Protein AF-0000000077147792 (afdb_homodimer)

Radius of gyration: 22.31 Å; Cα contacts (8 Å, |Δi|>4): 1253; chains: 2; bounding box: 56×65×56 Å

Structure (mmCIF, N/CA/C/O backbone):
data_AF-0000000077147792-model_v1
#
loop_
_entity.id
_entity.type
_entity.pdbx_description
1 polymer 'Molybdopterin biosynthesis MoeB protein'
#
loop_
_atom_site.group_PDB
_atom_site.id
_atom_site.type_symbol
_atom_site.label_atom_id
_atom_site.label_alt_id
_atom_site.label_comp_id
_atom_site.label_asym_id
_atom_site.label_entity_id
_atom_site.label_seq_id
_atom_site.pdbx_PDB_ins_code
_atom_site.Cartn_x
_atom_site.Cartn_y
_atom_site.Cartn_z
_atom_site.occupancy
_atom_site.B_iso_or_equiv
_atom_site.auth_seq_id
_atom_site.auth_comp_id
_atom_site.auth_asym_id
_atom_site.auth_atom_id
_atom_site.pdbx_PDB_model_num
ATOM 1 N N . MET A 1 1 ? -17.969 -2.078 19.531 1 91.75 1 MET A N 1
ATOM 2 C CA . MET A 1 1 ? -16.547 -2.004 19.172 1 91.75 1 MET A CA 1
ATOM 3 C C . MET A 1 1 ? -16.359 -2.004 17.656 1 91.75 1 MET A C 1
ATOM 5 O O . MET A 1 1 ? -15.648 -1.16 17.125 1 91.75 1 MET A O 1
ATOM 9 N N . TYR A 1 2 ? -17.234 -2.771 16.891 1 97 2 TYR A N 1
ATOM 10 C CA . TYR A 1 2 ? -17.094 -2.887 15.445 1 97 2 TYR A CA 1
ATOM 11 C C . TYR A 1 2 ? -17.312 -1.541 14.766 1 97 2 TYR A C 1
ATOM 13 O O . TYR A 1 2 ? -16.453 -1.058 14.031 1 97 2 TYR A O 1
ATOM 21 N N . TRP A 1 3 ? -18.375 -0.898 15.125 1 98 3 TRP A N 1
ATOM 22 C CA . TRP A 1 3 ? -18.734 0.337 14.438 1 98 3 TRP A CA 1
ATOM 23 C C . TRP A 1 3 ? -17.797 1.47 14.82 1 98 3 TRP A C 1
ATOM 25 O O . TRP A 1 3 ? -17.5 2.346 14 1 98 3 TRP A O 1
ATOM 35 N N . GLU A 1 4 ? -17.328 1.412 16.016 1 97.38 4 GLU A N 1
ATOM 36 C CA . GLU A 1 4 ? -16.344 2.406 16.438 1 97.38 4 GLU A CA 1
ATOM 37 C C . GLU A 1 4 ? -15.039 2.27 15.656 1 97.38 4 GLU A C 1
ATOM 39 O O . GLU A 1 4 ? -14.461 3.27 15.234 1 97.38 4 GLU A O 1
ATOM 44 N N . ARG A 1 5 ? -14.625 1.103 15.375 1 97.12 5 ARG A N 1
ATOM 45 C CA . ARG A 1 5 ? -13.352 0.836 14.711 1 97.12 5 ARG A CA 1
ATOM 46 C C . ARG A 1 5 ? -13.414 1.227 13.234 1 97.12 5 ARG A C 1
ATOM 48 O O . ARG A 1 5 ? -12.414 1.642 12.656 1 97.12 5 ARG A O 1
ATOM 55 N N . VAL A 1 6 ? -14.602 1.117 12.633 1 97.81 6 VAL A N 1
ATOM 56 C CA . VAL A 1 6 ? -14.672 1.341 11.188 1 97.81 6 VAL A CA 1
ATOM 57 C C . VAL A 1 6 ? -15.219 2.74 10.914 1 97.81 6 VAL A C 1
ATOM 59 O O . VAL A 1 6 ? -15.438 3.107 9.758 1 97.81 6 VAL A O 1
ATOM 62 N N . ASN A 1 7 ? -15.391 3.506 11.906 1 97.25 7 ASN A N 1
ATOM 63 C CA . ASN A 1 7 ? -16.109 4.773 11.82 1 97.25 7 ASN A CA 1
ATOM 64 C C . ASN A 1 7 ? -15.484 5.703 10.789 1 97.25 7 ASN A C 1
ATOM 66 O O . ASN A 1 7 ? -16.188 6.289 9.969 1 97.25 7 ASN A O 1
ATOM 70 N N . ARG A 1 8 ? -14.195 5.801 10.781 1 96.12 8 ARG A N 1
ATOM 71 C CA . ARG A 1 8 ? -13.508 6.77 9.938 1 96.12 8 ARG A CA 1
ATOM 72 C C . ARG A 1 8 ? -13.68 6.422 8.461 1 96.12 8 ARG A C 1
ATOM 74 O O . ARG A 1 8 ? -13.469 7.27 7.59 1 96.12 8 ARG A O 1
ATOM 81 N N . SER A 1 9 ? -14.047 5.219 8.172 1 97.19 9 SER A N 1
ATOM 82 C CA . SER A 1 9 ? -14.227 4.805 6.781 1 97.19 9 SER A CA 1
ATOM 83 C C . SER A 1 9 ? -15.602 5.223 6.258 1 97.19 9 SER A C 1
ATOM 85 O O . SER A 1 9 ? -15.797 5.344 5.047 1 97.19 9 SER A O 1
ATOM 87 N N . LEU A 1 10 ? -16.547 5.449 7.164 1 97.62 10 LEU A N 1
ATOM 88 C CA . LEU A 1 10 ? -17.953 5.574 6.797 1 97.62 10 LEU A CA 1
ATOM 89 C C . LEU A 1 10 ? -18.188 6.805 5.926 1 97.62 10 LEU A C 1
ATOM 91 O O . LEU A 1 10 ? -19.016 6.777 5.008 1 97.62 10 LEU A O 1
ATOM 95 N N . GLY A 1 11 ? -17.391 7.809 6.117 1 97.06 11 GLY A N 1
ATOM 96 C CA . GLY A 1 11 ? -17.562 9.062 5.398 1 97.06 11 GLY A CA 1
ATOM 97 C C . GLY A 1 11 ? -17.344 8.93 3.904 1 97.06 11 GLY A C 1
ATOM 98 O O . GLY A 1 11 ? -17.734 9.797 3.129 1 97.06 11 GLY A O 1
ATOM 99 N N . TRP A 1 12 ? -16.766 7.82 3.475 1 97.75 12 TRP A N 1
ATOM 100 C CA . TRP A 1 12 ? -16.5 7.609 2.055 1 97.75 12 TRP A CA 1
ATOM 101 C C . TRP A 1 12 ? -17.422 6.539 1.483 1 97.75 12 TRP A C 1
ATOM 103 O O . TRP A 1 12 ? -17.328 6.184 0.307 1 97.75 12 TRP A O 1
ATOM 113 N N . LEU A 1 13 ? -18.344 6.02 2.309 1 98.06 13 LEU A N 1
ATOM 114 C CA . LEU A 1 13 ? -19.156 4.883 1.888 1 98.06 13 LEU A CA 1
ATOM 115 C C . LEU A 1 13 ? -20.578 5.328 1.519 1 98.06 13 LEU A C 1
ATOM 117 O O . LEU A 1 13 ? -21.406 4.504 1.13 1 98.06 13 LEU A O 1
ATOM 121 N N . GLY A 1 14 ? -20.844 6.641 1.718 1 98.12 14 GLY A N 1
ATOM 122 C CA . GLY A 1 14 ? -22.172 7.055 1.322 1 98.12 14 GLY A CA 1
ATOM 123 C C . GLY A 1 14 ? -22.484 8.492 1.698 1 98.12 14 GLY A C 1
ATOM 124 O O . GLY A 1 14 ? -21.828 9.07 2.559 1 98.12 14 GLY A O 1
ATOM 125 N N . SER A 1 15 ? -23.562 9.047 1.098 1 98 15 SER A N 1
ATOM 126 C CA . SER A 1 15 ? -23.984 10.414 1.334 1 98 15 SER A CA 1
ATOM 127 C C . SER A 1 15 ? -24.969 10.492 2.498 1 98 15 SER A C 1
ATOM 129 O O . SER A 1 15 ? -25.328 11.586 2.947 1 98 15 SER A O 1
ATOM 131 N N . THR A 1 16 ? -25.438 9.367 2.938 1 98.06 16 THR A N 1
ATOM 132 C CA . THR A 1 16 ? -26.297 9.281 4.117 1 98.06 16 THR A CA 1
ATOM 133 C C . THR A 1 16 ? -25.781 8.211 5.078 1 98.06 16 THR A C 1
ATOM 135 O O . THR A 1 16 ? -25.047 7.305 4.676 1 98.06 16 THR A O 1
ATOM 138 N N . GLU A 1 17 ? -26.188 8.344 6.297 1 96.94 17 GLU A N 1
ATOM 139 C CA . GLU A 1 17 ? -25.812 7.34 7.281 1 96.94 17 GLU A CA 1
ATOM 140 C C . GLU A 1 17 ? -26.297 5.953 6.875 1 96.94 17 GLU A C 1
ATOM 142 O O . GLU A 1 17 ? -25.609 4.957 7.066 1 96.94 17 GLU A O 1
ATOM 147 N N . GLU A 1 18 ? -27.484 5.93 6.328 1 98.19 18 GLU A N 1
ATOM 148 C CA . GLU A 1 18 ? -28.062 4.664 5.898 1 98.19 18 GLU A CA 1
ATOM 149 C C . GLU A 1 18 ? -27.219 4.012 4.805 1 98.19 18 GLU A C 1
ATOM 151 O O . GLU A 1 18 ? -26.938 2.812 4.863 1 98.19 18 GLU A O 1
ATOM 156 N N . GLU A 1 19 ? -26.797 4.75 3.791 1 98.19 19 GLU A N 1
ATOM 157 C CA . GLU A 1 19 ? -25.938 4.242 2.729 1 98.19 19 GLU A CA 1
ATOM 158 C C . GLU A 1 19 ? -24.625 3.73 3.291 1 98.19 19 GLU A C 1
ATOM 160 O O . GLU A 1 19 ? -24.141 2.666 2.895 1 98.19 19 GLU A O 1
ATOM 165 N N . GLN A 1 20 ? -24.109 4.52 4.203 1 98.44 20 GLN A N 1
ATOM 166 C CA . GLN A 1 20 ? -22.844 4.176 4.824 1 98.44 20 GLN A CA 1
ATOM 167 C C . GLN A 1 20 ? -22.922 2.834 5.551 1 98.44 20 GLN A C 1
ATOM 169 O O . GLN A 1 20 ? -22.094 1.957 5.348 1 98.44 20 GLN A O 1
ATOM 174 N N . VAL A 1 21 ? -23.953 2.701 6.324 1 98.5 21 VAL A N 1
ATOM 175 C CA . VAL A 1 21 ? -24.141 1.5 7.129 1 98.5 21 VAL A CA 1
ATOM 176 C C . VAL A 1 21 ? -24.375 0.298 6.215 1 98.5 21 VAL A C 1
ATOM 178 O O . VAL A 1 21 ? -23.797 -0.773 6.43 1 98.5 21 VAL A O 1
ATOM 181 N N . GLN A 1 22 ? -25.172 0.469 5.215 1 98.69 22 GLN A N 1
ATOM 182 C CA . GLN A 1 22 ? -25.484 -0.619 4.297 1 98.69 22 GLN A CA 1
ATOM 183 C C . GLN A 1 22 ? -24.234 -1.113 3.58 1 98.69 22 GLN A C 1
ATOM 185 O O . GLN A 1 22 ? -24.016 -2.32 3.477 1 98.69 22 GLN A O 1
ATOM 190 N N . ARG A 1 23 ? -23.453 -0.25 3.102 1 98.75 23 ARG A N 1
ATOM 191 C CA . ARG A 1 23 ? -22.234 -0.641 2.385 1 98.75 23 ARG A CA 1
ATOM 192 C C . ARG A 1 23 ? -21.219 -1.244 3.334 1 98.75 23 ARG A C 1
ATOM 194 O O . ARG A 1 23 ? -20.484 -2.176 2.967 1 98.75 23 ARG A O 1
ATOM 201 N N . GLN A 1 24 ? -21.141 -0.688 4.547 1 98.81 24 GLN A N 1
ATOM 202 C CA . GLN A 1 24 ? -20.25 -1.279 5.539 1 98.81 24 GLN A CA 1
ATOM 203 C C . GLN A 1 24 ? -20.688 -2.705 5.875 1 98.81 24 GLN A C 1
ATOM 205 O O . GLN A 1 24 ? -19.828 -3.578 6.082 1 98.81 24 GLN A O 1
ATOM 210 N N . LYS A 1 25 ? -21.922 -2.934 5.914 1 98.88 25 LYS A N 1
ATOM 211 C CA . LYS A 1 25 ? -22.422 -4.281 6.184 1 98.88 25 LYS A CA 1
ATOM 212 C C . LYS A 1 25 ? -22.062 -5.238 5.051 1 98.88 25 LYS A C 1
ATOM 214 O O . LYS A 1 25 ? -21.797 -6.418 5.293 1 98.88 25 LYS A O 1
ATOM 219 N N . LYS A 1 26 ? -22.047 -4.727 3.83 1 98.88 26 LYS A N 1
ATOM 220 C CA . LYS A 1 26 ? -21.594 -5.559 2.723 1 98.88 26 LYS A CA 1
ATOM 221 C C . LYS A 1 26 ? -20.141 -6.016 2.936 1 98.88 26 LYS A C 1
ATOM 223 O O . LYS A 1 26 ? -19.812 -7.18 2.695 1 98.88 26 LYS A O 1
ATOM 228 N N . LEU A 1 27 ? -19.344 -5.117 3.393 1 98.88 27 LEU A N 1
ATOM 229 C CA . LEU A 1 27 ? -17.969 -5.484 3.729 1 98.88 27 LEU A CA 1
ATOM 230 C C . LEU A 1 27 ? -17.938 -6.504 4.859 1 98.88 27 LEU A C 1
ATOM 232 O O . LEU A 1 27 ? -17.266 -7.535 4.758 1 98.88 27 LEU A O 1
ATOM 236 N N . ARG A 1 28 ? -18.672 -6.211 5.855 1 98.81 28 ARG A N 1
ATOM 237 C CA . ARG A 1 28 ? -18.703 -7.043 7.055 1 98.81 28 ARG A CA 1
ATOM 238 C C . ARG A 1 28 ? -19.062 -8.484 6.707 1 98.81 28 ARG A C 1
ATOM 240 O O . ARG A 1 28 ? -18.469 -9.422 7.258 1 98.81 28 ARG A O 1
ATOM 247 N N . ASP A 1 29 ? -19.953 -8.656 5.789 1 98.75 29 ASP A N 1
ATOM 248 C CA . ASP A 1 29 ? -20.594 -9.953 5.566 1 98.75 29 ASP A CA 1
ATOM 249 C C . ASP A 1 29 ? -19.906 -10.711 4.426 1 98.75 29 ASP A C 1
ATOM 251 O O . ASP A 1 29 ? -20.188 -11.891 4.215 1 98.75 29 ASP A O 1
ATOM 255 N N . ALA A 1 30 ? -19.047 -10.039 3.676 1 98.88 30 ALA A N 1
ATOM 256 C CA . ALA A 1 30 ? -18.344 -10.688 2.564 1 98.88 30 ALA A CA 1
ATOM 257 C C . ALA A 1 30 ? -17.453 -11.82 3.061 1 98.88 30 ALA A C 1
ATOM 259 O O . ALA A 1 30 ? -16.859 -11.734 4.141 1 98.88 30 ALA A O 1
ATOM 260 N N . VAL A 1 31 ? -17.406 -12.93 2.295 1 98.94 31 VAL A N 1
ATOM 261 C CA . VAL A 1 31 ? -16.453 -14.023 2.512 1 98.94 31 VAL A CA 1
ATOM 262 C C . VAL A 1 31 ? -15.352 -13.969 1.454 1 98.94 31 VAL A C 1
ATOM 264 O O . VAL A 1 31 ? -15.625 -14.148 0.264 1 98.94 31 VAL A O 1
ATOM 267 N N . VAL A 1 32 ? -14.141 -13.742 1.901 1 99 32 VAL A N 1
ATOM 268 C CA . VAL A 1 32 ? -13.031 -13.539 0.975 1 99 32 VAL A CA 1
ATOM 269 C C . VAL A 1 32 ? -11.992 -14.641 1.172 1 99 32 VAL A C 1
ATOM 271 O O . VAL A 1 32 ? -11.5 -14.844 2.285 1 99 32 VAL A O 1
ATOM 274 N N . GLY A 1 33 ? -11.711 -15.398 0.102 1 98.94 33 GLY A N 1
ATOM 275 C CA . GLY A 1 33 ? -10.609 -16.359 0.108 1 98.94 33 GLY A CA 1
ATOM 276 C C . GLY A 1 33 ? -9.32 -15.781 -0.433 1 98.94 33 GLY A C 1
ATOM 277 O O . GLY A 1 33 ? -9.312 -15.125 -1.476 1 98.94 33 GLY A O 1
ATOM 278 N N . ILE A 1 34 ? -8.242 -16 0.295 1 98.94 34 ILE A N 1
ATOM 279 C CA . ILE A 1 34 ? -6.918 -15.57 -0.132 1 98.94 34 ILE A CA 1
ATOM 280 C C . ILE A 1 34 ? -6.008 -16.781 -0.283 1 98.94 34 ILE A C 1
ATOM 282 O O . ILE A 1 34 ? -5.645 -17.422 0.707 1 98.94 34 ILE A O 1
ATOM 286 N N . ALA A 1 35 ? -5.68 -17.125 -1.542 1 98.94 35 ALA A N 1
ATOM 287 C CA . ALA A 1 35 ? -4.699 -18.172 -1.832 1 98.94 35 ALA A CA 1
ATOM 288 C C . ALA A 1 35 ? -3.297 -17.578 -1.968 1 98.94 35 ALA A C 1
ATOM 290 O O . ALA A 1 35 ? -2.93 -17.078 -3.029 1 98.94 35 ALA A O 1
ATOM 291 N N . GLY A 1 36 ? -2.482 -17.766 -0.96 1 98.69 36 GLY A N 1
ATOM 292 C CA . GLY A 1 36 ? -1.187 -17.109 -0.837 1 98.69 36 GLY A CA 1
ATOM 293 C C . GLY A 1 36 ? -1.175 -15.992 0.179 1 98.69 36 GLY A C 1
ATOM 294 O O . GLY A 1 36 ? -1.752 -14.93 -0.058 1 98.69 36 GLY A O 1
ATOM 295 N N . THR A 1 37 ? -0.499 -16.234 1.317 1 98.69 37 THR A N 1
ATOM 296 C CA . THR A 1 37 ? -0.462 -15.242 2.379 1 98.69 37 THR A CA 1
ATOM 297 C C . THR A 1 37 ? 0.954 -14.703 2.564 1 98.69 37 THR A C 1
ATOM 299 O O . THR A 1 37 ? 1.422 -14.555 3.695 1 98.69 37 THR A O 1
ATOM 302 N N . GLY A 1 38 ? 1.611 -14.492 1.408 1 96.94 38 GLY A N 1
ATOM 303 C CA . GLY A 1 38 ? 2.928 -13.875 1.414 1 96.94 38 GLY A CA 1
ATOM 304 C C . GLY A 1 38 ? 2.879 -12.359 1.524 1 96.94 38 GLY A C 1
ATOM 305 O O . GLY A 1 38 ? 2.199 -11.82 2.398 1 96.94 38 GLY A O 1
ATOM 306 N N . GLY A 1 39 ? 3.619 -11.633 0.683 1 96.19 39 GLY A N 1
ATOM 307 C CA . GLY A 1 39 ? 3.822 -10.195 0.773 1 96.19 39 GLY A CA 1
ATOM 308 C C . GLY A 1 39 ? 2.566 -9.391 0.487 1 96.19 39 GLY A C 1
ATOM 309 O O . GLY A 1 39 ? 2.373 -8.312 1.044 1 96.19 39 GLY A O 1
ATOM 310 N N . ILE A 1 40 ? 1.742 -9.883 -0.348 1 98 40 ILE A N 1
ATOM 311 C CA . ILE A 1 40 ? 0.537 -9.148 -0.712 1 98 40 ILE A CA 1
ATOM 312 C C . ILE A 1 40 ? -0.673 -9.758 -0.011 1 98 40 ILE A C 1
ATOM 314 O O . ILE A 1 40 ? -1.381 -9.078 0.732 1 98 40 ILE A O 1
ATOM 318 N N . GLY A 1 41 ? -0.85 -11.031 -0.083 1 98.5 41 GLY A N 1
ATOM 319 C CA . GLY A 1 41 ? -2.004 -11.703 0.49 1 98.5 41 GLY A CA 1
ATOM 320 C C . GLY A 1 41 ? -2.053 -11.625 2.004 1 98.5 41 GLY A C 1
ATOM 321 O O . GLY A 1 41 ? -3.123 -11.438 2.586 1 98.5 41 GLY A O 1
ATOM 322 N N . GLY A 1 42 ? -0.928 -11.82 2.625 1 98.31 42 GLY A N 1
ATOM 323 C CA . GLY A 1 42 ? -0.885 -11.711 4.074 1 98.31 42 GLY A CA 1
ATOM 324 C C . GLY A 1 42 ? -1.259 -10.328 4.574 1 98.31 42 GLY A C 1
ATOM 325 O O . GLY A 1 42 ? -2.068 -10.195 5.496 1 98.31 42 GLY A O 1
ATOM 326 N N . ALA A 1 43 ? -0.652 -9.32 3.965 1 98 43 ALA A N 1
ATOM 327 C CA . ALA A 1 43 ? -0.971 -7.941 4.328 1 98 43 ALA A CA 1
ATOM 328 C C . ALA A 1 43 ? -2.441 -7.633 4.062 1 98 43 ALA A C 1
ATOM 330 O O . ALA A 1 43 ? -3.084 -6.93 4.848 1 98 43 ALA A O 1
ATOM 331 N N . LEU A 1 44 ? -2.975 -8.148 3.025 1 98.38 44 LEU A N 1
ATOM 332 C CA . LEU A 1 44 ? -4.363 -7.891 2.662 1 98.38 44 LEU A CA 1
ATOM 333 C C . LEU A 1 44 ? -5.312 -8.508 3.684 1 98.38 44 LEU A C 1
ATOM 335 O O . LEU A 1 44 ? -6.367 -7.938 3.982 1 98.38 44 LEU A O 1
ATOM 339 N N . ALA A 1 45 ? -4.977 -9.68 4.172 1 98.75 45 ALA A N 1
ATOM 340 C CA . ALA A 1 45 ? -5.82 -10.312 5.18 1 98.75 45 ALA A CA 1
ATOM 341 C C . ALA A 1 45 ? -6.059 -9.383 6.363 1 98.75 45 ALA A C 1
ATOM 343 O O . ALA A 1 45 ? -7.203 -9.156 6.762 1 98.75 45 ALA A O 1
ATOM 344 N N . THR A 1 46 ? -5.016 -8.812 6.867 1 97.88 46 THR A N 1
ATOM 345 C CA . THR A 1 46 ? -5.113 -7.875 7.98 1 97.88 46 THR A CA 1
ATOM 346 C C . THR A 1 46 ? -5.883 -6.621 7.562 1 97.88 46 THR A C 1
ATOM 348 O O . THR A 1 46 ? -6.695 -6.105 8.328 1 97.88 46 THR A O 1
ATOM 351 N N . ARG A 1 47 ? -5.602 -6.148 6.359 1 98.5 47 ARG A N 1
ATOM 352 C CA . ARG A 1 47 ? -6.254 -4.949 5.844 1 98.5 47 ARG A CA 1
ATOM 353 C C . ARG A 1 47 ? -7.766 -5.141 5.754 1 98.5 47 ARG A C 1
ATOM 355 O O . ARG A 1 47 ? -8.531 -4.258 6.141 1 98.5 47 ARG A O 1
ATOM 362 N N . LEU A 1 48 ? -8.18 -6.289 5.273 1 98.81 48 LEU A N 1
ATOM 363 C CA . LEU A 1 48 ? -9.602 -6.57 5.125 1 98.81 48 LEU A CA 1
ATOM 364 C C . LEU A 1 48 ? -10.305 -6.543 6.477 1 98.81 48 LEU A C 1
ATOM 366 O O . LEU A 1 48 ? -11.398 -5.988 6.602 1 98.81 48 LEU A O 1
ATOM 370 N N . VAL A 1 49 ? -9.664 -7.102 7.438 1 98.56 49 VAL A N 1
ATOM 371 C CA . VAL A 1 49 ? -10.25 -7.113 8.773 1 98.56 49 VAL A CA 1
ATOM 372 C C . VAL A 1 49 ? -10.328 -5.684 9.312 1 98.56 49 VAL A C 1
ATOM 374 O O . VAL A 1 49 ? -11.328 -5.297 9.922 1 98.56 49 VAL A O 1
ATOM 377 N N . ARG A 1 50 ? -9.312 -4.879 9.078 1 98.19 50 ARG A N 1
ATOM 378 C CA . ARG A 1 50 ? -9.344 -3.473 9.469 1 98.19 50 ARG A CA 1
ATOM 379 C C . ARG A 1 50 ? -10.469 -2.729 8.758 1 98.19 50 ARG A C 1
ATOM 381 O O . ARG A 1 50 ? -11.07 -1.811 9.312 1 98.19 50 ARG A O 1
ATOM 388 N N . MET A 1 51 ? -10.789 -3.174 7.535 1 98.44 51 MET A N 1
ATOM 389 C CA . MET A 1 51 ? -11.859 -2.564 6.758 1 98.44 51 MET A CA 1
ATOM 390 C C . MET A 1 51 ? -13.227 -3.037 7.246 1 98.44 51 MET A C 1
ATOM 392 O O . MET A 1 51 ? -14.258 -2.504 6.832 1 98.44 51 MET A O 1
ATOM 396 N N . GLY A 1 52 ? -13.227 -4.117 8.07 1 98.56 52 GLY A N 1
ATOM 397 C CA . GLY A 1 52 ? -14.461 -4.57 8.68 1 98.56 52 GLY A CA 1
ATOM 398 C C . GLY A 1 52 ? -14.914 -5.926 8.18 1 98.56 52 GLY A C 1
ATOM 399 O O . GLY A 1 52 ? -15.953 -6.434 8.602 1 98.56 52 GLY A O 1
ATOM 400 N N . VAL A 1 53 ? -14.188 -6.527 7.301 1 98.88 53 VAL A N 1
ATOM 401 C CA . VAL A 1 53 ? -14.516 -7.875 6.848 1 98.88 53 VAL A CA 1
ATOM 402 C C . VAL A 1 53 ? -14.375 -8.859 8.008 1 98.88 53 VAL A C 1
ATOM 404 O O . VAL A 1 53 ? -13.414 -8.789 8.773 1 98.88 53 VAL A O 1
ATOM 407 N N . ARG A 1 54 ? -15.281 -9.852 8.078 1 98.81 54 ARG A N 1
ATOM 408 C CA . ARG A 1 54 ? -15.25 -10.719 9.25 1 98.81 54 ARG A CA 1
ATOM 409 C C . ARG A 1 54 ? -15.023 -12.172 8.859 1 98.81 54 ARG A C 1
ATOM 411 O O . ARG A 1 54 ? -14.844 -13.039 9.719 1 98.81 54 ARG A O 1
ATOM 418 N N . ASN A 1 55 ? -15.117 -12.461 7.539 1 98.94 55 ASN A N 1
ATOM 419 C CA . ASN A 1 55 ? -15.008 -13.844 7.074 1 98.94 55 ASN A CA 1
ATOM 420 C C . ASN A 1 55 ? -13.898 -14 6.043 1 98.94 55 ASN A C 1
ATOM 422 O O . ASN A 1 55 ? -13.992 -13.461 4.938 1 98.94 55 ASN A O 1
ATOM 426 N N . LEU A 1 56 ? -12.875 -14.797 6.453 1 98.94 56 LEU A N 1
ATOM 427 C CA . LEU A 1 56 ? -11.734 -15.016 5.578 1 98.94 56 LEU A CA 1
ATOM 428 C C . LEU A 1 56 ? -11.414 -16.5 5.465 1 98.94 56 LEU A C 1
ATOM 430 O O . LEU A 1 56 ? -11.703 -17.281 6.379 1 98.94 56 LEU A O 1
ATOM 434 N N . LYS A 1 57 ? -10.914 -16.922 4.344 1 98.94 57 LYS A N 1
ATOM 435 C CA . LYS A 1 57 ? -10.211 -18.172 4.133 1 98.94 57 LYS A CA 1
ATOM 436 C C . LYS A 1 57 ? -8.781 -17.922 3.646 1 98.94 57 LYS A C 1
ATOM 438 O O . LYS A 1 57 ? -8.57 -17.188 2.682 1 98.94 57 LYS A O 1
ATOM 443 N N . LEU A 1 58 ? -7.82 -18.516 4.379 1 98.94 58 LEU A N 1
ATOM 444 C CA . LEU A 1 58 ? -6.41 -18.281 4.07 1 98.94 58 LEU A CA 1
ATOM 445 C C . LEU A 1 58 ? -5.699 -19.578 3.744 1 98.94 58 LEU A C 1
ATOM 447 O O . LEU A 1 58 ? -5.754 -20.531 4.527 1 98.94 58 LEU A O 1
ATOM 451 N N . ALA A 1 59 ? -5.047 -19.625 2.578 1 98.94 59 ALA A N 1
ATOM 452 C CA . ALA A 1 59 ? -4.309 -20.812 2.162 1 98.94 59 ALA A CA 1
ATOM 453 C C . ALA A 1 59 ? -2.863 -20.469 1.814 1 98.94 59 ALA A C 1
ATOM 455 O O . ALA A 1 59 ? -2.607 -19.516 1.073 1 98.94 59 ALA A O 1
ATOM 456 N N . ASP A 1 60 ? -1.897 -21.188 2.375 1 98.88 60 ASP A N 1
ATOM 457 C CA . ASP A 1 60 ? -0.478 -21.078 2.051 1 98.88 60 ASP A CA 1
ATOM 458 C C . ASP A 1 60 ? 0.3 -22.281 2.582 1 98.88 60 ASP A C 1
ATOM 460 O O . ASP A 1 60 ? 0.287 -22.547 3.783 1 98.88 60 ASP A O 1
ATOM 464 N N . PRO A 1 61 ? 0.976 -22.969 1.702 1 98.44 61 PRO A N 1
ATOM 465 C CA . PRO A 1 61 ? 1.683 -24.156 2.172 1 98.44 61 PRO A CA 1
ATOM 466 C C . PRO A 1 61 ? 3.07 -23.844 2.725 1 98.44 61 PRO A C 1
ATOM 468 O O . PRO A 1 61 ? 3.711 -24.703 3.326 1 98.44 61 PRO A O 1
ATOM 471 N N . ASP A 1 62 ? 3.578 -22.609 2.564 1 98.19 62 ASP A N 1
ATOM 472 C CA . ASP A 1 62 ? 4.969 -22.297 2.867 1 98.19 62 ASP A CA 1
ATOM 473 C C . ASP A 1 62 ? 5.125 -21.828 4.316 1 98.19 62 ASP A C 1
ATOM 475 O O . ASP A 1 62 ? 4.145 -21.453 4.961 1 98.19 62 ASP A O 1
ATOM 479 N N . SER A 1 63 ? 6.348 -21.906 4.75 1 98.62 63 SER A N 1
ATOM 480 C CA . SER A 1 63 ? 6.75 -21.328 6.027 1 98.62 63 SER A CA 1
ATOM 481 C C . SER A 1 63 ? 7.59 -20.062 5.82 1 98.62 63 SER A C 1
ATOM 483 O O . SER A 1 63 ? 8.227 -19.906 4.777 1 98.62 63 SER A O 1
ATOM 485 N N . PHE A 1 64 ? 7.582 -19.203 6.812 1 98.5 64 PHE A N 1
ATOM 486 C CA . PHE A 1 64 ? 8.367 -17.984 6.707 1 98.5 64 PHE A CA 1
ATOM 487 C C . PHE A 1 64 ? 9.859 -18.281 6.809 1 98.5 64 PHE A C 1
ATOM 489 O O . PHE A 1 64 ? 10.273 -19.094 7.641 1 98.5 64 PHE A O 1
ATOM 496 N N . ASP A 1 65 ? 10.578 -17.672 5.961 1 97 65 ASP A N 1
ATOM 497 C CA . ASP A 1 65 ? 12.039 -17.734 6 1 97 65 ASP A CA 1
ATOM 498 C C . ASP A 1 65 ? 12.648 -16.328 6.031 1 97 65 ASP A C 1
ATOM 500 O O . ASP A 1 65 ? 11.93 -15.336 5.875 1 97 65 ASP A O 1
ATOM 504 N N . VAL A 1 66 ? 13.922 -16.234 6.234 1 97.19 66 VAL A N 1
ATOM 505 C CA . VAL A 1 66 ? 14.625 -14.961 6.402 1 97.19 66 VAL A CA 1
ATOM 506 C C . VAL A 1 66 ? 14.438 -14.102 5.156 1 97.19 66 VAL A C 1
ATOM 508 O O . VAL A 1 66 ? 14.273 -12.883 5.254 1 97.19 66 VAL A O 1
ATOM 511 N N . SER A 1 67 ? 14.359 -14.711 4.004 1 95.5 67 SER A N 1
ATOM 512 C CA . SER A 1 67 ? 14.25 -13.977 2.748 1 95.5 67 SER A CA 1
ATOM 513 C C . SER A 1 67 ? 12.891 -13.297 2.617 1 95.5 67 SER A C 1
ATOM 515 O O . SER A 1 67 ? 12.703 -12.43 1.762 1 95.5 67 SER A O 1
ATOM 517 N N . ASN A 1 68 ? 11.938 -13.766 3.467 1 97.19 68 ASN A N 1
ATOM 518 C CA . ASN A 1 68 ? 10.602 -13.172 3.432 1 97.19 68 ASN A CA 1
ATOM 519 C C . ASN A 1 68 ? 10.531 -11.898 4.27 1 97.19 68 ASN A C 1
ATOM 521 O O . ASN A 1 68 ? 9.594 -11.117 4.137 1 97.19 68 ASN A O 1
ATOM 525 N N . MET A 1 69 ? 11.562 -11.648 5.09 1 97.38 69 MET A N 1
ATOM 526 C CA . MET A 1 69 ? 11.539 -10.555 6.051 1 97.38 69 MET A CA 1
ATOM 527 C C . MET A 1 69 ? 11.617 -9.203 5.34 1 97.38 69 MET A C 1
ATOM 529 O O . MET A 1 69 ? 11.305 -8.172 5.926 1 97.38 69 MET A O 1
ATOM 533 N N . ASN A 1 70 ? 11.984 -9.211 4.094 1 96.5 70 ASN A N 1
ATOM 534 C CA . ASN A 1 70 ? 12.047 -7.957 3.352 1 96.5 70 ASN A CA 1
ATOM 535 C C . ASN A 1 70 ? 10.656 -7.398 3.074 1 96.5 70 ASN A C 1
ATOM 537 O O . ASN A 1 70 ? 10.492 -6.199 2.848 1 96.5 70 ASN A O 1
ATOM 541 N N . ARG A 1 71 ? 9.625 -8.328 3.096 1 96.56 71 ARG A N 1
ATOM 542 C CA . ARG A 1 71 ? 8.422 -7.73 2.529 1 96.56 71 ARG A CA 1
ATOM 543 C C . ARG A 1 71 ? 7.164 -8.375 3.111 1 96.56 71 ARG A C 1
ATOM 545 O O . ARG A 1 71 ? 6.051 -7.906 2.873 1 96.56 71 ARG A O 1
ATOM 552 N N . GLN A 1 72 ? 7.246 -9.422 3.824 1 97.69 72 GLN A N 1
ATOM 553 C CA . GLN A 1 72 ? 6.035 -10.117 4.246 1 97.69 72 GLN A CA 1
ATOM 554 C C . GLN A 1 72 ? 5.719 -9.836 5.711 1 97.69 72 GLN A C 1
ATOM 556 O O . GLN A 1 72 ? 6.582 -9.977 6.578 1 97.69 72 GLN A O 1
ATOM 561 N N . MET A 1 73 ? 4.543 -9.375 6.012 1 94.06 73 MET A N 1
ATOM 562 C CA . MET A 1 73 ? 4.129 -8.875 7.316 1 94.06 73 MET A CA 1
ATOM 563 C C . MET A 1 73 ? 4.352 -9.93 8.398 1 94.06 73 MET A C 1
ATOM 565 O O . MET A 1 73 ? 4.758 -9.602 9.516 1 94.06 73 MET A O 1
ATOM 569 N N . GLY A 1 74 ? 4.203 -11.211 8.117 1 94.5 74 GLY A N 1
ATOM 570 C CA . GLY A 1 74 ? 4.348 -12.266 9.102 1 94.5 74 GLY A CA 1
ATOM 571 C C . GLY A 1 74 ? 5.781 -12.734 9.266 1 94.5 74 GLY A C 1
ATOM 572 O O . GLY A 1 74 ? 6.078 -13.547 10.148 1 94.5 74 GLY A O 1
ATOM 573 N N . ALA A 1 75 ? 6.645 -12.219 8.461 1 97 75 ALA A N 1
ATOM 574 C CA . ALA A 1 75 ? 8.039 -12.648 8.508 1 97 75 ALA A CA 1
ATOM 575 C C . ALA A 1 75 ? 8.852 -11.773 9.461 1 97 75 ALA A C 1
ATOM 577 O O . ALA A 1 75 ? 9.25 -10.664 9.109 1 97 75 ALA A O 1
ATOM 578 N N . ASP A 1 76 ? 9.062 -12.195 10.586 1 95.94 76 ASP A N 1
ATOM 579 C CA . ASP A 1 76 ? 9.891 -11.562 11.609 1 95.94 76 ASP A CA 1
ATOM 580 C C . ASP A 1 76 ? 10.617 -12.609 12.453 1 95.94 76 ASP A C 1
ATOM 582 O O . ASP A 1 76 ? 10.516 -13.805 12.188 1 95.94 76 ASP A O 1
ATOM 586 N N . LEU A 1 77 ? 11.383 -12.188 13.406 1 96.75 77 LEU A N 1
ATOM 587 C CA . LEU A 1 77 ? 12.258 -13.055 14.18 1 96.75 77 LEU A CA 1
ATOM 588 C C . LEU A 1 77 ? 11.453 -14.062 14.984 1 96.75 77 LEU A C 1
ATOM 590 O O . LEU A 1 77 ? 11.922 -15.172 15.266 1 96.75 77 LEU A O 1
ATOM 594 N N . ASP A 1 78 ? 10.195 -13.789 15.25 1 96.12 78 ASP A N 1
ATOM 595 C CA . ASP A 1 78 ? 9.383 -14.641 16.109 1 96.12 78 ASP A CA 1
ATOM 596 C C . ASP A 1 78 ? 8.672 -15.719 15.297 1 96.12 78 ASP A C 1
ATOM 598 O O . ASP A 1 78 ? 8.188 -16.703 15.859 1 96.12 78 ASP A O 1
ATOM 602 N N . HIS A 1 79 ? 8.586 -15.57 13.984 1 98 79 HIS A N 1
ATOM 603 C CA . HIS A 1 79 ? 7.691 -16.438 13.234 1 98 79 HIS A CA 1
ATOM 604 C C . HIS A 1 79 ? 8.453 -17.219 12.156 1 98 79 HIS A C 1
ATOM 606 O O . HIS A 1 79 ? 7.852 -17.969 11.383 1 98 79 HIS A O 1
ATOM 612 N N . LEU A 1 80 ? 9.781 -17.031 12.125 1 97.88 80 LEU A N 1
ATOM 613 C CA . LEU A 1 80 ? 10.578 -17.812 11.18 1 97.88 80 LEU A CA 1
ATOM 614 C C . LEU A 1 80 ? 10.352 -19.312 11.398 1 97.88 80 LEU A C 1
ATOM 616 O O . LEU A 1 80 ? 10.344 -19.781 12.539 1 97.88 80 LEU A O 1
ATOM 620 N N . GLY A 1 81 ? 10.078 -20.062 10.297 1 98.5 81 GLY A N 1
ATOM 621 C CA . GLY A 1 81 ? 9.875 -21.5 10.359 1 98.5 81 GLY A CA 1
ATOM 622 C C . GLY A 1 81 ? 8.43 -21.891 10.562 1 98.5 81 GLY A C 1
ATOM 623 O O . GLY A 1 81 ? 8.078 -23.078 10.477 1 98.5 81 GLY A O 1
ATOM 624 N N . LYS A 1 82 ? 7.57 -20.969 10.82 1 98.75 82 LYS A N 1
ATOM 625 C CA . LYS A 1 82 ? 6.152 -21.234 11.031 1 98.75 82 LYS A CA 1
ATOM 626 C C . LYS A 1 82 ? 5.359 -21.078 9.742 1 98.75 82 LYS A C 1
ATOM 628 O O . LYS A 1 82 ? 5.742 -20.297 8.859 1 98.75 82 LYS A O 1
ATOM 633 N N . ASN A 1 83 ? 4.281 -21.812 9.641 1 98.88 83 ASN A N 1
ATOM 634 C CA . ASN A 1 83 ? 3.451 -21.766 8.438 1 98.88 83 ASN A CA 1
ATOM 635 C C . ASN A 1 83 ? 2.871 -20.359 8.211 1 98.88 83 ASN A C 1
ATOM 637 O O . ASN A 1 83 ? 2.35 -19.75 9.141 1 98.88 83 ASN A O 1
ATOM 641 N N . LYS A 1 84 ? 2.939 -19.891 6.969 1 98.81 84 LYS A N 1
ATOM 642 C CA . LYS A 1 84 ? 2.529 -18.547 6.617 1 98.81 84 LYS A CA 1
ATOM 643 C C . LYS A 1 84 ? 1.042 -18.328 6.891 1 98.81 84 LYS A C 1
ATOM 645 O O . LYS A 1 84 ? 0.654 -17.328 7.496 1 98.81 84 LYS A O 1
ATOM 650 N N . ALA A 1 85 ? 0.203 -19.234 6.422 1 98.88 85 ALA A N 1
ATOM 651 C CA . ALA A 1 85 ? -1.241 -19.062 6.574 1 98.88 85 ALA A CA 1
ATOM 652 C C . ALA A 1 85 ? -1.64 -19.047 8.047 1 98.88 85 ALA A C 1
ATOM 654 O O . ALA A 1 85 ? -2.48 -18.25 8.461 1 98.88 85 ALA A O 1
ATOM 655 N N . GLU A 1 86 ? -1.06 -19.859 8.828 1 98.88 86 GLU A N 1
ATOM 656 C CA . GLU A 1 86 ? -1.364 -19.953 10.25 1 98.88 86 GLU A CA 1
ATOM 657 C C . GLU A 1 86 ? -0.941 -18.688 10.984 1 98.88 86 GLU A C 1
ATOM 659 O O . GLU A 1 86 ? -1.703 -18.141 11.789 1 98.88 86 GLU A O 1
ATOM 664 N N . VAL A 1 87 ? 0.282 -18.234 10.711 1 98.88 87 VAL A N 1
ATOM 665 C CA . VAL A 1 87 ? 0.803 -17.031 11.359 1 98.88 87 VAL A CA 1
ATOM 666 C C . VAL A 1 87 ? -0.068 -15.828 11 1 98.88 87 VAL A C 1
ATOM 668 O O . VAL A 1 87 ? -0.474 -15.062 11.875 1 98.88 87 VAL A O 1
ATOM 671 N N . VAL A 1 88 ? -0.395 -15.672 9.742 1 98.81 88 VAL A N 1
ATOM 672 C CA . VAL A 1 88 ? -1.191 -14.539 9.281 1 98.81 88 VAL A CA 1
ATOM 673 C C . VAL A 1 88 ? -2.588 -14.602 9.898 1 98.81 88 VAL A C 1
ATOM 675 O O . VAL A 1 88 ? -3.141 -13.578 10.305 1 98.81 88 VAL A O 1
ATOM 678 N N . ALA A 1 89 ? -3.117 -15.805 9.945 1 98.88 89 ALA A N 1
ATOM 679 C CA . ALA A 1 89 ? -4.434 -15.977 10.555 1 98.88 89 ALA A CA 1
ATOM 680 C C . ALA A 1 89 ? -4.422 -15.531 12.016 1 98.88 89 ALA A C 1
ATOM 682 O O . ALA A 1 89 ? -5.316 -14.812 12.461 1 98.88 89 ALA A O 1
ATOM 683 N N . GLU A 1 90 ? -3.436 -15.961 12.711 1 98.56 90 GLU A N 1
ATOM 684 C CA . GLU A 1 90 ? -3.32 -15.617 14.125 1 98.56 90 GLU A CA 1
ATOM 685 C C . GLU A 1 90 ? -3.168 -14.109 14.312 1 98.56 90 GLU A C 1
ATOM 687 O O . GLU A 1 90 ? -3.861 -13.508 15.133 1 98.56 90 GLU A O 1
ATOM 692 N N . MET A 1 91 ? -2.256 -13.539 13.57 1 97.5 91 MET A N 1
ATOM 693 C CA . MET A 1 91 ? -2.023 -12.102 13.656 1 97.5 91 MET A CA 1
ATOM 694 C C . MET A 1 91 ? -3.293 -11.32 13.312 1 97.5 91 MET A C 1
ATOM 696 O O . MET A 1 91 ? -3.631 -10.352 13.984 1 97.5 91 MET A O 1
ATOM 700 N N . THR A 1 92 ? -3.967 -11.766 12.297 1 98.19 92 THR A N 1
ATOM 701 C CA . THR A 1 92 ? -5.18 -11.102 11.828 1 98.19 92 THR A CA 1
ATOM 702 C C . THR A 1 92 ? -6.301 -11.242 12.852 1 98.19 92 THR A C 1
ATOM 704 O O . THR A 1 92 ? -6.977 -10.266 13.18 1 98.19 92 THR A O 1
ATOM 707 N N . TYR A 1 93 ? -6.465 -12.391 13.383 1 98.31 93 TYR A N 1
ATOM 708 C CA . TYR A 1 93 ? -7.492 -12.641 14.383 1 98.31 93 TYR A CA 1
ATOM 709 C C . TYR A 1 93 ? -7.27 -11.766 15.617 1 98.31 93 TYR A C 1
ATOM 711 O O . TYR A 1 93 ? -8.219 -11.219 16.172 1 98.31 93 TYR A O 1
ATOM 719 N N . ASN A 1 94 ? -6.066 -11.609 16.016 1 97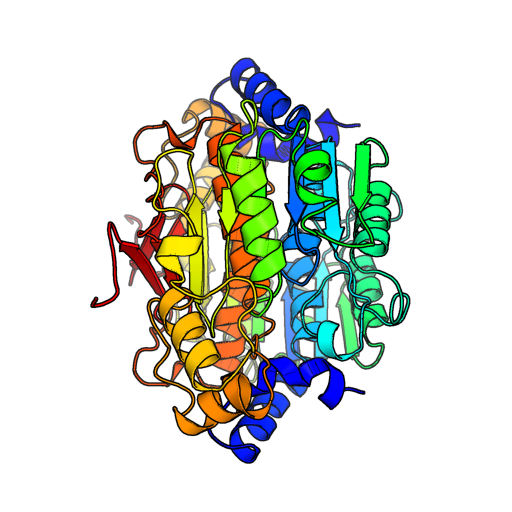 94 ASN A N 1
ATOM 720 C CA . ASN A 1 94 ? -5.723 -10.914 17.25 1 97 94 ASN A CA 1
ATOM 721 C C . ASN A 1 94 ? -5.953 -9.414 17.141 1 97 94 ASN A C 1
ATOM 723 O O . ASN A 1 94 ? -5.973 -8.703 18.141 1 97 94 ASN A O 1
ATOM 727 N N . LEU A 1 95 ? -6.141 -8.914 15.969 1 96.19 95 LEU A N 1
ATOM 728 C CA . LEU A 1 95 ? -6.414 -7.496 15.766 1 96.19 95 LEU A CA 1
ATOM 729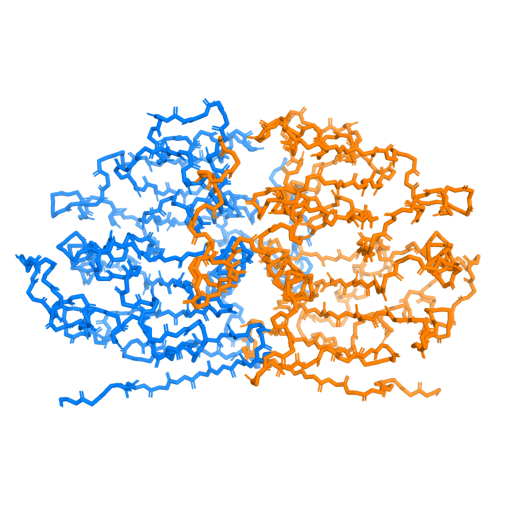 C C . LEU A 1 95 ? -7.719 -7.094 16.453 1 96.19 95 LEU A C 1
ATOM 731 O O . LEU A 1 95 ? -7.781 -6.051 17.109 1 96.19 95 LEU A O 1
ATOM 735 N N . THR A 1 96 ? -8.773 -7.918 16.234 1 96.19 96 THR A N 1
ATOM 736 C CA . THR A 1 96 ? -10.109 -7.508 16.656 1 96.19 96 THR A CA 1
ATOM 737 C C . THR A 1 96 ? -10.82 -8.641 17.391 1 96.19 96 THR A C 1
ATOM 739 O O . THR A 1 96 ? -11.797 -8.406 18.109 1 96.19 96 THR A O 1
ATOM 742 N N . LYS A 1 97 ? -10.453 -9.914 17.109 1 97.56 97 LYS A N 1
ATOM 743 C CA . LYS A 1 97 ? -10.938 -11.141 17.75 1 97.56 97 LYS A CA 1
ATOM 744 C C . LYS A 1 97 ? -12.398 -11.406 17.391 1 97.56 97 LYS A C 1
ATOM 746 O O . LYS A 1 97 ? -13.055 -12.227 18.031 1 97.56 97 LYS A O 1
ATOM 751 N N . ASP A 1 98 ? -12.953 -10.727 16.453 1 97.94 98 ASP A N 1
ATOM 752 C CA . ASP A 1 98 ? -14.344 -10.93 16.047 1 97.94 98 ASP A CA 1
ATOM 753 C C . ASP A 1 98 ? -14.43 -11.375 14.586 1 97.94 98 ASP A C 1
ATOM 755 O O . ASP A 1 98 ? -15.336 -10.969 13.859 1 97.94 98 ASP A O 1
ATOM 759 N N . VAL A 1 99 ? -13.477 -12.133 14.109 1 98.5 99 VAL A N 1
ATOM 760 C CA . VAL A 1 99 ? -13.438 -12.602 12.734 1 98.5 99 VAL A CA 1
ATOM 761 C C . VAL A 1 99 ? -13.414 -14.125 12.703 1 98.5 99 VAL A C 1
ATOM 763 O O . VAL A 1 99 ? -12.984 -14.766 13.664 1 98.5 99 VAL A O 1
ATOM 766 N N . ASN A 1 100 ? -13.984 -14.672 11.641 1 98.69 100 ASN A N 1
ATOM 767 C CA . ASN A 1 100 ? -13.906 -16.094 11.312 1 98.69 100 ASN A CA 1
ATOM 768 C C . ASN A 1 100 ? -12.883 -16.359 10.211 1 98.69 100 ASN A C 1
ATOM 770 O O . ASN A 1 100 ? -13.023 -15.852 9.094 1 98.69 100 ASN A O 1
ATOM 774 N N . ILE A 1 101 ? -11.891 -17.172 10.586 1 98.88 101 ILE A N 1
ATOM 775 C CA . ILE A 1 101 ? -10.844 -17.438 9.609 1 98.88 101 ILE A CA 1
ATOM 776 C C . ILE A 1 101 ? -10.656 -18.953 9.461 1 98.88 101 ILE A C 1
ATOM 778 O O . ILE A 1 101 ? -10.305 -19.641 10.422 1 98.88 101 ILE A O 1
ATOM 782 N N . GLU A 1 102 ? -10.969 -19.453 8.289 1 98.94 102 GLU A N 1
ATOM 783 C CA . GLU A 1 102 ? -10.594 -20.828 7.934 1 98.94 102 GLU A CA 1
ATOM 784 C C . GLU A 1 102 ? -9.188 -20.875 7.348 1 98.94 102 GLU A C 1
ATOM 786 O O . GLU A 1 102 ? -8.859 -20.094 6.453 1 98.94 102 GLU A O 1
ATOM 791 N N . VAL A 1 103 ? -8.391 -21.781 7.867 1 98.88 103 VAL A N 1
ATOM 792 C CA . VAL A 1 103 ? -6.984 -21.828 7.484 1 98.88 103 VAL A CA 1
ATOM 793 C C . VAL A 1 103 ? -6.684 -23.125 6.738 1 98.88 103 VAL A C 1
ATOM 795 O O . VAL A 1 103 ? -7.109 -24.203 7.168 1 98.88 103 VAL A O 1
ATOM 798 N N . TYR A 1 104 ? -6.008 -23.016 5.625 1 98.81 104 TYR A N 1
ATOM 799 C CA . TYR A 1 104 ? -5.539 -24.125 4.801 1 98.81 104 TYR A CA 1
ATOM 800 C C . TYR A 1 104 ? -4.016 -24.141 4.73 1 98.81 104 TYR A C 1
ATOM 802 O O . TYR A 1 104 ? -3.428 -23.688 3.75 1 98.81 104 TYR A O 1
ATOM 810 N N . PRO A 1 105 ? -3.346 -24.766 5.738 1 98.62 105 PRO A N 1
ATOM 811 C CA . PRO A 1 105 ? -1.883 -24.703 5.816 1 98.62 105 PRO A CA 1
ATOM 812 C C . PRO A 1 105 ? -1.205 -25.547 4.734 1 98.62 105 PRO A C 1
ATOM 814 O O . PRO A 1 105 ? -0.009 -25.375 4.48 1 98.62 105 PRO A O 1
ATOM 817 N N . GLU A 1 106 ? -1.958 -26.453 4.074 1 97.88 106 GLU A N 1
ATOM 818 C CA . GLU A 1 106 ? -1.417 -27.25 2.977 1 97.88 106 GLU A CA 1
ATOM 819 C C . GLU A 1 106 ? -1.477 -26.5 1.656 1 97.88 106 GLU A C 1
ATOM 821 O O . GLU A 1 106 ? -0.931 -26.938 0.648 1 97.88 106 GLU A O 1
ATOM 826 N N . GLY A 1 107 ? -2.086 -25.297 1.674 1 98.62 107 GLY A N 1
ATOM 827 C CA . GLY A 1 107 ? -2.252 -24.5 0.461 1 98.62 107 GLY A CA 1
ATOM 828 C C . GLY A 1 107 ? -3.338 -25.047 -0.452 1 98.62 107 GLY A C 1
ATOM 829 O O . GLY A 1 107 ? -4.219 -25.781 -0.01 1 98.62 107 GLY A O 1
ATOM 830 N N . ILE A 1 108 ? -3.357 -24.516 -1.633 1 98.75 108 ILE A N 1
ATOM 831 C CA . ILE A 1 108 ? -4.289 -24.969 -2.66 1 98.75 108 ILE A CA 1
ATOM 832 C C . ILE A 1 108 ? -3.701 -26.172 -3.398 1 98.75 108 ILE A C 1
ATOM 834 O O . ILE A 1 108 ? -2.537 -26.141 -3.807 1 98.75 108 ILE A O 1
ATOM 838 N N . THR A 1 109 ? -4.426 -27.203 -3.535 1 98.12 109 THR A N 1
ATOM 839 C CA . THR A 1 109 ? -4.148 -28.375 -4.348 1 98.12 109 THR A CA 1
ATOM 840 C C . THR A 1 109 ? -5.395 -28.812 -5.121 1 98.12 109 THR A C 1
ATOM 842 O O . THR A 1 109 ? -6.492 -28.328 -4.855 1 98.12 109 THR A O 1
ATOM 845 N N . PRO A 1 110 ? -5.152 -29.672 -6.121 1 97.75 110 PRO A N 1
ATOM 846 C CA . PRO A 1 110 ? -6.344 -30.188 -6.793 1 97.75 110 PRO A CA 1
ATOM 847 C C . PRO A 1 110 ? -7.359 -30.781 -5.816 1 97.75 110 PRO A C 1
ATOM 849 O O . PRO A 1 110 ? -8.57 -30.719 -6.055 1 97.75 110 PRO A O 1
ATOM 852 N N . GLU A 1 111 ? -6.906 -31.266 -4.68 1 97.88 111 GLU A N 1
ATOM 853 C CA . GLU A 1 111 ? -7.773 -31.906 -3.701 1 97.88 111 GLU A CA 1
ATOM 854 C C . GLU A 1 111 ? -8.453 -30.875 -2.803 1 97.88 111 GLU A C 1
ATOM 856 O O . GLU A 1 111 ? -9.578 -31.094 -2.35 1 97.88 111 GLU A O 1
ATOM 861 N N . SER A 1 112 ? -7.809 -29.719 -2.574 1 98.38 112 SER A N 1
ATOM 862 C CA . SER A 1 112 ? -8.328 -28.781 -1.585 1 98.38 112 SER A CA 1
ATOM 863 C C . SER A 1 112 ? -9.047 -27.625 -2.254 1 98.38 112 SER A C 1
ATOM 865 O O . SER A 1 112 ? -9.773 -26.875 -1.598 1 98.38 112 SER A O 1
ATOM 867 N N . ALA A 1 113 ? -8.898 -27.453 -3.537 1 98.81 113 ALA A N 1
ATOM 868 C CA . ALA A 1 113 ? -9.328 -26.266 -4.258 1 98.81 113 ALA A CA 1
ATOM 869 C C . ALA A 1 113 ? -10.828 -26.047 -4.121 1 98.81 113 ALA A C 1
ATOM 871 O O . ALA A 1 113 ? -11.281 -24.938 -3.836 1 98.81 113 ALA A O 1
ATOM 872 N N . GLU A 1 114 ? -11.617 -27.062 -4.344 1 98.69 114 GLU A N 1
ATOM 873 C CA . GLU A 1 114 ? -13.07 -26.922 -4.309 1 98.69 114 GLU A CA 1
ATOM 874 C C . GLU A 1 114 ? -13.562 -26.578 -2.904 1 98.69 114 GLU A C 1
ATOM 876 O O . GLU A 1 114 ? -14.461 -25.75 -2.746 1 98.69 114 GLU A O 1
ATOM 881 N N . GLU A 1 115 ? -13.039 -27.266 -1.921 1 98.69 115 GLU A N 1
ATOM 882 C CA . GLU A 1 115 ? -13.398 -26.953 -0.542 1 98.69 115 GLU A CA 1
ATOM 883 C C . GLU A 1 115 ? -13.055 -25.516 -0.191 1 98.69 115 GLU A C 1
ATOM 885 O O . GLU A 1 115 ? -13.852 -24.812 0.454 1 98.69 115 GLU A O 1
ATOM 890 N N . PHE A 1 116 ? -11.898 -25.062 -0.549 1 98.88 116 PHE A N 1
ATOM 891 C CA . PHE A 1 116 ? -11.469 -23.688 -0.316 1 98.88 116 PHE A CA 1
ATOM 892 C C . PHE A 1 116 ? -12.43 -22.703 -0.965 1 98.88 116 PHE A C 1
ATOM 894 O O . PHE A 1 116 ? -12.789 -21.688 -0.363 1 98.88 116 PHE A O 1
ATOM 901 N N . MET A 1 117 ? -12.852 -23 -2.139 1 98.88 117 MET A N 1
ATOM 902 C CA . MET A 1 117 ? -13.703 -22.125 -2.936 1 98.88 117 MET A CA 1
ATOM 903 C C . MET A 1 117 ? -15.109 -22.062 -2.359 1 98.88 117 MET A C 1
ATOM 905 O O . MET A 1 117 ? -15.812 -21.062 -2.52 1 98.88 117 MET A O 1
ATOM 909 N N . LYS A 1 118 ? -15.43 -23.062 -1.62 1 98.38 118 LYS A N 1
ATOM 910 C CA . LYS A 1 118 ? -16.781 -23.188 -1.1 1 98.38 118 LYS A CA 1
ATOM 911 C C . LYS A 1 118 ? -17.141 -21.984 -0.223 1 98.38 118 LYS A C 1
ATOM 913 O O . LYS A 1 118 ? -16.375 -21.594 0.651 1 98.38 118 LYS A O 1
ATOM 918 N N . ASP A 1 119 ? -18.234 -21.266 -0.475 1 97.5 119 ASP A N 1
ATOM 919 C CA . ASP A 1 119 ? -18.859 -20.203 0.297 1 97.5 119 ASP A CA 1
ATOM 920 C C . ASP A 1 119 ? -18.141 -18.875 0.084 1 97.5 119 ASP A C 1
ATOM 922 O O . ASP A 1 119 ? -18.516 -17.859 0.673 1 97.5 119 ASP A O 1
ATOM 926 N N . CYS A 1 120 ? -17.078 -18.875 -0.763 1 98.88 120 CYS A N 1
ATOM 927 C CA . CYS A 1 120 ? -16.406 -17.625 -1.032 1 98.88 120 CYS A CA 1
ATOM 928 C C . CYS A 1 120 ? -17.234 -16.734 -1.945 1 98.88 120 CYS A C 1
ATOM 930 O O . CYS A 1 120 ? -17.797 -17.203 -2.932 1 98.88 120 CYS A O 1
ATOM 932 N N . ASP A 1 121 ? -17.344 -15.445 -1.583 1 98.94 121 ASP A N 1
ATOM 933 C CA . ASP A 1 121 ? -17.891 -14.445 -2.492 1 98.94 121 ASP A CA 1
ATOM 934 C C . ASP A 1 121 ? -16.828 -13.961 -3.479 1 98.94 121 ASP A C 1
ATOM 936 O O . ASP A 1 121 ? -17.141 -13.688 -4.641 1 98.94 121 ASP A O 1
ATOM 940 N N . TYR A 1 122 ? -15.648 -13.82 -3.049 1 98.94 122 TYR A N 1
ATOM 941 C CA . TYR A 1 122 ? -14.492 -13.328 -3.787 1 98.94 122 TYR A CA 1
ATOM 942 C C . TYR A 1 122 ? -13.242 -14.125 -3.432 1 98.94 122 TYR A C 1
ATOM 944 O O . TYR A 1 122 ? -13.078 -14.555 -2.285 1 98.94 122 TYR A O 1
ATOM 952 N N . VAL A 1 123 ? -12.367 -14.289 -4.43 1 98.94 123 VAL A N 1
ATOM 953 C CA . VAL A 1 123 ? -11.117 -15 -4.172 1 98.94 123 VAL A CA 1
ATOM 954 C C . VAL A 1 123 ? -9.945 -14.227 -4.773 1 98.94 123 VAL A C 1
ATOM 956 O O . VAL A 1 123 ? -10.062 -13.656 -5.855 1 98.94 123 VAL A O 1
ATOM 959 N N . LEU A 1 124 ? -8.891 -14.164 -4.066 1 98.88 124 LEU A N 1
ATOM 960 C CA . LEU A 1 124 ? -7.645 -13.539 -4.504 1 98.88 124 LEU A CA 1
ATOM 961 C C . LEU A 1 124 ? -6.566 -14.594 -4.75 1 98.88 124 LEU A C 1
ATOM 963 O O . LEU A 1 124 ? -6.191 -15.328 -3.832 1 98.88 124 LEU A O 1
ATOM 967 N N . ASP A 1 125 ? -6.105 -14.664 -5.98 1 98.81 125 ASP A N 1
ATOM 968 C CA . ASP A 1 125 ? -4.996 -15.547 -6.34 1 98.81 125 ASP A CA 1
ATOM 969 C C . ASP A 1 125 ? -3.654 -14.852 -6.113 1 98.81 125 ASP A C 1
ATOM 971 O O . ASP A 1 125 ? -3.162 -14.141 -6.992 1 98.81 125 ASP A O 1
ATOM 975 N N . GLN A 1 126 ? -3.113 -15.102 -4.977 1 98.25 126 GLN A N 1
ATOM 976 C CA . GLN A 1 126 ? -1.809 -14.547 -4.629 1 98.25 126 GLN A CA 1
ATOM 977 C C . GLN A 1 126 ? -0.77 -15.648 -4.457 1 98.25 126 GLN A C 1
ATOM 979 O O . GLN A 1 126 ? 0.123 -15.547 -3.615 1 98.25 126 GLN A O 1
ATOM 984 N N . MET A 1 127 ? -0.945 -16.703 -5.258 1 97.25 127 MET A N 1
ATOM 985 C CA . MET A 1 127 ? -0.038 -17.844 -5.207 1 97.25 127 MET A CA 1
ATOM 986 C C . MET A 1 127 ? 1.296 -17.516 -5.867 1 97.25 127 MET A C 1
ATOM 988 O O . MET A 1 127 ? 1.395 -16.547 -6.621 1 97.25 127 MET A O 1
ATOM 992 N N . ASP A 1 128 ? 2.217 -18.281 -5.59 1 93.25 128 ASP A N 1
ATOM 993 C CA . ASP A 1 128 ? 3.576 -18.141 -6.102 1 93.25 128 ASP A CA 1
ATOM 994 C C . ASP A 1 128 ? 3.59 -18.141 -7.629 1 93.25 128 ASP A C 1
ATOM 996 O O . ASP A 1 128 ? 2.803 -18.859 -8.258 1 93.25 128 ASP A O 1
ATOM 1000 N N . PHE A 1 129 ? 4.59 -17.453 -8.133 1 89.88 129 PHE A N 1
ATOM 1001 C CA . PHE A 1 129 ? 4.789 -17.25 -9.562 1 89.88 129 PHE A CA 1
ATOM 1002 C C . PHE A 1 129 ? 4.945 -18.578 -10.281 1 89.88 129 PHE A C 1
ATOM 1004 O O . PHE A 1 129 ? 4.477 -18.734 -11.406 1 89.88 129 PHE A O 1
ATOM 1011 N N . TYR A 1 130 ? 5.453 -19.578 -9.68 1 91.88 130 TYR A N 1
ATOM 1012 C CA . TYR A 1 130 ? 5.871 -20.797 -10.359 1 91.88 130 TYR A CA 1
ATOM 1013 C C . TYR A 1 130 ? 4.867 -21.922 -10.133 1 91.88 130 TYR A C 1
ATOM 1015 O O . TYR A 1 130 ? 5.047 -23.031 -10.625 1 91.88 130 TYR A O 1
ATOM 1023 N N . GLU A 1 131 ? 3.797 -21.594 -9.438 1 93.19 131 GLU A N 1
ATOM 1024 C CA . GLU A 1 131 ? 2.801 -22.609 -9.125 1 93.19 131 GLU A CA 1
ATOM 1025 C C . GLU A 1 131 ? 1.724 -22.672 -10.203 1 93.19 131 GLU A C 1
ATOM 1027 O O . GLU A 1 131 ? 0.712 -21.984 -10.125 1 93.19 131 GLU A O 1
ATOM 1032 N N . ILE A 1 132 ? 1.873 -23.641 -11.094 1 95.94 132 ILE A N 1
ATOM 1033 C CA . ILE A 1 132 ? 0.969 -23.688 -12.234 1 95.94 132 ILE A CA 1
ATOM 1034 C C . ILE A 1 132 ? -0.188 -24.641 -11.938 1 95.94 132 ILE A C 1
ATOM 1036 O O . ILE A 1 132 ? -1.354 -24.25 -12 1 95.94 132 ILE A O 1
ATOM 1040 N N . ARG A 1 133 ? 0.13 -25.875 -11.508 1 97.19 133 ARG A N 1
ATOM 1041 C CA . ARG A 1 133 ? -0.868 -26.922 -11.305 1 97.19 133 ARG A CA 1
ATOM 1042 C C . ARG A 1 133 ? -1.902 -26.5 -10.266 1 97.19 133 ARG A C 1
ATOM 1044 O O . ARG A 1 133 ? -3.107 -26.594 -10.508 1 97.19 133 ARG A O 1
ATOM 1051 N N . ASN A 1 134 ? -1.464 -26.031 -9.172 1 98.06 134 ASN A N 1
ATOM 1052 C CA . ASN A 1 134 ? -2.346 -25.625 -8.086 1 98.06 134 ASN A CA 1
ATOM 1053 C C . ASN A 1 134 ? -3.152 -24.391 -8.453 1 98.06 134 ASN A C 1
ATOM 1055 O O . ASN A 1 134 ? -4.324 -24.266 -8.078 1 98.06 134 ASN A O 1
ATOM 1059 N N . ARG A 1 135 ? -2.535 -23.484 -9.172 1 98.19 135 ARG A N 1
ATOM 1060 C CA . ARG A 1 135 ? -3.262 -22.312 -9.641 1 98.19 135 ARG A CA 1
ATOM 1061 C C . ARG A 1 135 ? -4.398 -22.703 -10.578 1 98.19 135 ARG A C 1
ATOM 1063 O O . ARG A 1 135 ? -5.516 -22.188 -10.461 1 98.19 135 ARG A O 1
ATOM 1070 N N . TYR A 1 136 ? -4.074 -23.594 -11.484 1 98.62 136 TYR A N 1
ATOM 1071 C CA . TYR A 1 136 ? -5.117 -24.094 -12.375 1 98.62 136 TYR A CA 1
ATOM 1072 C C . TYR A 1 136 ? -6.258 -24.719 -11.578 1 98.62 136 TYR A C 1
ATOM 1074 O O . TYR A 1 136 ? -7.43 -24.516 -11.906 1 98.62 136 TYR A O 1
ATOM 1082 N N . ALA A 1 137 ? -5.926 -25.484 -10.562 1 98.75 137 ALA A N 1
ATOM 1083 C CA . ALA A 1 137 ? -6.938 -26.125 -9.727 1 98.75 137 ALA A CA 1
ATOM 1084 C C . ALA A 1 137 ? -7.848 -25.078 -9.078 1 98.75 137 ALA A C 1
ATOM 1086 O O . ALA A 1 137 ? -9.07 -25.25 -9.055 1 98.75 137 ALA A O 1
ATOM 1087 N N . LEU A 1 138 ? -7.281 -24.016 -8.594 1 98.88 138 LEU A N 1
ATOM 1088 C CA . LEU A 1 138 ? -8.047 -22.938 -7.98 1 98.88 138 LEU A CA 1
ATOM 1089 C C . LEU A 1 138 ? -9.016 -22.312 -8.984 1 98.88 138 LEU A C 1
ATOM 1091 O O . LEU A 1 138 ? -10.188 -22.109 -8.68 1 98.88 138 LEU A O 1
ATOM 1095 N N . HIS A 1 139 ? -8.523 -22.031 -10.148 1 98.81 139 HIS A N 1
ATOM 1096 C CA . HIS A 1 139 ? -9.336 -21.375 -11.164 1 98.81 139 HIS A CA 1
ATOM 1097 C C . HIS A 1 139 ? -10.438 -22.297 -11.68 1 98.81 139 HIS A C 1
ATOM 1099 O O . HIS A 1 139 ? -11.539 -21.828 -11.984 1 98.81 139 HIS A O 1
ATOM 1105 N N . ARG A 1 140 ? -10.141 -23.594 -11.766 1 98.62 140 ARG A N 1
ATOM 1106 C CA . ARG A 1 140 ? -11.18 -24.547 -12.125 1 98.62 140 ARG A CA 1
ATOM 1107 C C . ARG A 1 140 ? -12.281 -24.594 -11.07 1 98.62 140 ARG A C 1
ATOM 1109 O O . ARG A 1 140 ? -13.469 -24.625 -11.406 1 98.62 140 ARG A O 1
ATOM 1116 N N . ALA A 1 141 ? -11.867 -24.609 -9.805 1 98.88 141 ALA A N 1
ATOM 1117 C CA . ALA A 1 141 ? -12.852 -24.562 -8.719 1 98.88 141 ALA A CA 1
ATOM 1118 C C . ALA A 1 141 ? -13.695 -23.297 -8.805 1 98.88 141 ALA A C 1
ATOM 1120 O O . ALA A 1 141 ? -14.906 -23.328 -8.57 1 98.88 141 ALA A O 1
ATOM 1121 N N . PHE A 1 142 ? -13.125 -22.219 -9.156 1 98.88 142 PHE A N 1
ATOM 1122 C CA . PHE A 1 142 ? -13.812 -20.938 -9.312 1 98.88 142 PHE A CA 1
ATOM 1123 C C . PHE A 1 142 ? -14.875 -21.031 -10.398 1 98.88 142 PHE A C 1
ATOM 1125 O O . PHE A 1 142 ? -16.016 -20.594 -10.195 1 98.88 142 PHE A O 1
ATOM 1132 N N . ARG A 1 143 ? -14.5 -21.547 -11.555 1 98.38 143 ARG A N 1
ATOM 1133 C CA . ARG A 1 143 ? -15.43 -21.609 -12.68 1 98.38 143 ARG A CA 1
ATOM 1134 C C . ARG A 1 143 ? -16.625 -22.5 -12.344 1 98.38 143 ARG A C 1
ATOM 1136 O O . ARG A 1 143 ? -17.703 -22.344 -12.914 1 98.38 143 ARG A O 1
ATOM 1143 N N . LYS A 1 144 ? -16.453 -23.391 -11.398 1 98.06 144 LYS A N 1
ATOM 1144 C CA . LYS A 1 144 ? -17.516 -24.281 -10.992 1 98.06 144 LYS A CA 1
ATOM 1145 C C . LYS A 1 144 ? -18.391 -23.641 -9.906 1 98.06 144 LYS A C 1
ATOM 1147 O O . LYS A 1 144 ? -19.5 -24.109 -9.641 1 98.06 144 LYS A O 1
ATOM 1152 N N . SER A 1 145 ? -17.938 -22.656 -9.266 1 98.31 145 SER A N 1
ATOM 1153 C CA . SER A 1 145 ? -18.641 -22.047 -8.141 1 98.31 145 SER A CA 1
ATOM 1154 C C . SER A 1 145 ? -19.781 -21.172 -8.617 1 98.31 145 SER A C 1
ATOM 1156 O O . SER A 1 145 ? -19.594 -20.297 -9.477 1 98.31 145 SER A O 1
ATOM 1158 N N . ASP A 1 146 ? -20.953 -21.297 -8.016 1 96.69 146 ASP A N 1
ATOM 1159 C CA . ASP A 1 146 ? -22.094 -20.438 -8.312 1 96.69 146 ASP A CA 1
ATOM 1160 C C . ASP A 1 146 ? -22.062 -19.172 -7.461 1 96.69 146 ASP A C 1
ATOM 1162 O O . ASP A 1 146 ? -22.719 -18.188 -7.781 1 96.69 146 ASP A O 1
ATOM 1166 N N . ARG A 1 147 ? -21.219 -19.203 -6.441 1 98.31 147 ARG A N 1
ATOM 1167 C CA . ARG A 1 147 ? -21.266 -18.109 -5.465 1 98.31 147 ARG A CA 1
ATOM 1168 C C . ARG A 1 147 ? -20.172 -17.078 -5.742 1 98.31 147 ARG A C 1
ATOM 1170 O O . ARG A 1 147 ? -20.438 -15.875 -5.723 1 98.31 147 ARG A O 1
ATOM 1177 N N . CYS A 1 148 ? -19 -17.578 -6 1 98.81 148 CYS A N 1
ATOM 1178 C CA . CYS A 1 148 ? -17.859 -16.672 -6.152 1 98.81 148 CYS A CA 1
ATOM 1179 C C . CYS A 1 148 ? -18.031 -15.797 -7.391 1 98.81 148 CYS A C 1
ATOM 1181 O O . CYS A 1 148 ? -18.109 -16.312 -8.508 1 98.81 148 CYS A O 1
ATOM 1183 N N . LYS A 1 149 ? -17.969 -14.508 -7.203 1 98.69 149 LYS A N 1
ATOM 1184 C CA . LYS A 1 149 ? -18.312 -13.562 -8.258 1 98.69 149 LYS A CA 1
ATOM 1185 C C . LYS A 1 149 ? -17.141 -13.32 -9.195 1 98.69 149 LYS A C 1
ATOM 1187 O O . LYS A 1 149 ? -17.312 -13.195 -10.406 1 98.69 149 LYS A O 1
ATOM 1192 N N . PHE A 1 150 ? -15.93 -13.18 -8.703 1 98.88 150 PHE A N 1
ATOM 1193 C CA . PHE A 1 150 ? -14.742 -13.008 -9.516 1 98.88 150 PHE A CA 1
ATOM 1194 C C . PHE A 1 150 ? -13.484 -13.289 -8.711 1 98.88 150 PHE A C 1
ATOM 1196 O O . PHE A 1 150 ? -13.547 -13.492 -7.496 1 98.88 150 PHE A O 1
ATOM 1203 N N . MET A 1 151 ? -12.336 -13.414 -9.383 1 98.88 151 MET A N 1
ATOM 1204 C CA . MET A 1 151 ? -11.016 -13.531 -8.781 1 98.88 151 MET A CA 1
ATOM 1205 C C . MET A 1 151 ? -10.117 -12.367 -9.195 1 98.88 151 MET A C 1
ATOM 1207 O O . MET A 1 151 ? -10.219 -11.883 -10.328 1 98.88 151 MET A O 1
ATOM 1211 N N . LEU A 1 152 ? -9.336 -11.898 -8.273 1 98.88 152 LEU A N 1
ATOM 1212 C CA . LEU A 1 152 ? -8.305 -10.906 -8.578 1 98.88 152 LEU A CA 1
ATOM 1213 C C . LEU A 1 152 ? -6.914 -11.461 -8.297 1 98.88 152 LEU A C 1
ATOM 1215 O O . LEU A 1 152 ? -6.727 -12.234 -7.359 1 98.88 152 LEU A O 1
ATOM 1219 N N . LYS A 1 153 ? -6.039 -11.117 -9.094 1 98.25 153 LYS A N 1
ATOM 1220 C CA . LYS A 1 153 ? -4.605 -11.328 -8.906 1 98.25 153 LYS A CA 1
ATOM 1221 C C . LYS A 1 153 ? -3.83 -10.023 -9.094 1 98.25 153 LYS A C 1
ATOM 1223 O O . LYS A 1 153 ? -4.094 -9.266 -10.023 1 98.25 153 LYS A O 1
ATOM 1228 N N . VAL A 1 154 ? -2.891 -9.75 -8.164 1 97.94 154 VAL A N 1
ATOM 1229 C CA . VAL A 1 154 ? -2.131 -8.508 -8.258 1 97.94 154 VAL A CA 1
ATOM 1230 C C . VAL A 1 154 ? -0.644 -8.797 -8.062 1 97.94 154 VAL A C 1
ATOM 1232 O O . VAL A 1 154 ? -0.133 -8.727 -6.941 1 97.94 154 VAL A O 1
ATOM 1235 N N . PRO A 1 155 ? 0.03 -9.039 -9.125 1 96.56 155 PRO A N 1
ATOM 1236 C CA . PRO A 1 155 ? 1.487 -9.156 -9.039 1 96.56 155 PRO A CA 1
ATOM 1237 C C . PRO A 1 155 ? 2.193 -7.805 -9.016 1 96.56 155 PRO A C 1
ATOM 1239 O O . PRO A 1 155 ? 1.615 -6.797 -9.438 1 96.56 155 PRO A O 1
ATOM 1242 N N . THR A 1 156 ? 3.34 -7.805 -8.438 1 96.62 156 THR A N 1
ATOM 1243 C CA . THR A 1 156 ? 4.223 -6.648 -8.516 1 96.62 156 THR A CA 1
ATOM 1244 C C . THR A 1 156 ? 5.523 -7.004 -9.227 1 96.62 156 THR A C 1
ATOM 1246 O O . THR A 1 156 ? 6.074 -8.086 -9.016 1 96.62 156 THR A O 1
ATOM 1249 N N . VAL A 1 157 ? 5.98 -6.195 -10.102 1 96.25 157 VAL A N 1
ATOM 1250 C CA . VAL A 1 157 ? 7.215 -6.316 -10.875 1 96.25 157 VAL A CA 1
ATOM 1251 C C . VAL A 1 157 ? 7.969 -4.988 -10.859 1 96.25 157 VAL A C 1
ATOM 1253 O O . VAL A 1 157 ? 7.441 -3.967 -11.305 1 96.25 157 VAL A O 1
ATOM 1256 N N . ALA A 1 158 ? 9.242 -5.02 -10.328 1 95.81 158 ALA A N 1
ATOM 1257 C CA . ALA A 1 158 ? 10.023 -3.801 -10.164 1 95.81 158 ALA A CA 1
ATOM 1258 C C . ALA A 1 158 ? 9.25 -2.756 -9.367 1 95.81 158 ALA A C 1
ATOM 1260 O O . ALA A 1 158 ? 8.969 -2.957 -8.18 1 95.81 158 ALA A O 1
ATOM 1261 N N . HIS A 1 159 ? 8.797 -1.714 -10.07 1 97.25 159 HIS A N 1
ATOM 1262 C CA . HIS A 1 159 ? 8.117 -0.602 -9.414 1 97.25 159 HIS A CA 1
ATOM 1263 C C . HIS A 1 159 ? 6.676 -0.474 -9.883 1 97.25 159 HIS A C 1
ATOM 1265 O O . HIS A 1 159 ? 6.055 0.577 -9.711 1 97.25 159 HIS A O 1
ATOM 1271 N N . GLY A 1 160 ? 6.223 -1.563 -10.516 1 96.38 160 GLY A N 1
ATOM 1272 C CA . GLY A 1 160 ? 4.863 -1.583 -11.031 1 96.38 160 GLY A CA 1
ATOM 1273 C C . GLY A 1 160 ? 4 -2.656 -10.398 1 96.38 160 GLY A C 1
ATOM 1274 O O . GLY A 1 160 ? 4.516 -3.654 -9.891 1 96.38 160 GLY A O 1
ATOM 1275 N N . THR A 1 161 ? 2.736 -2.373 -10.375 1 97.81 161 THR A N 1
ATOM 1276 C CA . THR A 1 161 ? 1.735 -3.346 -9.953 1 97.81 161 THR A CA 1
ATOM 1277 C C . THR A 1 161 ? 0.685 -3.547 -11.039 1 97.81 161 THR A C 1
ATOM 1279 O O . THR A 1 161 ? 0.347 -2.607 -11.766 1 97.81 161 THR A O 1
ATOM 1282 N N . TYR A 1 162 ? 0.244 -4.734 -11.18 1 97.62 162 TYR A N 1
ATOM 1283 C CA . TYR A 1 162 ? -0.763 -5.137 -12.156 1 97.62 162 TYR A CA 1
ATOM 1284 C C . TYR A 1 162 ? -1.975 -5.75 -11.461 1 97.62 162 TYR A C 1
ATOM 1286 O O . TYR A 1 162 ? -1.854 -6.32 -10.375 1 97.62 162 TYR A O 1
ATOM 1294 N N . ILE A 1 163 ? -3.07 -5.59 -12.062 1 98.38 163 ILE A N 1
ATOM 1295 C CA . ILE A 1 163 ? -4.246 -6.277 -11.539 1 98.38 163 ILE A CA 1
ATOM 1296 C C . ILE A 1 163 ? -4.941 -7.035 -12.672 1 98.38 163 ILE A C 1
ATOM 1298 O O . ILE A 1 163 ? -5.195 -6.473 -13.742 1 98.38 163 ILE A O 1
ATOM 1302 N N . TYR A 1 164 ? -5.105 -8.32 -12.438 1 98.56 164 TYR A N 1
ATOM 1303 C CA . TYR A 1 164 ? -5.832 -9.227 -13.32 1 98.56 164 TYR A CA 1
ATOM 1304 C C . TYR A 1 164 ? -7.168 -9.625 -12.711 1 98.56 164 TYR A C 1
ATOM 1306 O O . TYR A 1 164 ? -7.23 -10.008 -11.539 1 98.56 164 TYR A O 1
ATOM 1314 N N . LYS A 1 165 ? -8.195 -9.555 -13.477 1 98.81 165 LYS A N 1
ATOM 1315 C CA . LYS A 1 165 ? -9.531 -9.953 -13.031 1 98.81 165 LYS A CA 1
ATOM 1316 C C . LYS A 1 165 ? -10.055 -11.125 -13.852 1 98.81 165 LYS A C 1
ATOM 1318 O O . LYS A 1 165 ? -10 -11.102 -15.086 1 98.81 165 LYS A O 1
ATOM 1323 N N . TYR A 1 166 ? -10.477 -12.109 -13.172 1 98.88 166 TYR A N 1
ATOM 1324 C CA . TYR A 1 166 ? -11.102 -13.258 -13.812 1 98.88 166 TYR A CA 1
ATOM 1325 C C . TYR A 1 166 ? -12.578 -13.352 -13.453 1 98.88 166 TYR A C 1
ATOM 1327 O O . TYR A 1 166 ? -12.953 -13.234 -12.281 1 98.88 166 TYR A O 1
ATOM 1335 N N . THR A 1 167 ? -13.406 -13.5 -14.406 1 98.56 167 THR A N 1
ATOM 1336 C CA . THR A 1 167 ? -14.82 -13.844 -14.273 1 98.56 167 THR A CA 1
ATOM 1337 C C . THR A 1 167 ? -15.117 -15.188 -14.938 1 98.56 167 THR A C 1
ATOM 1339 O O . THR A 1 167 ? -14.227 -15.789 -15.547 1 98.56 167 THR A O 1
ATOM 1342 N N . LYS A 1 168 ? -16.375 -15.586 -14.844 1 97.44 168 LYS A N 1
ATOM 1343 C CA . LYS A 1 168 ? -16.75 -16.859 -15.453 1 97.44 168 LYS A CA 1
ATOM 1344 C C . LYS A 1 168 ? -16.609 -16.812 -16.969 1 97.44 168 LYS A C 1
ATOM 1346 O O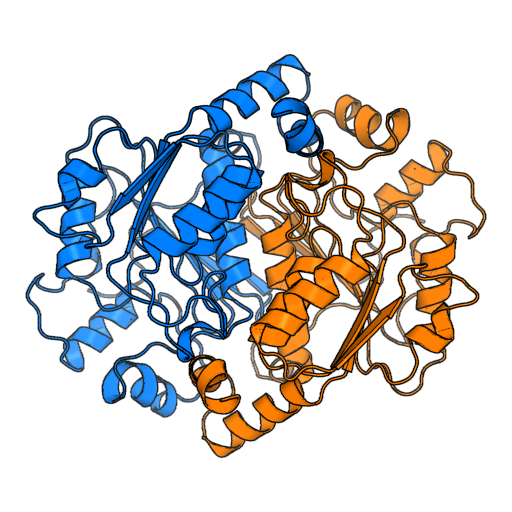 . LYS A 1 168 ? -16.406 -17.828 -17.625 1 97.44 168 LYS A O 1
ATOM 1351 N N . ASP A 1 169 ? -16.641 -15.617 -17.547 1 96.31 169 ASP A N 1
ATOM 1352 C CA . ASP A 1 169 ? -16.656 -15.453 -19 1 96.31 169 ASP A CA 1
ATOM 1353 C C . ASP A 1 169 ? -15.281 -15.016 -19.516 1 96.31 169 ASP A C 1
ATOM 1355 O O . ASP A 1 169 ? -15.086 -14.867 -20.719 1 96.31 169 ASP A O 1
ATOM 1359 N N . SER A 1 170 ? -14.375 -14.828 -18.672 1 97.94 170 SER A N 1
ATOM 1360 C CA . SER A 1 170 ? -13.047 -14.391 -19.109 1 97.94 170 SER A CA 1
ATOM 1361 C C . SER A 1 170 ? -12.25 -15.547 -19.703 1 97.94 170 SER A C 1
ATOM 1363 O O . SER A 1 170 ? -12.617 -16.703 -19.531 1 97.94 170 SER A O 1
ATOM 1365 N N . MET A 1 171 ? -11.148 -15.203 -20.422 1 98 171 MET A N 1
ATOM 1366 C CA . MET A 1 171 ? -10.234 -16.25 -20.875 1 98 171 MET A CA 1
ATOM 1367 C C . MET A 1 171 ? -9.711 -17.062 -19.703 1 98 171 MET A C 1
ATOM 1369 O O . MET A 1 171 ? -9.195 -16.5 -18.719 1 98 171 MET A O 1
ATOM 1373 N N . PRO A 1 172 ? -9.914 -18.375 -19.781 1 98.06 172 PRO A N 1
ATOM 1374 C CA . PRO A 1 172 ? -9.422 -19.203 -18.672 1 98.06 172 PRO A CA 1
ATOM 1375 C C . PRO A 1 172 ? -7.906 -19.125 -18.516 1 98.06 172 PRO A C 1
ATOM 1377 O O . PRO A 1 172 ? -7.18 -18.984 -19.5 1 98.06 172 PRO A O 1
ATOM 1380 N N . ILE A 1 173 ? -7.457 -19.25 -17.344 1 98.06 173 ILE A N 1
ATOM 1381 C CA . ILE A 1 173 ? -6.047 -19.062 -17.016 1 98.06 173 ILE A CA 1
ATOM 1382 C C . ILE A 1 173 ? -5.203 -20.078 -17.781 1 98.06 173 ILE A C 1
ATOM 1384 O O . ILE A 1 173 ? -4.066 -19.797 -18.172 1 98.06 173 ILE A O 1
ATOM 1388 N N . GLU A 1 174 ? -5.746 -21.281 -18.047 1 97.69 174 GLU A N 1
ATOM 1389 C CA . GLU A 1 174 ? -5.039 -22.297 -18.797 1 97.69 174 GLU A CA 1
ATOM 1390 C C . GLU A 1 174 ? -4.699 -21.812 -20.203 1 97.69 174 GLU A C 1
ATOM 1392 O O . GLU A 1 174 ? -3.615 -22.094 -20.719 1 97.69 174 GLU A O 1
ATOM 1397 N N . GLU A 1 175 ? -5.621 -21.125 -20.734 1 97 175 GLU A N 1
ATOM 1398 C CA . GLU A 1 175 ? -5.402 -20.562 -22.078 1 97 175 GLU A CA 1
ATOM 1399 C C . GLU A 1 175 ? -4.484 -19.344 -22.016 1 97 175 GLU A C 1
ATOM 1401 O O . GLU A 1 175 ? -3.67 -19.141 -22.922 1 97 175 GLU A O 1
ATOM 1406 N N . VAL A 1 176 ? -4.617 -18.516 -20.969 1 97.12 176 VAL A N 1
ATOM 1407 C CA . VAL A 1 176 ? -3.758 -17.344 -20.812 1 97.12 176 VAL A CA 1
ATOM 1408 C C . VAL A 1 176 ? -2.299 -17.781 -20.719 1 97.12 176 VAL A C 1
ATOM 1410 O O . VAL A 1 176 ? -1.445 -17.281 -21.453 1 97.12 176 VAL A O 1
ATOM 1413 N N . TYR A 1 177 ? -2.068 -18.75 -19.859 1 96.12 177 TYR A N 1
ATOM 1414 C CA . TYR A 1 177 ? -0.692 -19.188 -19.641 1 96.12 177 TYR A CA 1
ATOM 1415 C C . TYR A 1 177 ? -0.196 -20.031 -20.812 1 96.12 177 TYR A C 1
ATOM 1417 O O . TYR A 1 177 ? 0.954 -19.891 -21.234 1 96.12 177 TYR A O 1
ATOM 1425 N N . GLY A 1 178 ? -1.077 -20.906 -21.344 1 95.25 178 GLY A N 1
ATOM 1426 C CA . GLY A 1 178 ? -0.687 -21.812 -22.406 1 95.25 178 GLY A CA 1
ATOM 1427 C C . GLY A 1 178 ? 0.395 -22.797 -21.984 1 95.25 178 GLY A C 1
ATOM 1428 O O . GLY A 1 178 ? 1.3 -23.094 -22.766 1 95.25 178 GLY A O 1
ATOM 1429 N N . ILE A 1 179 ? 0.41 -23.188 -20.766 1 96.44 179 ILE A N 1
ATOM 1430 C CA . ILE A 1 179 ? 1.396 -24.094 -20.188 1 96.44 179 ILE A CA 1
ATOM 1431 C C . ILE A 1 179 ? 0.694 -25.328 -19.625 1 96.44 179 ILE A C 1
ATOM 1433 O O . ILE A 1 179 ? -0.324 -25.219 -18.938 1 96.44 179 ILE A O 1
ATOM 1437 N N . PRO A 1 180 ? 1.254 -26.531 -19.953 1 96.5 180 PRO A N 1
ATOM 1438 C CA . PRO A 1 180 ? 0.653 -27.719 -19.328 1 96.5 180 PRO A CA 1
ATOM 1439 C C . PRO A 1 180 ? 0.713 -27.672 -17.797 1 96.5 180 PRO A C 1
ATOM 1441 O O . PRO A 1 180 ? 1.696 -27.203 -17.234 1 96.5 180 PRO A O 1
ATOM 1444 N N . GLU A 1 181 ? -0.323 -28.172 -17.156 1 95.12 181 GLU A N 1
ATOM 1445 C CA . GLU A 1 181 ? -0.431 -28.078 -15.711 1 95.12 181 GLU A CA 1
ATOM 1446 C C . GLU A 1 181 ? 0.688 -28.844 -15.016 1 95.12 181 GLU A C 1
ATOM 1448 O O . GLU A 1 181 ? 1.08 -28.516 -13.898 1 95.12 181 GLU A O 1
ATOM 1453 N N . ASP A 1 182 ? 1.249 -29.875 -15.734 1 94.38 182 ASP A N 1
ATOM 1454 C CA . ASP A 1 182 ? 2.311 -30.688 -15.156 1 94.38 182 ASP A CA 1
ATOM 1455 C C . ASP A 1 182 ? 3.67 -30.328 -15.75 1 94.38 182 ASP A C 1
ATOM 1457 O O . ASP A 1 182 ? 4.609 -31.125 -15.695 1 94.38 182 ASP A O 1
ATOM 1461 N N . ALA A 1 183 ? 3.697 -29.141 -16.266 1 94.69 183 ALA A N 1
ATOM 1462 C CA . ALA A 1 183 ? 4.941 -28.719 -16.906 1 94.69 183 ALA A CA 1
ATOM 1463 C C . ALA A 1 183 ? 6.066 -28.594 -15.891 1 94.69 183 ALA A C 1
ATOM 1465 O O . ALA A 1 183 ? 5.848 -28.125 -14.773 1 94.69 183 ALA A O 1
ATOM 1466 N N . THR A 1 184 ? 7.262 -29.047 -16.297 1 94 184 THR A N 1
ATOM 1467 C CA . THR A 1 184 ? 8.461 -28.75 -15.523 1 94 184 THR A CA 1
ATOM 1468 C C . THR A 1 184 ? 8.953 -27.328 -15.805 1 94 184 THR A C 1
ATOM 1470 O O . THR A 1 184 ? 8.828 -26.844 -16.938 1 94 184 THR A O 1
ATOM 1473 N N . MET A 1 185 ? 9.539 -26.719 -14.852 1 93.19 185 MET A N 1
ATOM 1474 C CA . MET A 1 185 ? 9.984 -25.344 -14.984 1 93.19 185 MET A CA 1
ATOM 1475 C C . MET A 1 185 ? 11.297 -25.266 -15.758 1 93.19 185 MET A C 1
ATOM 1477 O O . MET A 1 185 ? 12.32 -24.875 -15.211 1 93.19 185 MET A O 1
ATOM 1481 N N . THR A 1 186 ? 11.227 -25.625 -17 1 96.06 186 THR A N 1
ATOM 1482 C CA . THR A 1 186 ? 12.352 -25.406 -17.891 1 96.06 186 THR A CA 1
ATOM 1483 C C . THR A 1 186 ? 12.5 -23.922 -18.234 1 96.06 186 THR A C 1
ATOM 1485 O O . THR A 1 186 ? 11.57 -23.141 -18.016 1 96.06 186 THR A O 1
ATOM 1488 N N . PRO A 1 187 ? 13.648 -23.516 -18.672 1 95.81 187 PRO A N 1
ATOM 1489 C CA . PRO A 1 187 ? 13.812 -22.125 -19.062 1 95.81 187 PRO A CA 1
ATOM 1490 C C . PRO A 1 187 ? 12.727 -21.656 -20.047 1 95.81 187 PRO A C 1
ATOM 1492 O O . PRO A 1 187 ? 12.234 -20.531 -19.938 1 95.81 187 PRO A O 1
ATOM 1495 N N . GLU A 1 188 ? 12.367 -22.5 -20.922 1 95.38 188 GLU A N 1
ATOM 1496 C CA . GLU A 1 188 ? 11.328 -22.156 -21.891 1 95.38 188 GLU A CA 1
ATOM 1497 C C . GLU A 1 188 ? 9.984 -21.953 -21.219 1 95.38 188 GLU A C 1
ATOM 1499 O O . GLU A 1 188 ? 9.25 -21.016 -21.562 1 95.38 188 GLU A O 1
ATOM 1504 N N . VAL A 1 189 ? 9.625 -22.75 -20.281 1 96.06 189 VAL A N 1
ATOM 1505 C CA . VAL A 1 189 ? 8.375 -22.641 -19.547 1 96.06 189 VAL A CA 1
ATOM 1506 C C . VAL A 1 189 ? 8.383 -21.375 -18.703 1 96.06 189 VAL A C 1
ATOM 1508 O O . VAL A 1 189 ? 7.383 -20.656 -18.641 1 96.06 189 VAL A O 1
ATOM 1511 N N . ILE A 1 190 ? 9.508 -21.078 -18.094 1 96.12 190 ILE A N 1
ATOM 1512 C CA . ILE A 1 190 ? 9.641 -19.891 -17.25 1 96.12 190 ILE A CA 1
ATOM 1513 C C . ILE A 1 190 ? 9.484 -18.641 -18.109 1 96.12 190 ILE A C 1
ATOM 1515 O O . ILE A 1 190 ? 8.781 -17.703 -17.734 1 96.12 190 ILE A O 1
ATOM 1519 N N . LYS A 1 191 ? 10.102 -18.672 -19.234 1 94.25 191 LYS A N 1
ATOM 1520 C CA . LYS A 1 191 ? 9.984 -17.547 -20.141 1 94.25 191 LYS A CA 1
ATOM 1521 C C . LYS A 1 191 ? 8.531 -17.328 -20.578 1 94.25 191 LYS A C 1
ATOM 1523 O O . LYS A 1 191 ? 8.062 -16.203 -20.641 1 94.25 191 LYS A O 1
ATOM 1528 N N . ARG A 1 192 ? 7.848 -18.422 -20.859 1 94.12 192 ARG A N 1
ATOM 1529 C CA . ARG A 1 192 ? 6.434 -18.344 -21.219 1 94.12 192 ARG A CA 1
ATOM 1530 C C . ARG A 1 192 ? 5.617 -17.766 -20.062 1 94.12 192 ARG A C 1
ATOM 1532 O O . ARG A 1 192 ? 4.754 -16.922 -20.266 1 94.12 192 ARG A O 1
ATOM 1539 N N . LEU A 1 193 ? 5.895 -18.219 -18.922 1 94.44 193 LEU A N 1
ATOM 1540 C CA . LEU A 1 193 ? 5.207 -17.734 -17.734 1 94.44 193 LEU A CA 1
ATOM 1541 C C . LEU A 1 193 ? 5.43 -16.25 -17.531 1 94.44 193 LEU A C 1
ATOM 1543 O O . LEU A 1 193 ? 4.48 -15.5 -17.281 1 94.44 193 LEU A O 1
ATOM 1547 N N . MET A 1 194 ? 6.66 -15.789 -17.672 1 93.88 194 MET A N 1
ATOM 1548 C CA . MET A 1 194 ? 6.996 -14.375 -17.516 1 93.88 194 MET A CA 1
ATOM 1549 C C . MET A 1 194 ? 6.258 -13.523 -18.547 1 93.88 194 MET A C 1
ATOM 1551 O O . MET A 1 194 ? 5.695 -12.484 -18.203 1 93.88 194 MET A O 1
ATOM 1555 N N . GLU A 1 195 ? 6.199 -14.016 -19.719 1 93.25 195 GLU A N 1
ATOM 1556 C CA . GLU A 1 195 ? 5.547 -13.305 -20.812 1 93.25 195 GLU A CA 1
ATOM 1557 C C . GLU A 1 195 ? 4.059 -13.109 -20.531 1 93.25 195 GLU A C 1
ATOM 1559 O O . GLU A 1 195 ? 3.461 -12.125 -20.969 1 93.25 195 GLU A O 1
ATOM 1564 N N . ARG A 1 196 ? 3.502 -14.039 -19.844 1 93.94 196 ARG A N 1
ATOM 1565 C CA . ARG A 1 196 ? 2.057 -14.023 -19.625 1 93.94 196 ARG A CA 1
ATOM 1566 C C . ARG A 1 196 ? 1.699 -13.297 -18.344 1 93.94 196 ARG A C 1
ATOM 1568 O O . ARG A 1 196 ? 0.588 -12.781 -18.203 1 93.94 196 ARG A O 1
ATOM 1575 N N . LEU A 1 197 ? 2.648 -13.203 -17.422 1 92.44 197 LEU A N 1
ATOM 1576 C CA . LEU A 1 197 ? 2.355 -12.617 -16.125 1 92.44 197 LEU A CA 1
ATOM 1577 C C . LEU A 1 197 ? 2.852 -11.18 -16.047 1 92.44 197 LEU A C 1
ATOM 1579 O O . LEU A 1 197 ? 2.387 -10.398 -15.211 1 92.44 197 LEU A O 1
ATOM 1583 N N . ILE A 1 198 ? 3.812 -10.883 -16.875 1 94.88 198 ILE A N 1
ATOM 1584 C CA . ILE A 1 198 ? 4.391 -9.547 -16.891 1 94.88 198 ILE A CA 1
ATOM 1585 C C . ILE A 1 198 ? 4.145 -8.891 -18.25 1 94.88 198 ILE A C 1
ATOM 1587 O O . ILE A 1 198 ? 4.98 -8.984 -19.141 1 94.88 198 ILE A O 1
ATOM 1591 N N . PRO A 1 199 ? 3.055 -8.203 -18.359 1 94.44 199 PRO A N 1
ATOM 1592 C CA . PRO A 1 199 ? 2.717 -7.648 -19.672 1 94.44 199 PRO A CA 1
ATOM 1593 C C . PRO A 1 199 ? 3.727 -6.605 -20.141 1 94.44 199 PRO A C 1
ATOM 1595 O O . PRO A 1 199 ? 3.883 -6.398 -21.344 1 94.44 199 PRO A O 1
ATOM 1598 N N . GLU A 1 200 ? 4.344 -5.922 -19.203 1 91.56 200 GLU A N 1
ATOM 1599 C CA . GLU A 1 200 ? 5.355 -4.91 -19.5 1 91.56 200 GLU A CA 1
ATOM 1600 C C . GLU A 1 200 ? 6.605 -5.109 -18.656 1 91.56 200 GLU A C 1
ATOM 1602 O O . GLU A 1 200 ? 6.68 -4.621 -17.516 1 91.56 200 GLU A O 1
ATOM 1607 N N . MET A 1 201 ? 7.559 -5.77 -19.266 1 90.06 201 MET A N 1
ATOM 1608 C CA . MET A 1 201 ? 8.805 -6.016 -18.547 1 90.06 201 MET A CA 1
ATOM 1609 C C . MET A 1 201 ? 9.633 -4.742 -18.438 1 90.06 201 MET A C 1
ATOM 1611 O O . MET A 1 201 ? 9.844 -4.047 -19.438 1 90.06 201 MET A O 1
ATOM 1615 N N . PRO A 1 202 ? 10.078 -4.488 -17.297 1 91.31 202 PRO A N 1
ATOM 1616 C CA . PRO A 1 202 ? 10.93 -3.303 -17.141 1 91.31 202 PRO A CA 1
ATOM 1617 C C . PRO A 1 202 ? 12.242 -3.424 -17.922 1 91.31 202 PRO A C 1
ATOM 1619 O O . PRO A 1 202 ? 12.773 -4.527 -18.078 1 91.31 202 PRO A O 1
ATOM 1622 N N . SER A 1 203 ? 12.766 -2.238 -18.344 1 90.69 203 SER A N 1
ATOM 1623 C CA . SER A 1 203 ? 14.016 -2.211 -19.109 1 90.69 203 SER A CA 1
ATOM 1624 C C . SER A 1 203 ? 15.227 -2.219 -18.188 1 90.69 203 SER A C 1
ATOM 1626 O O . SER A 1 203 ? 16.359 -2.34 -18.656 1 90.69 203 SER A O 1
ATOM 1628 N N . TYR A 1 204 ? 15.055 -1.939 -16.984 1 94.69 204 TYR A N 1
ATOM 1629 C CA . TYR A 1 204 ? 16.094 -1.991 -15.961 1 94.69 204 TYR A CA 1
ATOM 1630 C C . TYR A 1 204 ? 15.68 -2.9 -14.805 1 94.69 204 TYR A C 1
ATOM 1632 O O . TYR A 1 204 ? 14.531 -2.852 -14.352 1 94.69 204 TYR A O 1
ATOM 1640 N N . PRO A 1 205 ? 16.656 -3.795 -14.258 1 96.38 205 PRO A N 1
ATOM 1641 C CA . PRO A 1 205 ? 18.062 -3.932 -14.664 1 96.38 205 PRO A CA 1
ATOM 1642 C C . PRO A 1 205 ? 18.219 -4.656 -16 1 96.38 205 PRO A C 1
ATOM 1644 O O . PRO A 1 205 ? 17.25 -4.75 -16.766 1 96.38 205 PRO A O 1
ATOM 1647 N N . SER A 1 206 ? 19.5 -5.145 -16.344 1 97 206 SER A N 1
ATOM 1648 C CA . SER A 1 206 ? 19.781 -5.77 -17.641 1 97 206 SER A CA 1
ATOM 1649 C C . SER A 1 206 ? 18.984 -7.066 -17.797 1 97 206 SER A C 1
ATOM 1651 O O . SER A 1 206 ? 18.609 -7.699 -16.812 1 97 206 SER A O 1
ATOM 1653 N N . LYS A 1 207 ? 18.75 -7.367 -19.062 1 95.44 207 LYS A N 1
ATOM 1654 C CA . LYS A 1 207 ? 18.078 -8.633 -19.359 1 95.44 207 LYS A CA 1
ATOM 1655 C C . LYS A 1 207 ? 18.844 -9.812 -18.766 1 95.44 207 LYS A C 1
ATOM 1657 O O . LYS A 1 207 ? 18.234 -10.766 -18.281 1 95.44 207 LYS A O 1
ATOM 1662 N N . GLU A 1 208 ? 20.078 -9.758 -18.797 1 96.81 208 GLU A N 1
ATOM 1663 C CA . GLU A 1 208 ? 20.906 -10.82 -18.25 1 96.81 208 GLU A CA 1
ATOM 1664 C C . GLU A 1 208 ? 20.656 -11.008 -16.766 1 96.81 208 GLU A C 1
ATOM 1666 O O . GLU A 1 208 ? 20.562 -12.133 -16.281 1 96.81 208 GLU A O 1
ATOM 1671 N N . MET A 1 209 ? 20.594 -9.961 -16.094 1 96.88 209 MET A N 1
ATOM 1672 C CA . MET A 1 209 ? 20.359 -10.016 -14.656 1 96.88 209 MET A CA 1
ATOM 1673 C C . MET A 1 209 ? 18.969 -10.57 -14.359 1 96.88 209 MET A C 1
ATOM 1675 O O . MET A 1 209 ? 18.812 -11.398 -13.461 1 96.88 209 MET A O 1
ATOM 1679 N N . LEU A 1 210 ? 17.984 -10.148 -15.102 1 95.25 210 LEU A N 1
ATOM 1680 C CA . LEU A 1 210 ? 16.625 -10.641 -14.922 1 95.25 210 LEU A CA 1
ATOM 1681 C C . LEU A 1 210 ? 16.531 -12.133 -15.242 1 95.25 210 LEU A C 1
ATOM 1683 O O . LEU A 1 210 ? 15.883 -12.891 -14.516 1 95.25 210 LEU A O 1
ATOM 1687 N N . ASP A 1 211 ? 17.219 -12.547 -16.281 1 95.56 211 ASP A N 1
ATOM 1688 C CA . ASP A 1 211 ? 17.281 -13.969 -16.609 1 95.56 211 ASP A CA 1
ATOM 1689 C C . ASP A 1 211 ? 17.922 -14.766 -15.477 1 95.56 211 ASP A C 1
ATOM 1691 O O . ASP A 1 211 ? 17.469 -15.852 -15.133 1 95.56 211 ASP A O 1
ATOM 1695 N N . HIS A 1 212 ? 18.969 -14.211 -14.969 1 96.75 212 HIS A N 1
ATOM 1696 C CA . HIS A 1 212 ? 19.656 -14.883 -13.859 1 96.75 212 HIS A CA 1
ATOM 1697 C C . HIS A 1 212 ? 18.703 -15.117 -12.695 1 96.75 212 HIS A C 1
ATOM 1699 O O . HIS A 1 212 ? 18.641 -16.234 -12.156 1 96.75 212 HIS A O 1
ATOM 1705 N N . TRP A 1 213 ? 17.922 -14.094 -12.352 1 96.06 213 TRP A N 1
ATOM 1706 C CA . TRP A 1 213 ? 17 -14.195 -11.219 1 96.06 213 TRP A CA 1
ATOM 1707 C C . TRP A 1 213 ? 15.844 -15.133 -11.539 1 96.06 213 TRP A C 1
ATOM 1709 O O . TRP A 1 213 ? 15.562 -16.062 -10.781 1 96.06 213 TRP A O 1
ATOM 1719 N N . PHE A 1 214 ? 15.195 -14.961 -12.656 1 95.38 214 PHE A N 1
ATOM 1720 C CA . PHE A 1 214 ? 13.961 -15.672 -12.977 1 95.38 214 PHE A CA 1
ATOM 1721 C C . PHE A 1 214 ? 14.258 -17.109 -13.398 1 95.38 214 PHE A C 1
ATOM 1723 O O . PHE A 1 214 ? 13.531 -18.031 -13.031 1 95.38 214 PHE A O 1
ATOM 1730 N N . ILE A 1 215 ? 15.312 -17.281 -14.148 1 95.56 215 ILE A N 1
ATOM 1731 C CA . ILE A 1 215 ? 15.547 -18.578 -14.781 1 95.56 215 ILE A CA 1
ATOM 1732 C C . ILE A 1 215 ? 16.578 -19.375 -13.969 1 95.56 215 ILE A C 1
ATOM 1734 O O . ILE A 1 215 ? 16.281 -20.469 -13.484 1 95.56 215 ILE A O 1
ATOM 1738 N N . ASP A 1 216 ? 17.766 -18.781 -13.75 1 96.25 216 ASP A N 1
ATOM 1739 C CA . ASP A 1 216 ? 18.828 -19.531 -13.078 1 96.25 216 ASP A CA 1
ATOM 1740 C C . ASP A 1 216 ? 18.453 -19.797 -11.617 1 96.25 216 ASP A C 1
ATOM 1742 O O . ASP A 1 216 ? 18.625 -20.922 -11.125 1 96.25 216 ASP A O 1
ATOM 1746 N N . LEU A 1 217 ? 17.938 -18.797 -10.977 1 94.44 217 LEU A N 1
ATOM 1747 C CA . LEU A 1 217 ? 17.641 -18.922 -9.547 1 94.44 217 LEU A CA 1
ATOM 1748 C C . LEU A 1 217 ? 16.219 -19.422 -9.336 1 94.44 217 LEU A C 1
ATOM 1750 O O . LEU A 1 217 ? 15.859 -19.828 -8.234 1 94.44 217 LEU A O 1
ATOM 1754 N N . GLU A 1 218 ? 15.414 -19.359 -10.414 1 92.56 218 GLU A N 1
ATOM 1755 C CA . GLU A 1 218 ? 13.992 -19.703 -10.344 1 92.56 218 GLU A CA 1
ATOM 1756 C C . GLU A 1 218 ? 13.305 -18.969 -9.203 1 92.56 218 GLU A C 1
ATOM 1758 O O . GLU A 1 218 ? 12.594 -19.562 -8.398 1 92.56 218 GLU A O 1
ATOM 1763 N N . ARG A 1 219 ? 13.641 -17.641 -9.141 1 91.88 219 ARG A N 1
ATOM 1764 C CA . ARG A 1 219 ? 13.078 -16.719 -8.156 1 91.88 219 ARG A CA 1
ATOM 1765 C C . ARG A 1 219 ? 12.781 -15.359 -8.797 1 91.88 219 ARG A C 1
ATOM 1767 O O . ARG A 1 219 ? 13.555 -14.875 -9.617 1 91.88 219 ARG A O 1
ATOM 1774 N N . MET A 1 220 ? 11.734 -14.898 -8.492 1 91.56 220 MET A N 1
ATOM 1775 C CA . MET A 1 220 ? 11.43 -13.539 -8.914 1 91.56 220 MET A CA 1
ATOM 1776 C C . MET A 1 220 ? 11.906 -12.523 -7.875 1 91.56 220 MET A C 1
ATOM 1778 O O . MET A 1 220 ? 11.516 -12.594 -6.707 1 91.56 220 MET A O 1
ATOM 1782 N N . PRO A 1 221 ? 12.812 -11.641 -8.25 1 95.44 221 PRO A N 1
ATOM 1783 C CA . PRO A 1 221 ? 13.109 -10.547 -7.324 1 95.44 221 PRO A CA 1
ATOM 1784 C C . PRO A 1 221 ? 11.898 -9.656 -7.062 1 95.44 221 PRO A C 1
ATOM 1786 O O . PRO A 1 221 ? 11.094 -9.414 -7.969 1 95.44 221 PRO A O 1
ATOM 1789 N N . ILE A 1 222 ? 11.727 -9.211 -5.836 1 96.56 222 ILE A N 1
ATOM 1790 C CA . ILE A 1 222 ? 10.641 -8.328 -5.434 1 96.56 222 ILE A CA 1
ATOM 1791 C C . ILE A 1 222 ? 11.195 -7.18 -4.59 1 96.56 222 ILE A C 1
ATOM 1793 O O . ILE A 1 222 ? 11.719 -7.402 -3.5 1 96.56 222 ILE A O 1
ATOM 1797 N N . PHE A 1 223 ? 11.125 -6.043 -5.137 1 96.75 223 PHE A N 1
ATOM 1798 C CA . PHE A 1 223 ? 11.531 -4.883 -4.348 1 96.75 223 PHE A CA 1
ATOM 1799 C C . PHE A 1 223 ? 10.531 -4.613 -3.227 1 96.75 223 PHE A C 1
ATOM 1801 O O . PHE A 1 223 ? 9.336 -4.473 -3.477 1 96.75 223 PHE A O 1
ATOM 1808 N N . ALA A 1 224 ? 11 -4.449 -2.064 1 96.31 224 ALA A N 1
ATOM 1809 C CA . ALA A 1 224 ? 10.219 -4.469 -0.832 1 96.31 224 ALA A CA 1
ATOM 1810 C C . ALA A 1 224 ? 9.25 -3.293 -0.779 1 96.31 224 ALA A C 1
ATOM 1812 O O . ALA A 1 224 ? 8.266 -3.326 -0.039 1 96.31 224 ALA A O 1
ATOM 1813 N N . GLY A 1 225 ? 9.453 -2.271 -1.483 1 96.19 225 GLY A N 1
ATOM 1814 C CA . GLY A 1 225 ? 8.57 -1.112 -1.48 1 96.19 225 GLY A CA 1
ATOM 1815 C C . GLY A 1 225 ? 7.328 -1.305 -2.326 1 96.19 225 GLY A C 1
ATOM 1816 O O . GLY A 1 225 ? 6.375 -0.527 -2.227 1 96.19 225 GLY A O 1
ATOM 1817 N N . CYS A 1 226 ? 7.246 -2.314 -3.082 1 97.19 226 CYS A N 1
ATOM 1818 C CA . CYS A 1 226 ? 6.203 -2.439 -4.094 1 97.19 226 CYS A CA 1
ATOM 1819 C C . CYS A 1 226 ? 5.004 -3.209 -3.549 1 97.19 226 CYS A C 1
ATOM 1821 O O . CYS A 1 226 ? 3.861 -2.922 -3.906 1 97.19 226 CYS A O 1
ATOM 1823 N N . PRO A 1 227 ? 5.203 -4.227 -2.643 1 97.88 227 PRO A N 1
ATOM 1824 C CA . PRO A 1 227 ? 4.07 -5.027 -2.172 1 97.88 227 PRO A CA 1
ATOM 1825 C C . PRO A 1 227 ? 2.979 -4.18 -1.522 1 97.88 227 PRO A C 1
ATOM 1827 O O . PRO A 1 227 ? 1.79 -4.426 -1.74 1 97.88 227 PRO A O 1
ATOM 1830 N N . PRO A 1 228 ? 3.305 -3.09 -0.791 1 97.75 228 PRO A N 1
ATOM 1831 C CA . PRO A 1 228 ? 2.205 -2.275 -0.264 1 97.75 228 PRO A CA 1
ATOM 1832 C C . PRO A 1 228 ? 1.371 -1.627 -1.366 1 97.75 228 PRO A C 1
ATOM 1834 O O . PRO A 1 228 ? 0.161 -1.449 -1.205 1 97.75 228 PRO A O 1
ATOM 1837 N N . LEU A 1 229 ? 2.025 -1.257 -2.453 1 97.56 229 LEU A N 1
ATOM 1838 C CA . LEU A 1 229 ? 1.281 -0.738 -3.598 1 97.56 229 LEU A CA 1
ATOM 1839 C C . LEU A 1 229 ? 0.253 -1.754 -4.082 1 97.56 229 LEU A C 1
ATOM 1841 O O . LEU A 1 229 ? -0.91 -1.408 -4.305 1 97.56 229 LEU A O 1
ATOM 1845 N N . ALA A 1 230 ? 0.702 -2.926 -4.223 1 98.19 230 ALA A N 1
ATOM 1846 C CA . ALA A 1 230 ? -0.175 -4.008 -4.668 1 98.19 230 ALA A CA 1
ATOM 1847 C C . ALA A 1 230 ? -1.293 -4.258 -3.658 1 98.19 230 ALA A C 1
ATOM 1849 O O . ALA A 1 230 ? -2.449 -4.457 -4.039 1 98.19 230 ALA A O 1
ATOM 1850 N N . GLU A 1 231 ? -0.935 -4.25 -2.391 1 98.19 231 GLU A N 1
ATOM 1851 C CA . GLU A 1 231 ? -1.933 -4.379 -1.333 1 98.19 231 GLU A CA 1
ATOM 1852 C C . GLU A 1 231 ? -3.006 -3.303 -1.455 1 98.19 231 GLU A C 1
ATOM 1854 O O . GLU A 1 231 ? -4.203 -3.6 -1.383 1 98.19 231 GLU A O 1
ATOM 1859 N N . GLY A 1 232 ? -2.541 -2.074 -1.619 1 98.19 232 GLY A N 1
ATOM 1860 C CA . GLY A 1 232 ? -3.471 -0.963 -1.73 1 98.19 232 GLY A CA 1
ATOM 1861 C C . GLY A 1 232 ? -4.402 -1.081 -2.924 1 98.19 232 GLY A C 1
ATOM 1862 O O . GLY A 1 232 ? -5.613 -0.904 -2.793 1 98.19 232 GLY A O 1
ATOM 1863 N N . VAL A 1 233 ? -3.83 -1.414 -4.055 1 98.38 233 VAL A N 1
ATOM 1864 C CA . VAL A 1 233 ? -4.605 -1.577 -5.281 1 98.38 233 VAL A CA 1
ATOM 1865 C C . VAL A 1 233 ? -5.648 -2.676 -5.09 1 98.38 233 VAL A C 1
ATOM 1867 O O . VAL A 1 233 ? -6.824 -2.49 -5.418 1 98.38 233 VAL A O 1
ATOM 1870 N N . LEU A 1 234 ? -5.223 -3.73 -4.535 1 98.56 234 LEU A N 1
ATOM 1871 C CA . LEU A 1 234 ? -6.09 -4.887 -4.34 1 98.56 234 LEU A CA 1
ATOM 1872 C C . LEU A 1 234 ? -7.195 -4.57 -3.336 1 98.56 234 LEU A C 1
ATOM 1874 O O . LEU A 1 234 ? -8.375 -4.84 -3.598 1 98.56 234 LEU A O 1
ATOM 1878 N N . ALA A 1 235 ? -6.875 -4 -2.191 1 98.62 235 ALA A N 1
ATOM 1879 C CA . ALA A 1 235 ? -7.848 -3.641 -1.159 1 98.62 235 ALA A CA 1
ATOM 1880 C C . ALA A 1 235 ? -8.891 -2.672 -1.702 1 98.62 235 ALA A C 1
ATOM 1882 O O . ALA A 1 235 ? -10.094 -2.852 -1.478 1 98.62 235 ALA A O 1
ATOM 1883 N N . GLU A 1 236 ? -8.406 -1.701 -2.426 1 98.56 236 GLU A N 1
ATOM 1884 C CA . GLU A 1 236 ? -9.281 -0.667 -2.975 1 98.56 236 GLU A CA 1
ATOM 1885 C C . GLU A 1 236 ? -10.258 -1.252 -3.988 1 98.56 236 GLU A C 1
ATOM 1887 O O . GLU A 1 236 ? -11.477 -1.084 -3.855 1 98.56 236 GLU A O 1
ATOM 1892 N N . ARG A 1 237 ? -9.734 -1.983 -4.91 1 98.75 237 ARG A N 1
ATOM 1893 C CA . ARG A 1 237 ? -10.594 -2.43 -6.004 1 98.75 237 ARG A CA 1
ATOM 1894 C C . ARG A 1 237 ? -11.555 -3.52 -5.535 1 98.75 237 ARG A C 1
ATOM 1896 O O . ARG A 1 237 ? -12.688 -3.6 -6.012 1 98.75 237 ARG A O 1
ATOM 1903 N N . LEU A 1 238 ? -11.102 -4.375 -4.645 1 98.88 238 LEU A N 1
ATOM 1904 C CA . LEU A 1 238 ? -12.008 -5.355 -4.047 1 98.88 238 LEU A CA 1
ATOM 1905 C C . LEU A 1 238 ? -13.117 -4.664 -3.266 1 98.88 238 LEU A C 1
ATOM 1907 O O . LEU A 1 238 ? -14.297 -5.004 -3.42 1 98.88 238 LEU A O 1
ATOM 1911 N N . ALA A 1 239 ? -12.805 -3.686 -2.463 1 98.75 239 ALA A N 1
ATOM 1912 C CA . ALA A 1 239 ? -13.789 -2.984 -1.643 1 98.75 239 ALA A CA 1
ATOM 1913 C C . ALA A 1 239 ? -14.781 -2.219 -2.514 1 98.75 239 ALA A C 1
ATOM 1915 O O . ALA A 1 239 ? -15.977 -2.182 -2.215 1 98.75 239 ALA A O 1
ATOM 1916 N N . LEU A 1 240 ? -14.234 -1.578 -3.557 1 98.62 240 LEU A N 1
ATOM 1917 C CA . LEU A 1 240 ? -15.109 -0.868 -4.48 1 98.62 240 LEU A CA 1
ATOM 1918 C C . LEU A 1 240 ? -16.141 -1.813 -5.078 1 98.62 240 LEU A C 1
ATOM 1920 O O . LEU A 1 240 ? -17.312 -1.45 -5.215 1 98.62 240 LEU A O 1
ATOM 1924 N N . ALA A 1 241 ? -15.703 -3.016 -5.391 1 98.75 241 ALA A N 1
ATOM 1925 C CA . ALA A 1 241 ? -16.625 -4.004 -5.949 1 98.75 241 ALA A CA 1
ATOM 1926 C C . ALA A 1 241 ? -17.625 -4.473 -4.902 1 98.75 241 ALA A C 1
ATOM 1928 O O . ALA A 1 241 ? -18.828 -4.535 -5.168 1 98.75 241 ALA A O 1
ATOM 1929 N N . ILE A 1 242 ? -17.188 -4.777 -3.701 1 98.81 242 ILE A N 1
ATOM 1930 C CA . ILE A 1 242 ? -18.031 -5.293 -2.631 1 98.81 242 ILE A CA 1
ATOM 1931 C C . ILE A 1 242 ? -19.094 -4.266 -2.279 1 98.81 242 ILE A C 1
ATOM 1933 O O . ILE A 1 242 ? -20.266 -4.617 -2.053 1 98.81 242 ILE A O 1
ATOM 1937 N N . THR A 1 243 ? -18.734 -3.008 -2.279 1 98.62 243 THR A N 1
ATOM 1938 C CA . THR A 1 243 ? -19.641 -1.943 -1.846 1 98.62 243 THR A CA 1
ATOM 1939 C C . THR A 1 243 ? -20.406 -1.362 -3.031 1 98.62 243 THR A C 1
ATOM 1941 O O . THR A 1 243 ? -21.219 -0.449 -2.867 1 98.62 243 THR A O 1
ATOM 1944 N N . GLU A 1 244 ? -20.062 -1.762 -4.23 1 98.06 244 GLU A N 1
ATOM 1945 C CA . GLU A 1 244 ? -20.703 -1.357 -5.48 1 98.06 244 GLU A CA 1
ATOM 1946 C C . GLU A 1 244 ? -20.406 0.102 -5.805 1 98.06 244 GLU A C 1
ATOM 1948 O O . GLU A 1 244 ? -21.141 0.738 -6.566 1 98.06 244 GLU A O 1
ATOM 1953 N N . LEU A 1 245 ? -19.406 0.625 -5.203 1 97.88 245 LEU A N 1
ATOM 1954 C CA . LEU A 1 245 ? -18.969 1.981 -5.52 1 97.88 245 LEU A CA 1
ATOM 1955 C C . LEU A 1 245 ? -18.297 2.033 -6.891 1 97.88 245 LEU A C 1
ATOM 1957 O O . LEU A 1 245 ? -18.156 3.109 -7.473 1 97.88 245 LEU A O 1
ATOM 1961 N N . ASP A 1 246 ? -17.859 0.867 -7.375 1 97.56 246 ASP A N 1
ATOM 1962 C CA . ASP A 1 246 ? -17.266 0.817 -8.711 1 97.56 246 ASP A CA 1
ATOM 1963 C C . ASP A 1 246 ? -18.344 1.021 -9.781 1 97.56 246 ASP A C 1
ATOM 1965 O O . ASP A 1 246 ? -18.016 1.069 -10.977 1 97.56 246 ASP A O 1
ATOM 1969 N N . GLN A 1 247 ? -19.641 1.166 -9.352 1 97.12 247 GLN A N 1
ATOM 1970 C CA . GLN A 1 247 ? -20.734 1.411 -10.281 1 97.12 247 GLN A CA 1
ATOM 1971 C C . GLN A 1 247 ? -21.016 2.904 -10.414 1 97.12 247 GLN A C 1
ATOM 1973 O O . GLN A 1 247 ? -21.828 3.314 -11.25 1 97.12 247 GLN A O 1
ATOM 1978 N N . LEU A 1 248 ? -20.406 3.713 -9.562 1 96.19 248 LEU A N 1
ATOM 1979 C CA . LEU A 1 248 ? -20.594 5.16 -9.625 1 96.19 248 LEU A CA 1
ATOM 1980 C C . LEU A 1 248 ? -20.047 5.727 -10.93 1 96.19 248 LEU A C 1
ATOM 1982 O O . LEU A 1 248 ? -19.141 5.145 -11.531 1 96.19 248 LEU A O 1
ATOM 1986 N N . SER A 1 249 ? -20.609 6.949 -11.188 1 91.69 249 SER A N 1
ATOM 1987 C CA . SER A 1 249 ? -20.109 7.664 -12.352 1 91.69 249 SER A CA 1
ATOM 1988 C C . SER A 1 249 ? -18.641 8.07 -12.164 1 91.69 249 SER A C 1
ATOM 1990 O O . SER A 1 249 ? -18.266 8.562 -11.102 1 91.69 249 SER A O 1
ATOM 1992 N N . GLY A 1 250 ? -17.734 7.766 -13.039 1 90.75 250 GLY A N 1
ATOM 1993 C CA . GLY A 1 250 ? -16.344 8.141 -12.969 1 90.75 250 GLY A CA 1
ATOM 1994 C C . GLY A 1 250 ? -15.422 6.98 -12.633 1 90.75 250 GLY A C 1
ATOM 1995 O O . GLY A 1 250 ? -14.211 7.062 -12.812 1 90.75 250 GLY A O 1
ATOM 1996 N N . ALA A 1 251 ? -16.109 5.91 -12.055 1 96.31 251 ALA A N 1
ATOM 1997 C CA . ALA A 1 251 ? -15.32 4.723 -11.75 1 96.31 251 ALA A CA 1
ATOM 1998 C C . ALA A 1 251 ? -14.969 3.959 -13.031 1 96.31 251 ALA A C 1
ATOM 2000 O O . ALA A 1 251 ? -15.812 3.809 -13.922 1 96.31 251 ALA A O 1
ATOM 2001 N N . GLN A 1 252 ? -13.75 3.611 -13.086 1 97.56 252 GLN A N 1
ATOM 2002 C CA . GLN A 1 252 ? -13.312 2.797 -14.219 1 97.56 252 GLN A CA 1
ATOM 2003 C C . GLN A 1 252 ? -13.422 1.309 -13.898 1 97.56 252 GLN A C 1
ATOM 2005 O O . GLN A 1 252 ? -12.984 0.862 -12.836 1 97.56 252 GLN A O 1
ATOM 2010 N N . GLN A 1 253 ? -13.992 0.555 -14.812 1 97.44 253 GLN A N 1
ATOM 2011 C CA . GLN A 1 253 ? -14.078 -0.889 -14.633 1 97.44 253 GLN A CA 1
ATOM 2012 C C . GLN A 1 253 ? -12.75 -1.567 -14.945 1 97.44 253 GLN A C 1
ATOM 2014 O O . GLN A 1 253 ? -12.055 -1.179 -15.891 1 97.44 253 GLN A O 1
ATOM 2019 N N . LEU A 1 254 ? -12.383 -2.539 -14.125 1 97.81 254 LEU A N 1
ATOM 2020 C CA . LEU A 1 254 ? -11.227 -3.361 -14.453 1 97.81 254 LEU A CA 1
ATOM 2021 C C . LEU A 1 254 ? -11.516 -4.246 -15.664 1 97.81 254 LEU A C 1
ATOM 2023 O O . LEU A 1 254 ? -12.609 -4.801 -15.789 1 97.81 254 LEU A O 1
ATOM 2027 N N . PRO A 1 255 ? -10.547 -4.305 -16.547 1 97.88 255 PRO A N 1
ATOM 2028 C CA . PRO A 1 255 ? -10.719 -5.289 -17.609 1 97.88 255 PRO A CA 1
ATOM 2029 C C . PRO A 1 255 ? -10.617 -6.73 -17.109 1 97.88 255 PRO A C 1
ATOM 2031 O O . PRO A 1 255 ? -9.945 -6.992 -16.109 1 97.88 255 PRO A O 1
ATOM 2034 N N . VAL A 1 256 ? -11.297 -7.578 -17.812 1 98 256 VAL A N 1
ATOM 2035 C CA . VAL A 1 256 ? -11.164 -8.992 -17.484 1 98 256 VAL A CA 1
ATOM 2036 C C . VAL A 1 256 ? -10.047 -9.609 -18.312 1 98 256 VAL A C 1
ATOM 2038 O O . VAL A 1 256 ? -9.648 -9.055 -19.344 1 98 256 VAL A O 1
ATOM 2041 N N . GLN A 1 257 ? -9.539 -10.727 -17.938 1 97.75 257 GLN A N 1
ATOM 2042 C CA . GLN A 1 257 ? -8.508 -11.43 -18.688 1 97.75 257 GLN A CA 1
ATOM 2043 C C . GLN A 1 257 ? -9.008 -11.82 -20.078 1 97.75 257 GLN A C 1
ATOM 2045 O O . GLN A 1 257 ? -10.141 -12.289 -20.234 1 97.75 257 GLN A O 1
ATOM 2050 N N . PRO A 1 258 ? -8.203 -11.469 -21.109 1 97.44 258 PRO A N 1
ATOM 2051 C CA . PRO A 1 258 ? -6.746 -11.312 -21.078 1 97.44 258 PRO A CA 1
ATOM 2052 C C . PRO A 1 258 ? -6.312 -9.859 -20.906 1 97.44 258 PRO A C 1
ATOM 2054 O O . PRO A 1 258 ? -5.137 -9.539 -21.094 1 97.44 258 PRO A O 1
ATOM 2057 N N . GLY A 1 259 ? -7.152 -8.969 -20.5 1 97.69 259 GLY A N 1
ATOM 2058 C CA . GLY A 1 259 ? -6.781 -7.594 -20.219 1 97.69 259 GLY A CA 1
ATOM 2059 C C . GLY A 1 259 ? -6.156 -7.406 -18.859 1 97.69 259 GLY A C 1
ATOM 2060 O O . GLY A 1 259 ? -6.105 -8.344 -18.062 1 97.69 259 GLY A O 1
ATOM 2061 N N . TYR A 1 260 ? -5.625 -6.223 -18.578 1 98.06 260 TYR A N 1
ATOM 2062 C CA . TYR A 1 260 ? -5.035 -5.902 -17.297 1 98.06 260 TYR A CA 1
ATOM 2063 C C . TYR A 1 260 ? -5.051 -4.398 -17.047 1 98.06 260 TYR A C 1
ATOM 2065 O O . TYR A 1 260 ? -5.273 -3.611 -17.969 1 98.06 260 TYR A O 1
ATOM 2073 N N . ALA A 1 261 ? -4.965 -4.047 -15.859 1 98.38 261 ALA A N 1
ATOM 2074 C CA . ALA A 1 261 ? -4.656 -2.672 -15.477 1 98.38 261 ALA A CA 1
ATOM 2075 C C . ALA A 1 261 ? -3.322 -2.598 -14.734 1 98.38 261 ALA A C 1
ATOM 2077 O O . ALA A 1 261 ? -2.898 -3.568 -14.109 1 98.38 261 ALA A O 1
ATOM 2078 N N . MET A 1 262 ? -2.668 -1.471 -14.82 1 98.25 262 MET A N 1
ATOM 2079 C CA . MET A 1 262 ? -1.369 -1.372 -14.164 1 98.25 262 MET A CA 1
ATOM 2080 C C . MET A 1 262 ? -1.111 0.051 -13.68 1 98.25 262 MET A C 1
ATOM 2082 O O . MET A 1 262 ? -1.729 0.999 -14.164 1 98.25 262 MET A O 1
ATOM 2086 N N . PHE A 1 263 ? -0.328 0.193 -12.727 1 98.44 263 PHE A N 1
ATOM 2087 C CA . PHE A 1 263 ? 0.248 1.443 -12.25 1 98.44 263 PHE A CA 1
ATOM 2088 C C . PHE A 1 263 ? 1.734 1.279 -11.961 1 98.44 263 PHE A C 1
ATOM 2090 O O . PHE A 1 263 ? 2.137 0.355 -11.25 1 98.44 263 PHE A O 1
ATOM 2097 N N . ASP A 1 264 ? 2.541 2.068 -12.547 1 97.75 264 ASP A N 1
ATOM 2098 C CA . ASP A 1 264 ? 3.988 2.094 -12.367 1 97.75 264 ASP A CA 1
ATOM 2099 C C . ASP A 1 264 ? 4.434 3.369 -11.656 1 97.75 264 ASP A C 1
ATOM 2101 O O . ASP A 1 264 ? 4.32 4.465 -12.211 1 97.75 264 ASP A O 1
ATOM 2105 N N . THR A 1 265 ? 4.973 3.217 -10.477 1 97.94 265 THR A N 1
ATOM 2106 C CA . THR A 1 265 ? 5.293 4.371 -9.641 1 97.94 265 THR A CA 1
ATOM 2107 C C . THR A 1 265 ? 6.535 5.086 -10.164 1 97.94 265 THR A C 1
ATOM 2109 O O . THR A 1 265 ? 6.688 6.297 -9.969 1 97.94 265 THR A O 1
ATOM 2112 N N . MET A 1 266 ? 7.477 4.375 -10.766 1 97.56 266 MET A N 1
ATOM 2113 C CA . MET A 1 266 ? 8.68 5 -11.297 1 97.56 266 MET A CA 1
ATOM 2114 C C . MET A 1 266 ? 8.352 5.898 -12.484 1 97.56 266 MET A C 1
ATOM 2116 O O . MET A 1 266 ? 8.781 7.051 -12.531 1 97.56 266 MET A O 1
ATOM 2120 N N . ALA A 1 267 ? 7.578 5.344 -13.422 1 97.19 267 ALA A N 1
ATOM 2121 C CA . ALA A 1 267 ? 7.168 6.113 -14.594 1 97.19 267 ALA A CA 1
ATOM 2122 C C . ALA A 1 267 ? 5.973 7.008 -14.273 1 97.19 267 ALA A C 1
ATOM 2124 O O . ALA A 1 267 ? 5.621 7.891 -15.055 1 97.19 267 ALA A O 1
ATOM 2125 N N . TRP A 1 268 ? 5.324 6.805 -13.164 1 98.12 268 TRP A N 1
ATOM 2126 C CA . TRP A 1 268 ? 4.098 7.449 -12.703 1 98.12 268 TRP A CA 1
ATOM 2127 C C . TRP A 1 268 ? 3 7.352 -13.758 1 98.12 268 TRP A C 1
ATOM 2129 O O . TRP A 1 268 ? 2.391 8.359 -14.117 1 98.12 268 TRP A O 1
ATOM 2139 N N . GLN A 1 269 ? 2.746 6.152 -14.18 1 97.5 269 GLN A N 1
ATOM 2140 C CA . GLN A 1 269 ? 1.792 5.906 -15.25 1 97.5 269 GLN A CA 1
ATOM 2141 C C . GLN A 1 269 ? 0.814 4.797 -14.875 1 97.5 269 GLN A C 1
ATOM 2143 O O . GLN A 1 269 ? 1.206 3.795 -14.266 1 97.5 269 GLN A O 1
ATOM 2148 N N . SER A 1 270 ? -0.424 5.035 -15.148 1 98.25 270 SER A N 1
ATOM 2149 C CA . SER A 1 270 ? -1.45 4.004 -15.062 1 98.25 270 SER A CA 1
ATOM 2150 C C . SER A 1 270 ? -2.045 3.699 -16.438 1 98.25 270 SER A C 1
ATOM 2152 O O . SER A 1 270 ? -2.08 4.57 -17.312 1 98.25 270 SER A O 1
ATOM 2154 N N . LYS A 1 271 ? -2.443 2.486 -16.594 1 97.12 271 LYS A N 1
ATOM 2155 C CA . LYS A 1 271 ? -3.064 2.121 -17.859 1 97.12 271 LYS A CA 1
ATOM 2156 C C . LYS A 1 271 ? -4.059 0.977 -17.672 1 97.12 271 LYS A C 1
ATOM 2158 O O . LYS A 1 271 ? -3.959 0.21 -16.719 1 97.12 271 LYS A O 1
ATOM 2163 N N . ILE A 1 272 ? -5.008 0.965 -18.531 1 97.88 272 ILE A N 1
ATOM 2164 C CA . ILE A 1 272 ? -5.965 -0.124 -18.703 1 97.88 272 ILE A CA 1
ATOM 2165 C C . ILE A 1 272 ? -5.844 -0.705 -20.109 1 97.88 272 ILE A C 1
ATOM 2167 O O . ILE A 1 272 ? -5.91 0.029 -21.094 1 97.88 272 ILE A O 1
ATOM 2171 N N . VAL A 1 273 ? -5.598 -1.908 -20.188 1 97.94 273 VAL A N 1
ATOM 2172 C CA . VAL A 1 273 ? -5.434 -2.602 -21.469 1 97.94 273 VAL A CA 1
ATOM 2173 C C . VAL A 1 273 ? -6.492 -3.693 -21.609 1 97.94 273 VAL A C 1
ATOM 2175 O O . VAL A 1 273 ? -6.629 -4.547 -20.719 1 97.94 273 VAL A O 1
ATOM 2178 N N . HIS A 1 274 ? -7.203 -3.568 -22.734 1 96.88 274 HIS A N 1
ATOM 2179 C CA . HIS A 1 274 ? -8.195 -4.598 -23.031 1 96.88 274 HIS A CA 1
ATOM 2180 C C . HIS A 1 274 ? -7.66 -5.617 -24.016 1 96.88 274 HIS A C 1
ATOM 2182 O O . HIS A 1 274 ? -6.934 -5.262 -24.953 1 96.88 274 HIS A O 1
ATOM 2188 N N . GLY A 1 275 ? -7.941 -6.863 -23.797 1 94.44 275 GLY A N 1
ATOM 2189 C CA . GLY A 1 275 ? -7.605 -7.906 -24.75 1 94.44 275 GLY A CA 1
ATOM 2190 C C . GLY A 1 275 ? -6.195 -8.438 -24.594 1 94.44 275 GLY A C 1
ATOM 2191 O O . GLY A 1 275 ? -5.469 -8.016 -23.688 1 94.44 275 GLY A O 1
ATOM 2192 N N . LYS A 1 276 ? -5.824 -9.312 -25.438 1 94.88 276 LYS A N 1
ATOM 2193 C CA . LYS A 1 276 ? -4.535 -10 -25.391 1 94.88 276 LYS A CA 1
ATOM 2194 C C . LYS A 1 276 ? -3.391 -9.031 -25.656 1 94.88 276 LYS A C 1
ATOM 2196 O O . LYS A 1 276 ? -3.432 -8.273 -26.625 1 94.88 276 LYS A O 1
ATOM 2201 N N . TRP A 1 277 ? -2.418 -9.062 -24.844 1 92.5 277 TRP A N 1
ATOM 2202 C CA . TRP A 1 277 ? -1.272 -8.172 -25.031 1 92.5 277 TRP A CA 1
ATOM 2203 C C . TRP A 1 277 ? -0.092 -8.93 -25.625 1 92.5 277 TRP A C 1
ATOM 2205 O O . TRP A 1 277 ? 0.978 -8.352 -25.844 1 92.5 277 TRP A O 1
ATOM 2215 N N . TRP A 1 278 ? -0.25 -10.273 -25.781 1 90.88 278 TRP A N 1
ATOM 2216 C CA . TRP A 1 278 ? 0.818 -11.078 -26.375 1 90.88 278 TRP A CA 1
ATOM 2217 C C . TRP A 1 278 ? 0.448 -11.531 -27.781 1 90.88 278 TRP A C 1
ATOM 2219 O O . TRP A 1 278 ? -0.726 -11.516 -28.156 1 90.88 278 TRP A O 1
ATOM 2229 N N . SER A 1 279 ? 1.574 -11.805 -28.578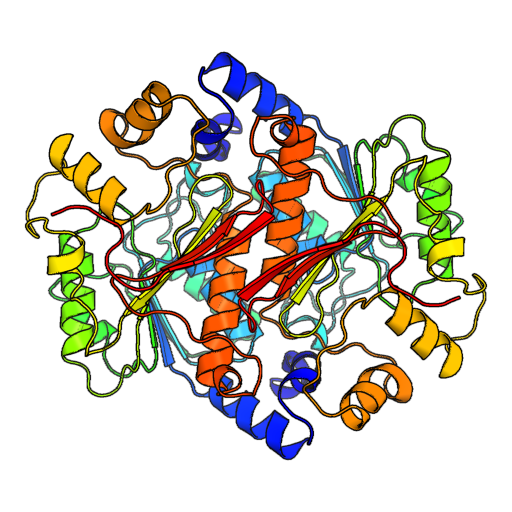 1 83.44 279 SER A N 1
ATOM 2230 C CA . SER A 1 279 ? 1.386 -12.391 -29.906 1 83.44 279 SER A CA 1
ATOM 2231 C C . SER A 1 279 ? 1.25 -13.906 -29.828 1 83.44 279 SER A C 1
ATOM 2233 O O . SER A 1 279 ? 1.842 -14.539 -28.953 1 83.44 279 SER A O 1
ATOM 2235 N N . GLU A 1 280 ? 0.292 -14.5 -30.719 1 74.69 280 GLU A N 1
ATOM 2236 C CA . GLU A 1 280 ? 0.093 -15.945 -30.734 1 74.69 280 GLU A CA 1
ATOM 2237 C C . GLU A 1 280 ? 1.364 -16.672 -31.172 1 74.69 280 GLU A C 1
ATOM 2239 O O . GLU A 1 280 ? 2.137 -16.156 -31.984 1 74.69 280 GLU A O 1
ATOM 2244 N N . MET B 1 1 ? 22.797 -11.836 8.398 1 92 1 MET B N 1
ATOM 2245 C CA . MET B 1 1 ? 21.344 -11.781 8.492 1 92 1 MET B CA 1
ATOM 2246 C C . MET B 1 1 ? 20.781 -10.641 7.648 1 92 1 MET B C 1
ATOM 2248 O O . MET B 1 1 ? 19.859 -10.844 6.855 1 92 1 MET B O 1
ATOM 2252 N N . TYR B 1 2 ? 21.516 -9.461 7.578 1 97.06 2 TYR B N 1
ATOM 2253 C CA . TYR B 1 2 ? 21.031 -8.297 6.848 1 97.06 2 TYR B CA 1
ATOM 2254 C C . TYR B 1 2 ? 20.906 -8.594 5.359 1 97.06 2 TYR B C 1
ATOM 2256 O O . TYR B 1 2 ? 19.844 -8.445 4.77 1 97.06 2 TYR B O 1
ATOM 2264 N N . TRP B 1 3 ? 21.953 -9.141 4.805 1 98 3 TRP B N 1
ATOM 2265 C CA . TRP B 1 3 ? 21.984 -9.344 3.363 1 98 3 TRP B CA 1
ATOM 2266 C C . TRP B 1 3 ? 21.031 -10.469 2.951 1 98 3 TRP B C 1
ATOM 2268 O O . TRP B 1 3 ? 20.453 -10.43 1.865 1 98 3 TRP B O 1
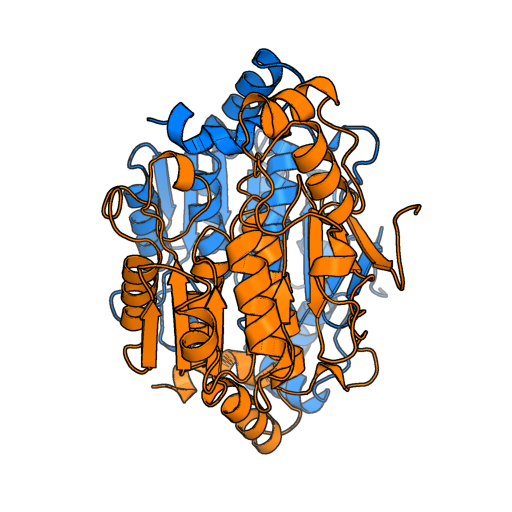ATOM 2278 N N . GLU B 1 4 ? 20.875 -11.398 3.818 1 97.44 4 GLU B N 1
ATOM 2279 C CA . GLU B 1 4 ? 19.922 -12.477 3.549 1 97.44 4 GLU B CA 1
ATOM 2280 C C . GLU B 1 4 ? 18.5 -11.945 3.51 1 97.44 4 GLU B C 1
ATOM 2282 O O . GLU B 1 4 ? 17.719 -12.32 2.637 1 97.44 4 GLU B O 1
ATOM 2287 N N . ARG B 1 5 ? 18.172 -11.055 4.352 1 97.12 5 ARG B N 1
ATOM 2288 C CA . ARG B 1 5 ? 16.812 -10.523 4.473 1 97.12 5 ARG B CA 1
ATOM 2289 C C . ARG B 1 5 ? 16.469 -9.633 3.291 1 97.12 5 ARG B C 1
ATOM 2291 O O . ARG B 1 5 ? 15.305 -9.562 2.877 1 97.12 5 ARG B O 1
ATOM 2298 N N . VAL B 1 6 ? 17.469 -8.953 2.725 1 97.88 6 VAL B N 1
ATOM 2299 C CA . VAL B 1 6 ? 17.156 -7.977 1.687 1 97.88 6 VAL B CA 1
ATOM 2300 C C . VAL B 1 6 ? 17.438 -8.578 0.311 1 97.88 6 VAL B C 1
ATOM 2302 O O . VAL B 1 6 ? 17.312 -7.895 -0.708 1 97.88 6 VAL B O 1
ATOM 2305 N N . ASN B 1 7 ? 17.766 -9.797 0.269 1 97.25 7 ASN B N 1
ATOM 2306 C CA . ASN B 1 7 ? 18.281 -10.445 -0.934 1 97.25 7 ASN B CA 1
ATOM 2307 C C . ASN B 1 7 ? 17.297 -10.32 -2.1 1 97.25 7 ASN B C 1
ATOM 2309 O O . ASN B 1 7 ? 17.703 -9.961 -3.211 1 97.25 7 ASN B O 1
ATOM 2313 N N . ARG B 1 8 ? 16.047 -10.523 -1.855 1 96.12 8 ARG B N 1
ATOM 2314 C CA . ARG B 1 8 ? 15.062 -10.57 -2.928 1 96.12 8 ARG B CA 1
ATOM 2315 C C . ARG B 1 8 ? 14.891 -9.203 -3.574 1 96.12 8 ARG B C 1
ATOM 2317 O O . ARG B 1 8 ? 14.359 -9.094 -4.684 1 96.12 8 ARG B O 1
ATOM 2324 N N . SER B 1 9 ? 15.312 -8.172 -2.912 1 97.25 9 SER B N 1
ATOM 2325 C CA . SER B 1 9 ? 15.195 -6.824 -3.457 1 97.25 9 SER B CA 1
ATOM 2326 C C . SER B 1 9 ? 16.328 -6.52 -4.434 1 97.25 9 SER B C 1
ATOM 2328 O O . SER B 1 9 ? 16.188 -5.641 -5.289 1 97.25 9 SER B O 1
ATOM 2330 N N . LEU B 1 10 ? 17.438 -7.242 -4.312 1 97.69 10 LEU B N 1
ATOM 2331 C CA . LEU B 1 10 ? 18.688 -6.863 -4.973 1 97.69 10 LEU B CA 1
ATOM 2332 C C . LEU B 1 10 ? 18.547 -6.934 -6.488 1 97.69 10 LEU B C 1
ATOM 2334 O O . LEU B 1 10 ? 19.109 -6.109 -7.211 1 97.69 10 LEU B O 1
ATOM 2338 N N . GLY B 1 11 ? 17.703 -7.809 -6.949 1 97 11 GLY B N 1
ATOM 2339 C CA . GLY B 1 11 ? 17.531 -8.016 -8.375 1 97 11 GLY B CA 1
ATOM 2340 C C . GLY B 1 11 ? 16.953 -6.812 -9.094 1 97 11 GLY B C 1
ATOM 2341 O O . GLY B 1 11 ? 17.031 -6.719 -10.32 1 97 11 GLY B O 1
ATOM 2342 N N . TRP B 1 12 ? 16.453 -5.855 -8.359 1 97.69 12 TRP B N 1
ATOM 2343 C CA . TRP B 1 12 ? 15.867 -4.664 -8.969 1 97.69 12 TRP B CA 1
ATOM 2344 C C . TRP B 1 12 ? 16.734 -3.439 -8.703 1 97.69 12 TRP B C 1
ATOM 2346 O O . TRP B 1 12 ? 16.391 -2.322 -9.086 1 97.69 12 TRP B O 1
ATOM 2356 N N . LEU B 1 13 ? 17.906 -3.641 -8.062 1 98.06 13 LEU B N 1
ATOM 2357 C CA . LEU B 1 13 ? 18.719 -2.504 -7.637 1 98.06 13 LEU B CA 1
ATOM 2358 C C . LEU B 1 13 ? 19.922 -2.332 -8.547 1 98.06 13 LEU B C 1
ATOM 2360 O O . LEU B 1 13 ? 20.719 -1.415 -8.359 1 98.06 13 LEU B O 1
ATOM 2364 N N . GLY B 1 14 ? 20.062 -3.279 -9.508 1 98.12 14 GLY B N 1
ATOM 2365 C CA . GLY B 1 14 ? 21.203 -3.08 -10.391 1 98.12 14 GLY B CA 1
ATOM 2366 C C . GLY B 1 14 ? 21.422 -4.23 -11.352 1 98.12 14 GLY B C 1
ATOM 2367 O O . GLY B 1 14 ? 20.938 -5.34 -11.125 1 98.12 14 GLY B O 1
ATOM 2368 N N . SER B 1 15 ? 22.234 -3.994 -12.398 1 98 15 SER B N 1
ATOM 2369 C CA . SER B 1 15 ? 22.547 -4.988 -13.422 1 98 15 SER B CA 1
ATOM 2370 C C . SER B 1 15 ? 23.781 -5.812 -13.039 1 98 15 SER B C 1
ATOM 2372 O O . SER B 1 15 ? 24.094 -6.801 -13.703 1 98 15 SER B O 1
ATOM 2374 N N . THR B 1 16 ? 24.469 -5.379 -12.023 1 98 16 THR B N 1
ATOM 2375 C CA . THR B 1 16 ? 25.594 -6.129 -11.477 1 98 16 THR B CA 1
ATOM 2376 C C . THR B 1 16 ? 25.469 -6.258 -9.961 1 98 16 THR B C 1
ATOM 2378 O O . THR B 1 16 ? 24.781 -5.469 -9.32 1 98 16 THR B O 1
ATOM 2381 N N . GLU B 1 17 ? 26.141 -7.238 -9.445 1 96.88 17 GLU B N 1
ATOM 2382 C CA . GLU B 1 17 ? 26.141 -7.406 -7.996 1 96.88 17 GLU B CA 1
ATOM 2383 C C . GLU B 1 17 ? 26.688 -6.16 -7.297 1 96.88 17 GLU B C 1
ATOM 2385 O O . GLU B 1 17 ? 26.188 -5.766 -6.246 1 96.88 17 GLU B O 1
ATOM 2390 N N . GLU B 1 18 ? 27.688 -5.582 -7.895 1 98.19 18 GLU B N 1
ATOM 2391 C CA . GLU B 1 18 ? 28.297 -4.383 -7.32 1 98.19 18 GLU B CA 1
ATOM 2392 C C . GLU B 1 18 ? 27.281 -3.236 -7.258 1 98.19 18 GLU B C 1
ATOM 2394 O O . GLU B 1 18 ? 27.172 -2.561 -6.23 1 98.19 18 GLU B O 1
ATOM 2399 N N . GLU B 1 19 ? 26.547 -2.977 -8.32 1 98.19 19 GLU B N 1
ATOM 2400 C CA . GLU B 1 19 ? 25.516 -1.943 -8.336 1 98.19 19 GLU B CA 1
ATOM 2401 C C . GLU B 1 19 ? 24.453 -2.211 -7.285 1 98.19 19 GLU B C 1
ATOM 2403 O O . GLU B 1 19 ? 24.016 -1.295 -6.578 1 98.19 19 GLU B O 1
ATOM 2408 N N . GLN B 1 20 ? 24.094 -3.471 -7.223 1 98.44 20 GLN B N 1
ATOM 2409 C CA . GLN B 1 20 ? 23.062 -3.883 -6.273 1 98.44 20 GLN B CA 1
ATOM 2410 C C . GLN B 1 20 ? 23.484 -3.588 -4.84 1 98.44 20 GLN B C 1
ATOM 2412 O O . GLN B 1 20 ? 22.734 -2.979 -4.074 1 98.44 20 GLN B O 1
ATOM 2417 N N . VAL B 1 21 ? 24.688 -3.975 -4.543 1 98.56 21 VAL B N 1
ATOM 2418 C CA . VAL B 1 21 ? 25.219 -3.812 -3.193 1 98.56 21 VAL B CA 1
ATOM 2419 C C . VAL B 1 21 ? 25.359 -2.328 -2.867 1 98.56 21 VAL B C 1
ATOM 2421 O O . VAL B 1 21 ? 24.984 -1.888 -1.775 1 98.56 21 VAL B O 1
ATOM 2424 N N . GLN B 1 22 ? 25.844 -1.571 -3.787 1 98.69 22 GLN B N 1
ATOM 2425 C CA . GLN B 1 22 ? 26.062 -0.142 -3.572 1 98.69 22 GLN B CA 1
ATOM 2426 C C . GLN B 1 22 ? 24.734 0.568 -3.305 1 98.69 22 GLN B C 1
ATOM 2428 O O . GLN B 1 22 ? 24.625 1.381 -2.383 1 98.69 22 GLN B O 1
ATOM 2433 N N . ARG B 1 23 ? 23.766 0.292 -4.047 1 98.81 23 ARG B N 1
ATOM 2434 C CA . ARG B 1 23 ? 22.469 0.943 -3.871 1 98.81 23 ARG B CA 1
ATOM 2435 C C . ARG B 1 23 ? 21.781 0.471 -2.592 1 98.81 23 ARG B C 1
ATOM 2437 O O . ARG B 1 23 ? 21.109 1.253 -1.913 1 98.81 23 ARG B O 1
ATOM 2444 N N . GLN B 1 24 ? 21.953 -0.816 -2.285 1 98.81 24 GLN B N 1
ATOM 2445 C CA . GLN B 1 24 ? 21.406 -1.313 -1.023 1 98.81 24 GLN B CA 1
ATOM 2446 C C . GLN B 1 24 ? 22.078 -0.626 0.166 1 98.81 24 GLN B C 1
ATOM 2448 O O . GLN B 1 24 ? 21.422 -0.338 1.169 1 98.81 24 GLN B O 1
ATOM 2453 N N . LYS B 1 25 ? 23.312 -0.359 0.055 1 98.88 25 LYS B N 1
ATOM 2454 C CA . LYS B 1 25 ? 24.016 0.34 1.123 1 98.88 25 LYS B CA 1
ATOM 2455 C C . LYS B 1 25 ? 23.5 1.766 1.285 1 98.88 25 LYS B C 1
ATOM 2457 O O . LYS B 1 25 ? 23.453 2.293 2.398 1 98.88 25 LYS B O 1
ATOM 2462 N N . LYS B 1 26 ? 23.109 2.383 0.175 1 98.88 26 LYS B N 1
ATOM 2463 C CA . LYS B 1 26 ? 22.5 3.703 0.276 1 98.88 26 LYS B CA 1
ATOM 2464 C C . LYS B 1 26 ? 21.219 3.654 1.111 1 98.88 26 LYS B C 1
ATOM 2466 O O . LYS B 1 26 ? 20.984 4.531 1.946 1 98.88 26 LYS B O 1
ATOM 2471 N N . LEU B 1 27 ? 20.453 2.635 0.89 1 98.88 27 LEU B N 1
ATOM 2472 C CA . LEU B 1 27 ? 19.266 2.441 1.713 1 98.88 27 LEU B CA 1
ATOM 2473 C C . LEU B 1 27 ? 19.656 2.211 3.172 1 98.88 27 LEU B C 1
ATOM 2475 O O . LEU B 1 27 ? 19.109 2.855 4.07 1 98.88 27 LEU B O 1
ATOM 2479 N N . ARG B 1 28 ? 20.562 1.354 3.348 1 98.81 28 ARG B N 1
ATOM 2480 C CA . ARG B 1 28 ? 20.984 0.959 4.684 1 98.81 28 ARG B CA 1
ATOM 2481 C C . ARG B 1 28 ? 21.422 2.174 5.5 1 98.81 28 ARG B C 1
ATOM 2483 O O . ARG B 1 28 ? 21.109 2.27 6.688 1 98.81 28 ARG B O 1
ATOM 2490 N N . ASP B 1 29 ? 22.078 3.094 4.875 1 98.75 29 ASP B N 1
ATOM 2491 C CA . ASP B 1 29 ? 22.781 4.152 5.582 1 98.75 29 ASP B CA 1
ATOM 2492 C C . ASP B 1 29 ? 21.938 5.422 5.664 1 98.75 29 ASP B C 1
ATOM 2494 O O . ASP B 1 29 ? 22.281 6.359 6.387 1 98.75 29 ASP B O 1
ATOM 2498 N N . ALA B 1 30 ? 20.844 5.48 4.922 1 98.88 30 ALA B N 1
ATOM 2499 C CA . ALA B 1 30 ? 19.969 6.652 4.938 1 98.88 30 ALA B CA 1
ATOM 2500 C C . ALA B 1 30 ? 19.375 6.879 6.328 1 98.88 30 ALA B C 1
ATOM 2502 O O . ALA B 1 30 ? 19.062 5.918 7.039 1 98.88 30 ALA B O 1
ATOM 2503 N N . VAL B 1 31 ? 19.266 8.148 6.738 1 98.94 31 VAL B N 1
ATOM 2504 C CA . VAL B 1 31 ? 18.531 8.555 7.938 1 98.94 31 VAL B CA 1
ATOM 2505 C C . VAL B 1 31 ? 17.203 9.203 7.547 1 98.94 31 VAL B C 1
ATOM 2507 O O . VAL B 1 31 ? 17.188 10.266 6.922 1 98.94 31 VAL B O 1
ATOM 2510 N N . VAL B 1 32 ? 16.125 8.562 7.945 1 99 32 VAL B N 1
ATOM 2511 C CA . VAL B 1 32 ? 14.805 9.016 7.523 1 99 32 VAL B CA 1
ATOM 2512 C C . VAL B 1 32 ? 13.992 9.43 8.75 1 99 32 VAL B C 1
ATOM 2514 O O . VAL B 1 32 ? 13.812 8.648 9.68 1 99 32 VAL B O 1
ATOM 2517 N N . GLY B 1 33 ? 13.539 10.703 8.766 1 98.94 33 GLY B N 1
ATOM 2518 C CA . GLY B 1 33 ? 12.602 11.164 9.781 1 98.94 33 GLY B CA 1
ATOM 2519 C C . GLY B 1 33 ? 11.156 11.062 9.344 1 98.94 33 GLY B C 1
ATOM 2520 O O . GLY B 1 33 ? 10.812 11.445 8.227 1 98.94 33 GLY B O 1
ATOM 2521 N N . ILE B 1 34 ? 10.336 10.508 10.211 1 98.94 34 ILE B N 1
ATOM 2522 C CA . ILE B 1 34 ? 8.906 10.398 9.961 1 98.94 34 ILE B CA 1
ATOM 2523 C C . ILE B 1 34 ? 8.141 11.172 11.039 1 98.94 34 ILE B C 1
ATOM 2525 O O . ILE B 1 34 ? 8.109 10.766 12.203 1 98.94 34 ILE B O 1
ATOM 2529 N N . ALA B 1 35 ? 7.547 12.32 10.641 1 98.94 35 ALA B N 1
ATOM 2530 C CA . ALA B 1 35 ? 6.66 13.078 11.516 1 98.94 35 ALA B CA 1
ATOM 2531 C C . ALA B 1 35 ? 5.207 12.648 11.328 1 98.94 35 ALA B C 1
ATOM 2533 O O . ALA B 1 35 ? 4.527 13.102 10.406 1 98.94 35 ALA B O 1
ATOM 2534 N N . GLY B 1 36 ? 4.707 11.883 12.258 1 98.69 36 GLY B N 1
ATOM 2535 C CA . GLY B 1 36 ? 3.416 11.227 12.156 1 98.69 36 GLY B CA 1
ATOM 2536 C C . GLY B 1 36 ? 3.521 9.734 11.898 1 98.69 36 GLY B C 1
ATOM 2537 O O . GLY B 1 36 ? 3.883 9.32 10.789 1 98.69 36 GLY B O 1
ATOM 2538 N N . THR B 1 37 ? 3.189 8.945 12.93 1 98.69 37 THR B N 1
ATOM 2539 C CA . THR B 1 37 ? 3.295 7.496 12.789 1 98.69 37 THR B CA 1
ATOM 2540 C C . THR B 1 37 ? 1.915 6.844 12.844 1 98.69 37 THR B C 1
ATOM 2542 O O . THR B 1 37 ? 1.728 5.824 13.508 1 98.69 37 THR B O 1
ATOM 2545 N N . GLY B 1 38 ? 0.967 7.516 12.164 1 96.94 38 GLY B N 1
ATOM 2546 C CA . GLY B 1 38 ? -0.372 6.965 12.023 1 96.94 38 GLY B CA 1
ATOM 2547 C C . GLY B 1 38 ? -0.479 5.934 10.914 1 96.94 38 GLY B C 1
ATOM 2548 O O . GLY B 1 38 ? 0.326 5.004 10.852 1 96.94 38 GLY B O 1
ATOM 2549 N N . GLY B 1 39 ? -1.492 6.043 10.039 1 96.19 39 GLY B N 1
ATOM 2550 C CA . GLY B 1 39 ? -1.836 5.047 9.039 1 96.19 39 GLY B CA 1
ATOM 2551 C C . GLY B 1 39 ? -0.793 4.914 7.945 1 96.19 39 GLY B C 1
ATOM 2552 O O . GLY B 1 39 ? -0.596 3.828 7.395 1 96.19 39 GLY B O 1
ATOM 2553 N N . ILE B 1 40 ? -0.151 5.965 7.629 1 98 40 ILE B N 1
ATOM 2554 C CA . ILE B 1 40 ? 0.827 5.93 6.547 1 98 40 ILE B CA 1
ATOM 2555 C C . ILE B 1 40 ? 2.24 5.918 7.125 1 98 40 ILE B C 1
ATOM 2557 O O . ILE B 1 40 ? 3.018 5 6.863 1 98 40 ILE B O 1
ATOM 2561 N N . GLY B 1 41 ? 2.549 6.797 8.016 1 98.5 41 GLY B N 1
ATOM 2562 C CA . GLY B 1 41 ? 3.885 6.918 8.578 1 98.5 41 GLY B CA 1
ATOM 2563 C C . GLY B 1 41 ? 4.297 5.707 9.398 1 98.5 41 GLY B C 1
ATOM 2564 O O . GLY B 1 41 ? 5.445 5.266 9.328 1 98.5 41 GLY B O 1
ATOM 2565 N N . GLY B 1 42 ? 3.391 5.219 10.195 1 98.38 42 GLY B N 1
ATOM 2566 C CA . GLY B 1 42 ? 3.695 4.027 10.977 1 98.38 42 GLY B CA 1
ATOM 2567 C C . GLY B 1 42 ? 4.012 2.816 10.117 1 98.38 42 GLY B C 1
ATOM 2568 O O . GLY B 1 42 ? 5.004 2.125 10.352 1 98.38 42 GLY B O 1
ATOM 2569 N N . ALA B 1 43 ? 3.15 2.578 9.133 1 98 43 ALA B N 1
ATOM 2570 C CA . ALA B 1 43 ? 3.383 1.474 8.203 1 98 43 ALA B CA 1
ATOM 2571 C C . ALA B 1 43 ? 4.695 1.657 7.445 1 98 43 ALA B C 1
ATOM 2573 O O . ALA B 1 43 ? 5.418 0.69 7.207 1 98 43 ALA B O 1
ATOM 2574 N N . LEU B 1 44 ? 5.012 2.84 7.098 1 98.38 44 LEU B N 1
ATOM 2575 C CA . LEU B 1 44 ? 6.227 3.123 6.344 1 98.38 44 LEU B CA 1
ATOM 2576 C C . LEU B 1 44 ? 7.469 2.842 7.184 1 98.38 44 LEU B C 1
ATOM 2578 O O . LEU B 1 44 ? 8.484 2.385 6.66 1 98.38 44 LEU B O 1
ATOM 2582 N N . ALA B 1 45 ? 7.406 3.166 8.453 1 98.75 45 ALA B N 1
ATOM 2583 C CA . ALA B 1 45 ? 8.547 2.891 9.328 1 98.75 45 ALA B CA 1
ATOM 2584 C C . ALA B 1 45 ? 8.961 1.425 9.25 1 98.75 45 ALA B C 1
ATOM 2586 O O . ALA B 1 45 ? 10.133 1.117 9.023 1 98.75 45 ALA B O 1
ATOM 2587 N N . THR B 1 46 ? 8.016 0.549 9.359 1 97.94 46 THR B N 1
ATOM 2588 C CA . THR B 1 46 ? 8.281 -0.883 9.266 1 97.94 46 THR B CA 1
ATOM 2589 C C . THR B 1 46 ? 8.758 -1.256 7.867 1 97.94 46 THR B C 1
ATOM 2591 O O . THR B 1 46 ? 9.672 -2.07 7.715 1 97.94 46 THR B O 1
ATOM 2594 N N . ARG B 1 47 ? 8.133 -0.663 6.863 1 98.56 47 ARG B N 1
ATOM 2595 C CA . ARG B 1 47 ? 8.484 -0.941 5.477 1 98.56 47 ARG B CA 1
ATOM 2596 C C . ARG B 1 47 ? 9.938 -0.568 5.195 1 98.56 47 ARG B C 1
ATOM 2598 O O . ARG B 1 47 ? 10.664 -1.325 4.547 1 98.56 47 ARG B O 1
ATOM 2605 N N . LEU B 1 48 ? 10.352 0.579 5.695 1 98.81 48 LEU B N 1
ATOM 2606 C CA . LEU B 1 48 ? 11.719 1.041 5.469 1 98.81 48 LEU B CA 1
ATOM 2607 C C . LEU B 1 48 ? 12.727 0.07 6.066 1 98.81 48 LEU B C 1
ATOM 2609 O O . LEU B 1 48 ? 13.742 -0.243 5.441 1 98.81 48 LEU B O 1
ATOM 2613 N N . VAL B 1 49 ? 12.414 -0.398 7.223 1 98.56 49 VAL B N 1
ATOM 2614 C CA . VAL B 1 49 ? 13.312 -1.352 7.867 1 98.56 49 VAL B CA 1
ATOM 2615 C C . VAL B 1 49 ? 13.352 -2.65 7.066 1 98.56 49 VAL B C 1
ATOM 2617 O O . VAL B 1 49 ? 14.414 -3.238 6.871 1 98.56 49 VAL B O 1
ATOM 2620 N N . ARG B 1 50 ? 12.219 -3.102 6.559 1 98.19 50 ARG B N 1
ATOM 2621 C CA . ARG B 1 50 ? 12.18 -4.277 5.699 1 98.19 50 ARG B CA 1
ATOM 2622 C C . ARG B 1 50 ? 12.984 -4.055 4.426 1 98.19 50 ARG B C 1
ATOM 2624 O O . ARG B 1 50 ? 13.594 -4.988 3.896 1 98.19 50 ARG B O 1
ATOM 2631 N N . MET B 1 51 ? 13.039 -2.803 3.973 1 98.44 51 MET B N 1
ATOM 2632 C CA . MET B 1 51 ? 13.797 -2.455 2.777 1 98.44 51 MET B CA 1
ATOM 2633 C C . MET B 1 51 ? 15.289 -2.371 3.088 1 98.44 51 MET B C 1
ATOM 2635 O O . MET B 1 51 ? 16.109 -2.266 2.178 1 98.44 51 MET B O 1
ATOM 2639 N N . GLY B 1 52 ? 15.625 -2.322 4.406 1 98.56 52 GLY B N 1
ATOM 2640 C CA . GLY B 1 52 ? 17.016 -2.361 4.805 1 98.56 52 GLY B CA 1
ATOM 2641 C C . GLY B 1 52 ? 17.5 -1.067 5.438 1 98.56 52 GLY B C 1
ATOM 2642 O O . GLY B 1 52 ? 18.672 -0.944 5.809 1 98.56 52 GLY B O 1
ATOM 2643 N N . VAL B 1 53 ? 16.656 -0.103 5.562 1 98.88 53 VAL B N 1
ATOM 2644 C CA . VAL B 1 53 ? 17.016 1.132 6.25 1 98.88 53 VAL B CA 1
ATOM 2645 C C . VAL B 1 53 ? 17.281 0.843 7.727 1 98.88 53 VAL B C 1
ATOM 2647 O O . VAL B 1 53 ? 16.547 0.091 8.359 1 98.88 53 VAL B O 1
ATOM 2650 N N . ARG B 1 54 ? 18.297 1.521 8.312 1 98.81 54 ARG B N 1
ATOM 2651 C CA . ARG B 1 54 ? 18.656 1.156 9.68 1 98.81 54 ARG B CA 1
ATOM 2652 C C . ARG B 1 54 ? 18.516 2.348 10.617 1 98.81 54 ARG B C 1
ATOM 2654 O O . ARG B 1 54 ? 18.656 2.203 11.836 1 98.81 54 ARG B O 1
ATOM 2661 N N . ASN B 1 55 ? 18.328 3.555 10.031 1 98.94 55 ASN B N 1
ATOM 2662 C CA . ASN B 1 55 ? 18.266 4.766 10.852 1 98.94 55 ASN B CA 1
ATOM 2663 C C . ASN B 1 55 ? 16.969 5.523 10.641 1 98.94 55 ASN B C 1
ATOM 2665 O O . ASN B 1 55 ? 16.719 6.051 9.562 1 98.94 55 ASN B O 1
ATOM 2669 N N . LEU B 1 56 ? 16.188 5.578 11.75 1 98.94 56 LEU B N 1
ATOM 2670 C CA . LEU B 1 56 ? 14.891 6.25 11.688 1 98.94 56 LEU B CA 1
ATOM 2671 C C . LEU B 1 56 ? 14.734 7.234 12.844 1 98.94 56 LEU B C 1
ATOM 2673 O O . LEU B 1 56 ? 15.328 7.047 13.906 1 98.94 56 LEU B O 1
ATOM 2677 N N . LYS B 1 57 ? 14.023 8.297 12.625 1 98.94 57 LYS B N 1
ATOM 2678 C CA . LYS B 1 57 ? 13.445 9.164 13.648 1 98.94 57 LYS B CA 1
ATOM 2679 C C . LYS B 1 57 ? 11.922 9.211 13.531 1 98.94 57 LYS B C 1
ATOM 2681 O O . LYS B 1 57 ? 11.383 9.461 12.445 1 98.94 57 LYS B O 1
ATOM 2686 N N . LEU B 1 58 ? 11.25 8.891 14.656 1 98.94 58 LEU B N 1
ATOM 2687 C CA . LEU B 1 58 ? 9.789 8.805 14.648 1 98.94 58 LEU B CA 1
ATOM 2688 C C . LEU B 1 58 ? 9.188 9.797 15.641 1 98.94 58 LEU B C 1
ATOM 2690 O O . LEU B 1 58 ? 9.547 9.797 16.812 1 98.94 58 LEU B O 1
ATOM 2694 N N . ALA B 1 59 ? 8.273 10.648 15.141 1 98.94 59 ALA B N 1
ATOM 2695 C CA . ALA B 1 59 ? 7.602 11.625 15.992 1 98.94 59 ALA B CA 1
ATOM 2696 C C . ALA B 1 59 ? 6.082 11.5 15.883 1 98.94 59 ALA B C 1
ATOM 2698 O O . ALA B 1 59 ? 5.539 11.438 14.781 1 98.94 59 ALA B O 1
ATOM 2699 N N . ASP B 1 60 ? 5.387 11.391 17 1 98.88 60 ASP B N 1
ATOM 2700 C CA . ASP B 1 60 ? 3.928 11.398 17.078 1 98.88 60 ASP B CA 1
ATOM 2701 C C . ASP B 1 60 ? 3.455 11.648 18.5 1 98.88 60 ASP B C 1
ATOM 2703 O O . ASP B 1 60 ? 3.797 10.898 19.422 1 98.88 60 ASP B O 1
ATOM 2707 N N . PRO B 1 61 ? 2.672 12.688 18.688 1 98.44 61 PRO B N 1
ATOM 2708 C CA . PRO B 1 61 ? 2.256 12.992 20.062 1 98.44 61 PRO B CA 1
ATOM 2709 C C . PRO B 1 61 ? 1.022 12.195 20.484 1 98.44 61 PRO B C 1
ATOM 2711 O O . PRO B 1 61 ? 0.662 12.203 21.672 1 98.44 61 PRO B O 1
ATOM 2714 N N . ASP B 1 62 ? 0.344 11.484 19.578 1 98.19 62 ASP B N 1
ATOM 2715 C CA . ASP B 1 62 ? -0.956 10.883 19.859 1 98.19 62 ASP B CA 1
ATOM 2716 C C . ASP B 1 62 ? -0.798 9.461 20.391 1 98.19 62 ASP B C 1
ATOM 2718 O O . ASP B 1 62 ? 0.259 8.852 20.234 1 98.19 62 ASP B O 1
ATOM 2722 N N . SER B 1 63 ? -1.854 9.031 21.031 1 98.62 63 SER B N 1
ATOM 2723 C CA . SER B 1 63 ? -1.994 7.637 21.422 1 98.62 63 SER B CA 1
ATOM 2724 C C . SER B 1 63 ? -3.004 6.906 20.547 1 98.62 63 SER B C 1
ATOM 2726 O O . SER B 1 63 ? -3.896 7.527 19.969 1 98.62 63 SER B O 1
ATOM 2728 N N . PHE B 1 64 ? -2.848 5.594 20.469 1 98.5 64 PHE B N 1
ATOM 2729 C CA . PHE B 1 64 ? -3.779 4.812 19.656 1 98.5 64 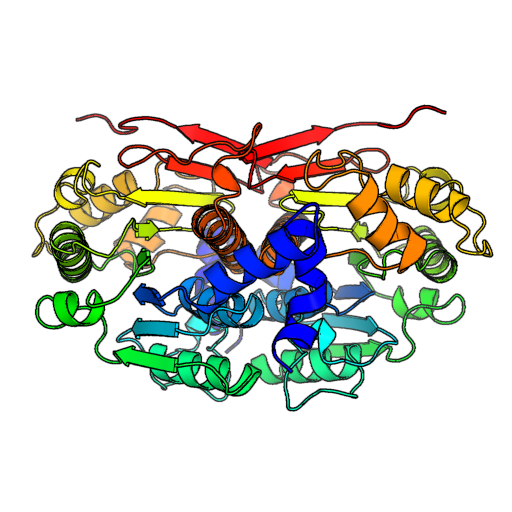PHE B CA 1
ATOM 2730 C C . PHE B 1 64 ? -5.148 4.746 20.328 1 98.5 64 PHE B C 1
ATOM 2732 O O . PHE B 1 64 ? -5.246 4.566 21.547 1 98.5 64 PHE B O 1
ATOM 2739 N N . ASP B 1 65 ? -6.129 4.93 19.531 1 97 65 ASP B N 1
ATOM 2740 C CA . ASP B 1 65 ? -7.512 4.754 19.969 1 97 65 ASP B CA 1
ATOM 2741 C C . ASP B 1 65 ? -8.25 3.779 19.047 1 97 65 ASP B C 1
ATOM 2743 O O . ASP B 1 65 ? -7.727 3.367 18.016 1 97 65 ASP B O 1
ATOM 2747 N N . VAL B 1 66 ? -9.445 3.408 19.422 1 97.12 66 VAL B N 1
ATOM 2748 C CA . VAL B 1 66 ? -10.234 2.396 18.719 1 97.12 66 VAL B CA 1
ATOM 2749 C C . VAL B 1 66 ? -10.469 2.834 17.266 1 97.12 66 VAL B C 1
ATOM 2751 O O . VAL B 1 66 ? -10.43 2.012 16.359 1 97.12 66 VAL B O 1
ATOM 2754 N N . SER B 1 67 ? -10.602 4.109 17.047 1 95.56 67 SER B N 1
ATOM 2755 C CA . SER B 1 67 ? -10.898 4.621 15.711 1 95.56 67 SER B CA 1
ATOM 2756 C C . SER B 1 67 ? -9.711 4.461 14.773 1 95.56 67 SER B C 1
ATOM 2758 O O . SER B 1 67 ? -9.844 4.586 13.555 1 95.56 67 SER B O 1
ATOM 2760 N N . ASN B 1 68 ? -8.523 4.23 15.398 1 97.19 68 ASN B N 1
ATOM 2761 C CA . ASN B 1 68 ? -7.32 4.043 14.594 1 97.19 68 ASN B CA 1
ATOM 2762 C C . ASN B 1 68 ? -7.199 2.605 14.094 1 97.19 68 ASN B C 1
ATOM 2764 O O . ASN B 1 68 ? -6.422 2.326 13.172 1 97.19 68 ASN B O 1
ATOM 2768 N N . MET B 1 69 ? -8.008 1.696 14.633 1 97.31 69 MET B N 1
ATOM 2769 C CA . MET B 1 69 ? -7.883 0.269 14.352 1 97.31 69 MET B CA 1
ATOM 2770 C C . MET B 1 69 ? -8.297 -0.041 12.914 1 97.31 69 MET B C 1
ATOM 2772 O O . MET B 1 69 ? -7.965 -1.105 12.383 1 97.31 69 MET B O 1
ATOM 2776 N N . ASN B 1 70 ? -8.953 0.875 12.273 1 96.44 70 ASN B N 1
ATOM 2777 C CA . ASN B 1 70 ? -9.344 0.646 10.891 1 96.44 70 ASN B CA 1
ATOM 2778 C C . ASN B 1 70 ? -8.141 0.686 9.945 1 96.44 70 ASN B C 1
ATOM 2780 O O . ASN B 1 70 ? -8.195 0.129 8.852 1 96.44 70 ASN B O 1
ATOM 2784 N N . ARG B 1 71 ? -7.039 1.381 10.422 1 96.5 71 ARG B N 1
ATOM 2785 C CA . ARG B 1 71 ? -6.09 1.594 9.328 1 96.5 71 ARG B CA 1
ATOM 2786 C C . ARG B 1 71 ? -4.664 1.705 9.859 1 96.5 71 ARG B C 1
ATOM 2788 O O . ARG B 1 71 ? -3.711 1.74 9.086 1 96.5 71 ARG B O 1
ATOM 2795 N N . GLN B 1 72 ? -4.441 1.787 11.102 1 97.69 72 GLN B N 1
ATOM 2796 C CA . GLN B 1 72 ? -3.094 2.051 11.586 1 97.69 72 GLN B CA 1
ATOM 2797 C C . GLN B 1 72 ? -2.455 0.785 12.156 1 97.69 72 GLN B C 1
ATOM 2799 O O . GLN B 1 72 ? -3.053 0.104 12.992 1 97.69 72 GLN B O 1
ATOM 2804 N N . MET B 1 73 ? -1.304 0.417 11.695 1 94.12 73 MET B N 1
ATOM 2805 C CA . MET B 1 73 ? -0.641 -0.853 11.977 1 94.12 73 MET B CA 1
ATOM 2806 C C . MET B 1 73 ? -0.463 -1.053 13.477 1 94.12 73 MET B C 1
ATOM 2808 O O . MET B 1 73 ? -0.609 -2.168 13.984 1 94.12 73 MET B O 1
ATOM 2812 N N . GLY B 1 74 ? -0.25 -0.021 14.25 1 94.44 74 GLY B N 1
ATOM 2813 C CA . GLY B 1 74 ? -0.02 -0.134 15.68 1 94.44 74 GLY B CA 1
ATOM 2814 C C . GLY B 1 74 ? -1.301 -0.14 16.5 1 94.44 74 GLY B C 1
ATOM 2815 O O . GLY B 1 74 ? -1.272 -0.352 17.703 1 94.44 74 GLY B O 1
ATOM 2816 N N . ALA B 1 75 ? -2.389 0.059 15.844 1 96.94 75 ALA B N 1
ATOM 2817 C CA . ALA B 1 75 ? -3.668 0.128 16.547 1 96.94 75 ALA B CA 1
ATOM 2818 C C . ALA B 1 75 ? -4.316 -1.249 16.641 1 96.94 75 ALA B C 1
ATOM 2820 O O . ALA B 1 75 ? -4.922 -1.725 15.672 1 96.94 75 ALA B O 1
ATOM 2821 N N . ASP B 1 76 ? -4.195 -1.884 17.688 1 95.81 76 ASP B N 1
ATOM 2822 C CA . ASP B 1 76 ? -4.812 -3.166 18 1 95.81 76 ASP B CA 1
ATOM 2823 C C . ASP B 1 76 ? -5.172 -3.248 19.484 1 95.81 76 ASP B C 1
ATOM 2825 O O . ASP B 1 76 ? -4.992 -2.279 20.219 1 95.81 76 ASP B O 1
ATOM 2829 N N . LEU B 1 77 ? -5.711 -4.336 19.922 1 96.62 77 LEU B N 1
ATOM 2830 C CA . LEU B 1 77 ? -6.25 -4.488 21.266 1 96.62 77 LEU B CA 1
ATOM 2831 C C . LEU B 1 77 ? -5.148 -4.375 22.312 1 96.62 77 LEU B C 1
ATOM 2833 O O . LEU B 1 77 ? -5.398 -3.953 23.438 1 96.62 77 LEU B O 1
ATOM 2837 N N . ASP B 1 78 ? -3.912 -4.598 21.938 1 95.94 78 ASP B N 1
ATOM 2838 C CA . ASP B 1 78 ? -2.809 -4.621 22.891 1 95.94 78 ASP B CA 1
ATOM 2839 C C . ASP B 1 78 ? -2.197 -3.234 23.062 1 95.94 78 ASP B C 1
ATOM 2841 O O . ASP B 1 78 ? -1.484 -2.979 24.031 1 95.94 78 ASP B O 1
ATOM 2845 N N . HIS B 1 79 ? -2.463 -2.316 22.141 1 97.94 79 HIS B N 1
ATOM 2846 C CA . HIS B 1 79 ? -1.687 -1.081 22.141 1 97.94 79 HIS B CA 1
ATOM 2847 C C . HIS B 1 79 ? -2.592 0.137 22.297 1 97.94 79 HIS B C 1
ATOM 2849 O O . HIS B 1 79 ? -2.115 1.274 22.281 1 97.94 79 HIS B O 1
ATOM 2855 N N . LEU B 1 80 ? -3.904 -0.115 22.453 1 97.81 80 LEU B N 1
ATOM 2856 C CA . LEU B 1 80 ? -4.805 1.006 22.703 1 97.81 80 LEU B CA 1
ATOM 2857 C C . LEU B 1 80 ? -4.359 1.801 23.938 1 97.81 80 LEU B C 1
ATOM 2859 O O . LEU B 1 80 ? -4.02 1.221 24.969 1 97.81 80 LEU B O 1
ATOM 2863 N N . GLY B 1 81 ? -4.277 3.154 23.797 1 98.44 81 GLY B N 1
ATOM 2864 C CA . GLY B 1 81 ? -3.9 4.035 24.891 1 98.44 81 GLY B CA 1
ATOM 2865 C C . GLY B 1 81 ? -2.408 4.301 24.953 1 98.44 81 GLY B C 1
ATOM 2866 O O . GLY B 1 81 ? -1.956 5.156 25.719 1 98.44 81 GLY B O 1
ATOM 2867 N N . LYS B 1 82 ? -1.631 3.635 24.172 1 98.75 82 LYS B N 1
ATOM 2868 C CA . LYS B 1 82 ? -0.181 3.811 24.156 1 98.75 82 LYS B CA 1
ATOM 2869 C C . LYS B 1 82 ? 0.238 4.801 23.078 1 98.75 82 LYS B C 1
ATOM 2871 O O . LYS B 1 82 ? -0.446 4.945 22.062 1 98.75 82 LYS B O 1
ATOM 2876 N N . ASN B 1 83 ? 1.338 5.453 23.312 1 98.88 83 ASN B N 1
ATOM 2877 C CA . ASN B 1 83 ? 1.83 6.449 22.359 1 98.88 83 ASN B CA 1
ATOM 2878 C C . ASN B 1 83 ? 2.164 5.82 21.016 1 98.88 83 ASN B C 1
ATOM 2880 O O . ASN B 1 83 ? 2.82 4.777 20.953 1 98.88 83 ASN B O 1
ATOM 2884 N N . LYS B 1 84 ? 1.734 6.477 19.938 1 98.81 84 LYS B N 1
ATOM 2885 C CA . LYS B 1 84 ? 1.88 5.945 18.578 1 98.81 84 LYS B CA 1
ATOM 2886 C C . LYS B 1 84 ? 3.352 5.785 18.219 1 98.81 84 LYS B C 1
ATOM 2888 O O . LYS B 1 84 ? 3.756 4.738 17.703 1 98.81 84 LYS B O 1
ATOM 2893 N N . ALA B 1 85 ? 4.152 6.812 18.422 1 98.88 85 ALA B N 1
ATOM 2894 C CA . ALA B 1 85 ? 5.559 6.77 18.031 1 98.88 85 ALA B CA 1
ATOM 2895 C C . ALA B 1 85 ? 6.309 5.672 18.781 1 98.88 85 ALA B C 1
ATOM 2897 O O . ALA B 1 85 ? 7.121 4.953 18.203 1 98.88 85 ALA B O 1
ATOM 2898 N N . GLU B 1 86 ? 6.039 5.516 20.016 1 98.88 86 GLU B N 1
ATOM 2899 C CA . GLU B 1 86 ? 6.699 4.512 20.844 1 98.88 86 GLU B CA 1
ATOM 2900 C C . GLU B 1 86 ? 6.324 3.1 20.406 1 98.88 86 GLU B C 1
ATOM 2902 O O . GLU B 1 86 ? 7.191 2.232 20.266 1 98.88 86 GLU B O 1
ATOM 2907 N N . VAL B 1 87 ? 5.023 2.879 20.203 1 98.88 87 VAL B N 1
ATOM 2908 C CA . VAL B 1 87 ? 4.543 1.564 19.797 1 98.88 87 VAL B CA 1
ATOM 2909 C C . VAL B 1 87 ? 5.145 1.193 18.438 1 98.88 87 VAL B C 1
ATOM 2911 O O . VAL B 1 87 ? 5.66 0.088 18.266 1 98.88 87 VAL B O 1
ATOM 2914 N N . VAL B 1 88 ? 5.121 2.094 17.484 1 98.81 88 VAL B N 1
ATOM 2915 C CA . VAL B 1 88 ? 5.633 1.834 16.141 1 98.81 88 VAL B CA 1
ATOM 2916 C C . VAL B 1 88 ? 7.137 1.572 16.203 1 98.81 88 VAL B C 1
ATOM 2918 O O . VAL B 1 88 ? 7.645 0.682 15.523 1 98.81 88 VAL B O 1
ATOM 2921 N N . ALA B 1 89 ? 7.801 2.355 17.031 1 98.88 89 ALA B N 1
ATOM 2922 C CA . ALA B 1 89 ? 9.234 2.152 17.188 1 98.88 89 ALA B CA 1
ATOM 2923 C C . ALA B 1 89 ? 9.539 0.75 17.703 1 98.88 89 ALA B C 1
ATOM 2925 O O . ALA B 1 89 ? 10.422 0.065 17.188 1 98.88 89 ALA B O 1
ATOM 2926 N N . GLU B 1 90 ? 8.812 0.365 18.703 1 98.56 90 GLU B N 1
ATOM 2927 C CA . GLU B 1 90 ? 9.016 -0.954 19.281 1 98.56 90 GLU B CA 1
ATOM 2928 C C . GLU B 1 90 ? 8.734 -2.062 18.281 1 98.56 90 GLU B C 1
ATOM 2930 O O . GLU B 1 90 ? 9.531 -2.988 18.125 1 98.56 90 GLU B O 1
ATOM 2935 N N . MET B 1 91 ? 7.609 -1.965 17.641 1 97.56 91 MET B N 1
ATOM 2936 C CA . MET B 1 91 ? 7.234 -2.957 16.625 1 97.56 91 MET B CA 1
ATOM 2937 C C . MET B 1 91 ? 8.273 -3.029 15.516 1 97.56 91 MET B C 1
ATOM 2939 O O . MET B 1 91 ? 8.648 -4.121 15.086 1 97.56 91 MET B O 1
ATOM 2943 N N . THR B 1 92 ? 8.719 -1.891 15.086 1 98.25 92 THR B N 1
ATOM 2944 C CA . THR B 1 92 ? 9.688 -1.795 14 1 98.25 92 THR B CA 1
ATOM 2945 C C . THR B 1 92 ? 11.039 -2.359 14.43 1 98.25 92 THR B C 1
ATOM 2947 O O . THR B 1 92 ? 11.648 -3.143 13.703 1 98.25 92 THR B O 1
ATOM 2950 N N . TYR B 1 93 ? 11.461 -2.027 15.594 1 98.38 93 TYR B N 1
ATOM 2951 C CA . TYR B 1 93 ? 12.727 -2.523 16.109 1 98.38 93 TYR B CA 1
ATOM 2952 C C . TYR B 1 93 ? 12.719 -4.043 16.219 1 98.38 93 TYR B C 1
ATOM 2954 O O . TYR B 1 93 ? 13.703 -4.703 15.891 1 98.38 93 TYR B O 1
ATOM 2962 N N . ASN B 1 94 ? 11.641 -4.586 16.625 1 97.12 94 ASN B N 1
ATOM 2963 C CA . ASN B 1 94 ? 11.531 -6.012 16.906 1 97.12 94 ASN B CA 1
ATOM 2964 C C . ASN B 1 94 ? 11.547 -6.84 15.625 1 97.12 94 ASN B C 1
ATOM 2966 O O . ASN B 1 94 ? 11.727 -8.062 15.672 1 97.12 94 ASN B O 1
ATOM 2970 N N . LEU B 1 95 ? 11.367 -6.238 14.508 1 96.31 95 LEU B N 1
ATOM 2971 C CA . LEU B 1 95 ? 11.406 -6.941 13.234 1 96.31 95 LEU B CA 1
ATOM 2972 C C . LEU B 1 95 ? 12.781 -7.562 12.992 1 96.31 95 LEU B C 1
ATOM 2974 O O . LEU B 1 95 ? 12.875 -8.711 12.562 1 96.31 95 LEU B O 1
ATOM 2978 N N . THR B 1 96 ? 13.844 -6.75 13.234 1 96.44 96 THR B N 1
ATOM 2979 C CA . THR B 1 96 ? 15.18 -7.172 12.836 1 96.44 96 THR B CA 1
ATOM 2980 C C . THR B 1 96 ? 16.188 -6.949 13.961 1 96.44 96 THR B C 1
ATOM 2982 O O . THR B 1 96 ? 17.281 -7.52 13.953 1 96.44 96 THR B O 1
ATOM 2985 N N . LYS B 1 97 ? 15.922 -5.965 14.859 1 97.69 97 LYS B N 1
ATOM 2986 C CA . LYS B 1 97 ? 16.688 -5.637 16.062 1 97.69 97 LYS B CA 1
ATOM 2987 C C . LYS B 1 97 ? 18.031 -5.02 15.695 1 97.69 97 LYS B C 1
ATOM 2989 O O . LYS B 1 97 ? 18.922 -4.91 16.547 1 97.69 97 LYS B O 1
ATOM 2994 N N . ASP B 1 98 ? 18.25 -4.656 14.477 1 98 98 ASP B N 1
ATOM 2995 C CA . ASP B 1 98 ? 19.516 -4.055 14.047 1 98 98 ASP B CA 1
ATOM 2996 C C . ASP B 1 98 ? 19.297 -2.643 13.508 1 98 98 ASP B C 1
ATOM 2998 O O . ASP B 1 98 ? 19.922 -2.234 12.539 1 98 98 ASP B O 1
ATOM 3002 N N . VAL B 1 99 ? 18.359 -1.924 14.047 1 98.5 99 VAL B N 1
ATOM 3003 C CA . VAL B 1 99 ? 18.031 -0.572 13.609 1 98.5 99 VAL B CA 1
ATOM 3004 C C . VAL B 1 99 ? 18.188 0.406 14.766 1 98.5 99 VAL B C 1
ATOM 3006 O O . VAL B 1 99 ? 18.094 0.016 15.938 1 98.5 99 VAL B O 1
ATOM 3009 N N . ASN B 1 100 ? 18.516 1.64 14.422 1 98.69 100 ASN B N 1
ATOM 3010 C CA . ASN B 1 100 ? 18.547 2.777 15.336 1 98.69 100 ASN B CA 1
ATOM 3011 C C . ASN B 1 100 ? 17.312 3.664 15.156 1 98.69 100 ASN B C 1
ATOM 3013 O O . ASN B 1 100 ? 17.109 4.227 14.078 1 98.69 100 ASN B O 1
ATOM 3017 N N . ILE B 1 101 ? 16.547 3.762 16.25 1 98.88 101 ILE B N 1
ATOM 3018 C CA . ILE B 1 101 ? 15.336 4.559 16.156 1 98.88 101 ILE B CA 1
ATOM 3019 C C . ILE B 1 101 ? 15.305 5.598 17.266 1 98.88 101 ILE B C 1
ATOM 3021 O O . ILE B 1 101 ? 15.297 5.242 18.453 1 98.88 101 ILE B O 1
ATOM 3025 N N . GLU B 1 102 ? 15.375 6.859 16.891 1 98.94 102 GLU B N 1
ATOM 3026 C CA . GLU B 1 102 ? 15.094 7.941 17.828 1 98.94 102 GLU B CA 1
ATOM 3027 C C . GLU B 1 102 ? 13.602 8.258 17.875 1 98.94 102 GLU B C 1
ATOM 3029 O O . GLU B 1 102 ? 12.961 8.406 16.828 1 98.94 102 GLU B O 1
ATOM 3034 N N . VAL B 1 103 ? 13.07 8.336 19.078 1 98.88 103 VAL B N 1
ATOM 3035 C CA . VAL B 1 103 ? 11.625 8.484 19.234 1 98.88 103 VAL B CA 1
ATOM 3036 C C . VAL B 1 103 ? 11.312 9.836 19.875 1 98.88 103 VAL B C 1
ATOM 3038 O O . VAL B 1 103 ? 11.953 10.234 20.844 1 98.88 103 VAL B O 1
ATOM 3041 N N . TYR B 1 104 ? 10.359 10.547 19.297 1 98.81 104 TYR B N 1
ATOM 3042 C CA . TYR B 1 104 ? 9.844 11.82 19.781 1 98.81 104 TYR B CA 1
ATOM 3043 C C . TYR B 1 104 ? 8.359 11.711 20.141 1 98.81 104 TYR B C 1
ATOM 3045 O O . TYR B 1 104 ? 7.5 12.109 19.359 1 98.81 104 TYR B O 1
ATOM 3053 N N . PRO B 1 105 ? 8.047 11.227 21.375 1 98.62 105 PRO B N 1
ATOM 3054 C CA . PRO B 1 105 ? 6.652 10.969 21.734 1 98.62 105 PRO B CA 1
ATOM 3055 C C . PRO B 1 105 ? 5.84 12.242 21.922 1 98.62 105 PRO B C 1
ATOM 3057 O O . PRO B 1 105 ? 4.605 12.195 21.953 1 98.62 105 PRO B O 1
ATOM 3060 N N . GLU B 1 106 ? 6.508 13.414 22.031 1 97.88 106 GLU B N 1
ATOM 3061 C CA . GLU B 1 106 ? 5.816 14.695 22.141 1 97.88 106 GLU B CA 1
ATOM 3062 C C . GLU B 1 106 ? 5.449 15.234 20.766 1 97.88 106 GLU B C 1
ATOM 3064 O O . GLU B 1 106 ? 4.73 16.234 20.656 1 97.88 106 GLU B O 1
ATOM 3069 N N . GLY B 1 107 ? 5.887 14.547 19.703 1 98.62 107 GLY B N 1
ATOM 3070 C CA . GLY B 1 107 ? 5.648 15 18.344 1 98.62 107 GLY B CA 1
ATOM 3071 C C . GLY B 1 107 ? 6.531 16.172 17.938 1 98.62 107 GLY B C 1
ATOM 3072 O O . GLY B 1 107 ? 7.578 16.406 18.547 1 98.62 107 GLY B O 1
ATOM 3073 N N . ILE B 1 108 ? 6.188 16.75 16.828 1 98.75 108 ILE B N 1
ATOM 3074 C CA . ILE B 1 108 ? 6.883 17.938 16.344 1 98.75 108 ILE B CA 1
ATOM 3075 C C . ILE B 1 108 ? 6.281 19.188 16.984 1 98.75 108 ILE B C 1
ATOM 3077 O O . ILE B 1 108 ? 5.059 19.359 17.016 1 98.75 108 ILE B O 1
ATOM 3081 N N . THR B 1 109 ? 7.074 20.031 17.516 1 98.12 109 THR B N 1
ATOM 3082 C CA . THR B 1 109 ? 6.75 21.359 18.016 1 98.12 109 THR B CA 1
ATOM 3083 C C . THR B 1 109 ? 7.805 22.375 17.578 1 98.12 109 THR B C 1
ATOM 3085 O O . THR B 1 109 ? 8.867 22 17.078 1 98.12 109 THR B O 1
ATOM 3088 N N . PRO B 1 110 ? 7.414 23.656 17.719 1 97.75 110 PRO B N 1
ATOM 3089 C CA . PRO B 1 110 ? 8.461 24.641 17.422 1 97.75 110 PRO B CA 1
ATOM 3090 C C . PRO B 1 110 ? 9.75 24.375 18.203 1 97.75 110 PRO B C 1
ATOM 3092 O O . PRO B 1 110 ? 10.844 24.656 17.703 1 97.75 110 PRO B O 1
ATOM 3095 N N . GLU B 1 111 ? 9.656 23.75 19.344 1 97.88 111 GLU B N 1
ATOM 3096 C CA . GLU B 1 111 ? 10.812 23.516 20.203 1 97.88 111 GLU B CA 1
ATOM 3097 C C . GLU B 1 111 ? 11.562 22.25 19.766 1 97.88 111 GLU B C 1
ATOM 3099 O O . GLU B 1 111 ? 12.781 22.172 19.922 1 97.88 111 GLU B O 1
ATOM 3104 N N . SER B 1 112 ? 10.859 21.281 19.172 1 98.31 112 SER B N 1
ATOM 3105 C CA . SER B 1 112 ? 11.484 19.984 18.906 1 98.31 112 SER B CA 1
ATOM 3106 C C . SER B 1 112 ? 11.875 19.859 17.438 1 98.31 112 SER B C 1
ATOM 3108 O O . SER B 1 112 ? 12.648 18.969 17.062 1 98.31 112 SER B O 1
ATOM 3110 N N . ALA B 1 113 ? 11.391 20.719 16.594 1 98.81 113 ALA B N 1
ATOM 3111 C CA . ALA B 1 113 ? 11.484 20.578 15.148 1 98.81 113 ALA B CA 1
ATOM 3112 C C . ALA B 1 113 ? 12.938 20.516 14.688 1 98.81 113 ALA B C 1
ATOM 3114 O O . ALA B 1 113 ? 13.312 19.656 13.891 1 98.81 113 ALA B O 1
ATOM 3115 N N . GLU B 1 114 ? 13.766 21.422 15.141 1 98.69 114 GLU B N 1
ATOM 3116 C CA . GLU B 1 114 ? 15.156 21.484 14.703 1 98.69 114 GLU B CA 1
ATOM 3117 C C . GLU B 1 114 ? 15.93 20.25 15.133 1 98.69 114 GLU B C 1
ATOM 3119 O O . GLU B 1 114 ? 16.734 19.703 14.367 1 98.69 114 GLU B O 1
ATOM 3124 N N . GLU B 1 115 ? 15.75 19.859 16.375 1 98.69 115 GLU B N 1
ATOM 3125 C CA . GLU B 1 115 ? 16.406 18.656 16.859 1 98.69 115 GLU B CA 1
ATOM 3126 C C . GLU B 1 115 ? 15.992 17.438 16.047 1 98.69 115 GLU B C 1
ATOM 3128 O O . GLU B 1 115 ? 16.828 16.594 15.695 1 98.69 115 GLU B O 1
ATOM 3133 N N . PHE B 1 116 ? 14.727 17.281 15.766 1 98.88 116 PHE B N 1
ATOM 3134 C CA . PHE B 1 116 ? 14.211 16.188 14.953 1 98.88 116 PHE B CA 1
ATOM 3135 C C . PHE B 1 116 ? 14.859 16.188 13.578 1 98.88 116 PHE B C 1
ATOM 3137 O O . PHE B 1 116 ? 15.234 15.125 13.062 1 98.88 116 PHE B O 1
ATOM 3144 N N . MET B 1 117 ? 15 17.328 13.016 1 98.88 117 MET B N 1
ATOM 3145 C CA . MET B 1 117 ? 15.516 17.484 11.656 1 98.88 117 MET B CA 1
ATOM 3146 C C . MET B 1 117 ? 17 17.172 11.594 1 98.88 117 MET B C 1
ATOM 3148 O O . MET B 1 117 ? 17.516 16.766 10.555 1 98.88 117 MET B O 1
ATOM 3152 N N . LYS B 1 118 ? 17.609 17.281 12.719 1 98.31 118 LYS B N 1
ATOM 3153 C CA . LYS B 1 118 ? 19.062 17.109 12.773 1 98.31 118 LYS B CA 1
ATOM 3154 C C . LYS B 1 118 ? 19.484 15.734 12.281 1 98.31 118 LYS B C 1
ATOM 3156 O O . LYS B 1 118 ? 18.906 14.719 12.688 1 98.31 118 LYS B O 1
ATOM 3161 N N . ASP B 1 119 ? 20.375 15.609 11.312 1 97.44 119 ASP B N 1
ATOM 3162 C CA . ASP B 1 119 ? 21.047 14.422 10.781 1 97.44 119 ASP B CA 1
ATOM 3163 C C . ASP B 1 119 ? 20.141 13.664 9.82 1 97.44 119 ASP B C 1
ATOM 3165 O O . ASP B 1 119 ? 20.531 12.617 9.297 1 97.44 119 ASP B O 1
ATOM 3169 N N . CYS B 1 120 ? 18.906 14.195 9.594 1 98.88 120 CYS B N 1
ATOM 3170 C CA . CYS B 1 120 ? 18.031 13.531 8.633 1 98.88 120 CYS B CA 1
ATOM 3171 C C . CYS B 1 120 ? 18.516 13.773 7.207 1 98.88 120 CYS B C 1
ATOM 3173 O O . CYS B 1 120 ? 18.859 14.898 6.852 1 98.88 120 CYS B O 1
ATOM 3175 N N . ASP B 1 121 ? 18.531 12.703 6.402 1 98.94 121 ASP B N 1
ATOM 3176 C CA . ASP B 1 121 ? 18.719 12.844 4.961 1 98.94 121 ASP B CA 1
ATOM 3177 C C . ASP B 1 121 ? 17.391 13.172 4.273 1 98.94 121 ASP B C 1
ATOM 3179 O O . ASP B 1 121 ? 17.359 13.93 3.303 1 98.94 121 ASP B O 1
ATOM 3183 N N . TYR B 1 122 ? 16.344 12.602 4.719 1 98.94 122 TYR B N 1
ATOM 3184 C CA . TYR B 1 122 ? 14.992 12.727 4.195 1 98.94 122 TYR B CA 1
ATOM 3185 C C . TYR B 1 122 ? 13.977 12.797 5.328 1 98.94 122 TYR B C 1
ATOM 3187 O O . TYR B 1 122 ? 14.156 12.164 6.375 1 98.94 122 TYR B O 1
ATOM 3195 N N . VAL B 1 123 ? 12.898 13.57 5.082 1 98.94 123 VAL B N 1
ATOM 3196 C CA . VAL B 1 123 ? 11.852 13.672 6.094 1 98.94 123 VAL B CA 1
ATOM 3197 C C . VAL B 1 123 ? 10.484 13.5 5.438 1 98.94 123 VAL B C 1
ATOM 3199 O O . VAL B 1 123 ? 10.258 13.984 4.328 1 98.94 123 VAL B O 1
ATOM 3202 N N . LEU B 1 124 ? 9.641 12.781 6.07 1 98.88 124 LEU B N 1
ATOM 3203 C CA . LEU B 1 124 ? 8.258 12.578 5.648 1 98.88 124 LEU B CA 1
ATOM 3204 C C . LEU B 1 124 ? 7.297 13.305 6.582 1 98.88 124 LEU B C 1
ATOM 3206 O O . LEU B 1 124 ? 7.258 13.023 7.781 1 98.88 124 LEU B O 1
ATOM 3210 N N . ASP B 1 125 ? 6.555 14.242 6.027 1 98.81 125 ASP B N 1
ATOM 3211 C CA . ASP B 1 125 ? 5.512 14.938 6.77 1 98.81 125 ASP B CA 1
ATOM 3212 C C . ASP B 1 125 ? 4.191 14.172 6.711 1 98.81 125 ASP B C 1
ATOM 3214 O O . ASP B 1 125 ? 3.408 14.344 5.777 1 98.81 125 ASP B O 1
ATOM 3218 N N . GLN B 1 126 ? 3.988 13.375 7.699 1 98.25 126 GLN B N 1
ATOM 3219 C CA . GLN B 1 126 ? 2.756 12.602 7.805 1 98.25 126 GLN B CA 1
ATOM 3220 C C . GLN B 1 126 ? 1.933 13.039 9.016 1 98.25 126 GLN B C 1
ATOM 3222 O O . GLN B 1 126 ? 1.268 12.219 9.648 1 98.25 126 GLN B O 1
ATOM 3227 N N . MET B 1 127 ? 2.035 14.336 9.312 1 97.31 127 MET B N 1
ATOM 3228 C CA . MET B 1 127 ? 1.314 14.914 10.445 1 97.31 127 MET B CA 1
ATOM 3229 C C . MET B 1 127 ? -0.171 15.055 10.133 1 97.31 127 MET B C 1
ATOM 3231 O O . MET B 1 127 ? -0.569 15.016 8.961 1 97.31 127 MET B O 1
ATOM 3235 N N . ASP B 1 128 ? -0.905 15.219 11.117 1 93.19 128 ASP B N 1
ATOM 3236 C CA . ASP B 1 128 ? -2.355 15.367 11.031 1 93.19 128 ASP B CA 1
ATOM 3237 C C . ASP B 1 128 ? -2.74 16.547 10.141 1 93.19 128 ASP B C 1
ATOM 3239 O O . ASP B 1 128 ? -2.049 17.562 10.125 1 93.19 128 ASP B O 1
ATOM 3243 N N . PHE B 1 129 ? -3.908 16.375 9.57 1 89.88 129 PHE B N 1
ATOM 3244 C CA . PHE B 1 129 ? -4.473 17.312 8.609 1 89.88 129 PHE B CA 1
ATOM 3245 C C . PHE B 1 129 ? -4.637 18.688 9.242 1 89.88 129 PHE B C 1
ATOM 3247 O O . PHE B 1 129 ? -4.449 19.703 8.578 1 89.88 129 PHE B O 1
ATOM 3254 N N . TYR B 1 130 ? -4.852 18.797 10.5 1 92.06 130 TYR B N 1
ATOM 3255 C CA . TYR B 1 130 ? -5.273 20.047 11.133 1 92.06 130 TYR B CA 1
ATOM 3256 C C . TYR B 1 130 ? -4.121 20.688 11.883 1 92.06 130 TYR B C 1
ATOM 3258 O O . TYR B 1 130 ? -4.285 21.75 12.5 1 92.06 130 TYR B O 1
ATOM 3266 N N . GLU B 1 131 ? -2.967 20.078 11.773 1 93.25 131 GLU B N 1
ATOM 3267 C CA . GLU B 1 131 ? -1.812 20.594 12.5 1 93.25 131 GLU B CA 1
ATOM 3268 C C . GLU B 1 131 ? -1.029 21.594 11.656 1 93.25 131 GLU B C 1
ATOM 3270 O O . GLU B 1 131 ? -0.099 21.219 10.945 1 93.25 131 GLU B O 1
ATOM 3275 N N . ILE B 1 132 ? -1.3 22.875 11.891 1 96 132 ILE B N 1
ATOM 3276 C CA . ILE B 1 132 ? -0.708 23.891 11.031 1 96 132 ILE B CA 1
ATOM 3277 C C . ILE B 1 132 ? 0.595 24.391 11.648 1 96 132 ILE B C 1
ATOM 3279 O O . ILE B 1 132 ? 1.652 24.328 11.016 1 96 132 ILE B O 1
ATOM 3283 N N . ARG B 1 133 ? 0.552 24.797 12.93 1 97.19 133 ARG B N 1
ATOM 3284 C CA . ARG B 1 133 ? 1.689 25.406 13.609 1 97.19 133 ARG B CA 1
ATOM 3285 C C . ARG B 1 133 ? 2.889 24.469 13.633 1 97.19 133 ARG B C 1
ATOM 3287 O O . ARG B 1 133 ? 4 24.859 13.273 1 97.19 133 ARG B O 1
ATOM 3294 N N . ASN B 1 134 ? 2.678 23.297 14.039 1 98.06 134 ASN B N 1
ATOM 3295 C CA . ASN B 1 134 ? 3.746 22.297 14.148 1 98.06 134 ASN B CA 1
ATOM 3296 C C . ASN B 1 134 ? 4.281 21.906 12.773 1 98.06 134 ASN B C 1
ATOM 3298 O O . ASN B 1 134 ? 5.484 21.672 12.617 1 98.06 134 ASN B O 1
ATOM 3302 N N . ARG B 1 135 ? 3.396 21.812 11.805 1 98.19 135 ARG B N 1
ATOM 3303 C CA . ARG B 1 135 ? 3.836 21.531 10.438 1 98.19 135 ARG B CA 1
ATOM 3304 C C . ARG B 1 135 ? 4.746 22.625 9.914 1 98.19 135 ARG B C 1
ATOM 3306 O O . ARG B 1 135 ? 5.785 22.359 9.312 1 98.19 135 ARG B O 1
ATOM 3313 N N . TYR B 1 136 ? 4.316 23.844 10.141 1 98.62 136 TYR B N 1
ATOM 3314 C CA . TYR B 1 136 ? 5.16 24.969 9.742 1 98.62 136 TYR B CA 1
ATOM 3315 C C . TYR B 1 136 ? 6.527 24.891 10.406 1 98.62 136 TYR B C 1
ATOM 3317 O O . TYR B 1 136 ? 7.551 25.156 9.773 1 98.62 136 TYR B O 1
ATOM 3325 N N . ALA B 1 137 ? 6.559 24.547 11.688 1 98.75 137 ALA B N 1
ATOM 3326 C CA . ALA B 1 137 ? 7.816 24.406 12.422 1 98.75 137 ALA B CA 1
ATOM 3327 C C . ALA B 1 137 ? 8.727 23.375 11.773 1 98.75 137 ALA B C 1
ATOM 3329 O O . ALA B 1 137 ? 9.93 23.594 11.609 1 98.75 137 ALA B O 1
ATOM 3330 N N . LEU B 1 138 ? 8.172 22.266 11.383 1 98.88 138 LEU B N 1
ATOM 3331 C CA . LEU B 1 138 ? 8.93 21.203 10.727 1 98.88 138 LEU B CA 1
ATOM 3332 C C . LEU B 1 138 ? 9.531 21.703 9.414 1 98.88 138 LEU B C 1
ATOM 3334 O O . LEU B 1 138 ? 10.711 21.469 9.141 1 98.88 138 LEU B O 1
ATOM 3338 N N . HIS B 1 139 ? 8.734 22.375 8.633 1 98.81 139 HIS B N 1
ATOM 3339 C CA . HIS B 1 139 ? 9.18 22.828 7.328 1 98.81 139 HIS B CA 1
ATOM 3340 C C . HIS B 1 139 ? 10.227 23.938 7.461 1 98.81 139 HIS B C 1
ATOM 3342 O O . HIS B 1 139 ? 11.148 24.016 6.648 1 98.81 139 HIS B O 1
ATOM 3348 N N . ARG B 1 140 ? 10.078 24.781 8.469 1 98.62 140 ARG B N 1
ATOM 3349 C CA . ARG B 1 140 ? 11.102 25.781 8.734 1 98.62 140 ARG B CA 1
ATOM 3350 C C . ARG B 1 140 ? 12.43 25.141 9.109 1 98.62 140 ARG B C 1
ATOM 3352 O O . ARG B 1 140 ? 13.492 25.547 8.648 1 98.62 140 ARG B O 1
ATOM 3359 N N . ALA B 1 141 ? 12.359 24.109 9.977 1 98.88 141 ALA B N 1
ATOM 3360 C CA . ALA B 1 141 ? 13.562 23.375 10.328 1 98.88 141 ALA B CA 1
ATOM 3361 C C . ALA B 1 141 ? 14.203 22.734 9.094 1 98.88 141 ALA B C 1
ATOM 3363 O O . ALA B 1 141 ? 15.43 22.734 8.961 1 98.88 141 ALA B O 1
ATOM 3364 N N . PHE B 1 142 ? 13.43 22.281 8.211 1 98.88 142 PHE B N 1
ATOM 3365 C CA . PHE B 1 142 ? 13.891 21.672 6.961 1 98.88 142 PHE B CA 1
ATOM 3366 C C . PHE B 1 142 ? 14.648 22.688 6.117 1 98.88 142 PHE B C 1
ATOM 3368 O O . PHE B 1 142 ? 15.742 22.391 5.621 1 98.88 142 PHE B O 1
ATOM 3375 N N . ARG B 1 143 ? 14.062 23.859 5.934 1 98.31 143 ARG B N 1
ATOM 3376 C CA . ARG B 1 143 ? 14.688 24.875 5.098 1 98.31 143 ARG B CA 1
ATOM 3377 C C . ARG B 1 143 ? 16.031 25.312 5.672 1 98.31 143 ARG B C 1
ATOM 3379 O O . ARG B 1 143 ? 16.906 25.766 4.934 1 98.31 143 ARG B O 1
ATOM 3386 N N . LYS B 1 144 ? 16.188 25.109 6.945 1 98 144 LYS B N 1
ATOM 3387 C CA . LYS B 1 144 ? 17.438 25.484 7.609 1 98 144 LYS B CA 1
ATOM 3388 C C . LYS B 1 144 ? 18.469 24.359 7.539 1 98 144 LYS B C 1
ATOM 3390 O O . LYS B 1 144 ? 19.656 24.578 7.785 1 98 144 LYS B O 1
ATOM 3395 N N . SER B 1 145 ? 18.062 23.203 7.266 1 98.31 145 SER B N 1
ATOM 3396 C CA . SER B 1 145 ? 18.953 22.031 7.293 1 98.31 145 SER B CA 1
ATOM 3397 C C . SER B 1 145 ? 19.828 21.984 6.043 1 98.31 145 SER B C 1
ATOM 3399 O O . SER B 1 145 ? 19.328 22.047 4.922 1 98.31 145 SER B O 1
ATOM 3401 N N . ASP B 1 146 ? 21.109 21.75 6.215 1 96.69 146 ASP B N 1
ATOM 3402 C CA . ASP B 1 146 ? 22.016 21.562 5.094 1 96.69 146 ASP B CA 1
ATOM 3403 C C . ASP B 1 146 ? 22.047 20.109 4.629 1 96.69 146 ASP B C 1
ATOM 3405 O O . ASP B 1 146 ? 22.469 19.812 3.51 1 96.69 146 ASP B O 1
ATOM 3409 N N . ARG B 1 147 ? 21.516 19.25 5.469 1 98.38 147 ARG B N 1
ATOM 3410 C CA . ARG B 1 147 ? 21.672 17.828 5.203 1 98.38 147 ARG B CA 1
ATOM 3411 C C . ARG B 1 147 ? 20.422 17.266 4.516 1 98.38 147 ARG B C 1
ATOM 3413 O O . ARG B 1 147 ? 20.531 16.516 3.541 1 98.38 147 ARG B O 1
ATOM 3420 N N . CYS B 1 148 ? 19.297 17.641 5.039 1 98.81 148 CYS B N 1
ATOM 3421 C CA . CYS B 1 148 ? 18.047 17.047 4.535 1 98.81 148 CYS B CA 1
ATOM 3422 C C . CYS B 1 148 ? 17.797 17.469 3.096 1 98.81 148 CYS B C 1
ATOM 3424 O O . CYS B 1 148 ? 17.672 18.672 2.809 1 98.81 148 CYS B O 1
ATOM 3426 N N . LYS B 1 149 ? 17.625 16.516 2.229 1 98.69 149 LYS B N 1
ATOM 3427 C CA . LYS B 1 149 ? 17.578 16.781 0.792 1 98.69 149 LYS B CA 1
ATOM 3428 C C . LYS B 1 149 ? 16.188 17.203 0.351 1 98.69 149 LYS B C 1
ATOM 3430 O O . LYS B 1 149 ? 16.031 18.078 -0.507 1 98.69 149 LYS B O 1
ATOM 3435 N N . PHE B 1 150 ? 15.133 16.578 0.837 1 98.88 150 PHE B N 1
ATOM 3436 C CA . PHE B 1 150 ? 13.766 16.953 0.515 1 98.88 150 PHE B CA 1
ATOM 3437 C C . PHE B 1 150 ? 12.789 16.359 1.525 1 98.88 150 PHE B C 1
ATOM 3439 O O . PHE B 1 150 ? 13.18 15.562 2.379 1 98.88 150 PHE B O 1
ATOM 3446 N N . MET B 1 151 ? 11.539 16.828 1.507 1 98.88 151 MET B N 1
ATOM 3447 C CA . MET B 1 151 ? 10.43 16.281 2.281 1 98.88 151 MET B CA 1
ATOM 3448 C C . MET B 1 151 ? 9.328 15.766 1.363 1 98.88 151 MET B C 1
ATOM 3450 O O . MET B 1 151 ? 9.086 16.344 0.3 1 98.88 151 MET B O 1
ATOM 3454 N N . LEU B 1 152 ? 8.742 14.664 1.754 1 98.88 152 LEU B N 1
ATOM 3455 C CA . LEU B 1 152 ? 7.562 14.148 1.066 1 98.88 152 LEU B CA 1
ATOM 3456 C C . LEU B 1 152 ? 6.359 14.117 2.004 1 98.88 152 LEU B C 1
ATOM 3458 O O . LEU B 1 152 ? 6.504 13.844 3.197 1 98.88 152 LEU B O 1
ATOM 3462 N N . LYS B 1 153 ? 5.277 14.43 1.494 1 98.25 153 LYS B N 1
ATOM 3463 C CA . LYS B 1 153 ? 3.971 14.242 2.119 1 98.25 153 LYS B CA 1
ATOM 3464 C C . LYS B 1 153 ? 3.029 13.469 1.202 1 98.25 153 LYS B C 1
ATOM 3466 O O . LYS B 1 153 ? 2.955 13.742 0.003 1 98.25 153 LYS B O 1
ATOM 3471 N N . VAL B 1 154 ? 2.33 12.461 1.765 1 98 154 VAL B N 1
ATOM 3472 C CA . VAL B 1 154 ? 1.435 11.656 0.943 1 98 154 VAL B CA 1
ATOM 3473 C C . VAL B 1 154 ? 0.09 11.492 1.65 1 98 154 VAL B C 1
ATOM 3475 O O . VAL B 1 154 ? -0.121 10.516 2.381 1 98 154 VAL B O 1
ATOM 3478 N N . PRO B 1 155 ? -0.787 12.375 1.385 1 96.62 155 PRO B N 1
ATOM 3479 C CA . PRO B 1 155 ? -2.15 12.195 1.893 1 96.62 155 PRO B CA 1
ATOM 3480 C C . PRO B 1 155 ? -2.98 11.242 1.036 1 96.62 155 PRO B C 1
ATOM 3482 O O . PRO B 1 155 ? -2.648 11.008 -0.128 1 96.62 155 PRO B O 1
ATOM 3485 N N . THR B 1 156 ? -3.945 10.648 1.665 1 96.62 156 THR B N 1
ATOM 3486 C CA . THR B 1 156 ? -4.953 9.875 0.949 1 96.62 156 THR B CA 1
ATOM 3487 C C . THR B 1 156 ? -6.336 10.5 1.121 1 96.62 156 THR B C 1
ATOM 3489 O O . THR B 1 156 ? -6.68 10.969 2.207 1 96.62 156 THR B O 1
ATOM 3492 N N . VAL B 1 157 ? -7.086 10.609 0.08 1 96.25 157 VAL B N 1
ATOM 3493 C CA . VAL B 1 157 ? -8.445 11.133 0.026 1 96.25 157 VAL B CA 1
ATOM 3494 C C . VAL B 1 157 ? -9.328 10.195 -0.795 1 96.25 157 VAL B C 1
ATOM 3496 O O . VAL B 1 157 ? -9.062 9.953 -1.975 1 96.25 157 VAL B O 1
ATOM 3499 N N . ALA B 1 158 ? -10.406 9.664 -0.129 1 95.75 158 ALA B N 1
ATOM 3500 C CA . ALA B 1 158 ? -11.273 8.672 -0.765 1 95.75 158 ALA B CA 1
ATOM 3501 C C . ALA B 1 158 ? -10.461 7.492 -1.289 1 95.75 158 ALA B C 1
ATOM 3503 O O . ALA B 1 158 ? -9.867 6.742 -0.509 1 95.75 158 ALA B O 1
ATOM 3504 N N . HIS B 1 159 ? -10.328 7.434 -2.631 1 97.25 159 HIS B N 1
ATOM 3505 C CA . HIS B 1 159 ? -9.656 6.301 -3.262 1 97.25 159 HIS B CA 1
ATOM 3506 C C . HIS B 1 159 ? -8.398 6.746 -4 1 97.25 159 HIS B C 1
ATOM 3508 O O . HIS B 1 159 ? -7.895 6.023 -4.863 1 97.25 159 HIS B O 1
ATOM 3514 N N . GLY B 1 160 ? -7.973 7.957 -3.648 1 96.38 160 GLY B N 1
ATOM 3515 C CA . GLY B 1 160 ? -6.789 8.516 -4.281 1 96.38 160 GLY B CA 1
ATOM 3516 C C . GLY B 1 160 ? -5.68 8.836 -3.293 1 96.38 160 GLY B C 1
ATOM 3517 O O . GLY B 1 160 ? -5.93 8.984 -2.096 1 96.38 160 GLY B O 1
ATOM 3518 N N . THR B 1 161 ? -4.496 8.828 -3.807 1 97.81 161 THR B N 1
ATOM 3519 C CA . THR B 1 161 ? -3.326 9.258 -3.051 1 97.81 161 THR B CA 1
ATOM 3520 C C . THR B 1 161 ? -2.562 10.344 -3.807 1 97.81 161 THR B C 1
ATOM 3522 O O . THR B 1 161 ? -2.541 10.352 -5.039 1 97.81 161 THR B O 1
ATOM 3525 N N . TYR B 1 162 ? -2.027 11.25 -3.092 1 97.62 162 TYR B N 1
ATOM 3526 C CA . TYR B 1 162 ? -1.252 12.367 -3.607 1 97.62 162 TYR B CA 1
ATOM 3527 C C . TYR B 1 162 ? 0.159 12.367 -3.031 1 97.62 162 TYR B C 1
ATOM 3529 O O . TYR B 1 162 ? 0.381 11.883 -1.92 1 97.62 162 TYR B O 1
ATOM 3537 N N . ILE B 1 163 ? 1.044 12.852 -3.781 1 98.38 163 ILE B N 1
ATOM 3538 C CA . ILE B 1 163 ? 2.387 13.031 -3.238 1 98.38 163 ILE B CA 1
ATOM 3539 C C . ILE B 1 163 ? 2.854 14.461 -3.486 1 98.38 163 ILE B C 1
ATOM 3541 O O . ILE B 1 163 ? 2.768 14.969 -4.609 1 98.38 163 ILE B O 1
ATOM 3545 N N . TYR B 1 164 ? 3.213 15.117 -2.402 1 98.56 164 TYR B N 1
ATOM 3546 C CA . TYR B 1 164 ? 3.799 16.453 -2.402 1 98.56 164 TYR B CA 1
ATOM 3547 C C . TYR B 1 164 ? 5.281 16.391 -2.061 1 98.56 164 TYR B C 1
ATOM 3549 O O . TYR B 1 164 ? 5.68 15.75 -1.087 1 98.56 164 TYR B O 1
ATOM 3557 N N . LYS B 1 165 ? 6.066 17.062 -2.84 1 98.81 165 LYS B N 1
ATOM 3558 C CA . LYS B 1 165 ? 7.504 17.125 -2.602 1 98.81 165 LYS B CA 1
ATOM 3559 C C . LYS B 1 165 ? 7.945 18.562 -2.314 1 98.81 165 LYS B C 1
ATOM 3561 O O . LYS B 1 165 ? 7.586 19.484 -3.049 1 98.81 165 LYS B O 1
ATOM 3566 N N . TYR B 1 166 ? 8.641 18.688 -1.269 1 98.81 166 TYR B N 1
ATOM 3567 C CA . TYR B 1 166 ? 9.227 19.984 -0.92 1 98.81 166 TYR B CA 1
ATOM 3568 C C . TYR B 1 166 ? 10.742 19.938 -1.008 1 98.81 166 TYR B C 1
ATOM 3570 O O . TYR B 1 166 ? 11.375 19.016 -0.491 1 98.81 166 TYR B O 1
ATOM 3578 N N . THR B 1 167 ? 11.32 20.859 -1.668 1 98.56 167 THR B N 1
ATOM 3579 C CA . THR B 1 167 ? 12.75 21.141 -1.676 1 98.56 167 THR B CA 1
ATOM 3580 C C . THR B 1 167 ? 13.031 22.531 -1.101 1 98.56 167 THR B C 1
ATOM 3582 O O . THR B 1 167 ? 12.102 23.266 -0.769 1 98.56 167 THR B O 1
ATOM 3585 N N . LYS B 1 168 ? 14.312 22.859 -1.029 1 97.44 168 LYS B N 1
ATOM 3586 C CA . LYS B 1 168 ? 14.68 24.156 -0.49 1 97.44 168 LYS B CA 1
ATOM 3587 C C . LYS B 1 168 ? 14.18 25.281 -1.387 1 97.44 168 LYS B C 1
ATOM 3589 O O . LYS B 1 168 ? 13.93 26.406 -0.915 1 97.44 168 LYS B O 1
ATOM 3594 N N . ASP B 1 169 ? 13.914 25 -2.658 1 96.38 169 ASP B N 1
ATOM 3595 C CA . ASP B 1 169 ? 13.555 26.016 -3.637 1 96.38 169 ASP B CA 1
ATOM 3596 C C . ASP B 1 169 ? 12.055 25.984 -3.943 1 96.38 169 ASP B C 1
ATOM 3598 O O . ASP B 1 169 ? 11.555 26.797 -4.727 1 96.38 169 ASP B O 1
ATOM 3602 N N . SER B 1 170 ? 11.367 25.109 -3.383 1 97.94 170 SER B N 1
ATOM 3603 C CA . SER B 1 170 ? 9.938 25.016 -3.654 1 97.94 170 SER B CA 1
ATOM 3604 C C . SER B 1 170 ? 9.156 26.094 -2.912 1 97.94 170 SER B C 1
ATOM 3606 O O . SER B 1 170 ? 9.695 26.734 -2.01 1 97.94 170 SER B O 1
ATOM 3608 N N . MET B 1 171 ? 7.875 26.312 -3.328 1 98 171 MET B N 1
ATOM 3609 C CA . MET B 1 171 ? 7.008 27.203 -2.564 1 98 171 MET B CA 1
ATOM 3610 C C . MET B 1 171 ? 6.898 26.734 -1.113 1 98 171 MET B C 1
ATOM 3612 O O . MET B 1 171 ? 6.59 25.578 -0.848 1 98 171 MET B O 1
ATOM 3616 N N . PRO B 1 172 ? 7.246 27.656 -0.206 1 98.06 172 PRO B N 1
ATOM 3617 C CA . PRO B 1 172 ? 7.152 27.25 1.198 1 98.06 172 PRO B CA 1
ATOM 3618 C C . PRO B 1 172 ? 5.73 26.891 1.617 1 98.06 172 PRO B C 1
ATOM 3620 O O . PRO B 1 172 ? 4.77 27.484 1.118 1 98.06 172 PRO B O 1
ATOM 3623 N N . ILE B 1 173 ? 5.602 26.031 2.527 1 98.06 173 ILE B N 1
ATOM 3624 C CA . ILE B 1 173 ? 4.305 25.484 2.92 1 98.06 173 ILE B CA 1
ATOM 3625 C C . ILE B 1 173 ? 3.426 26.609 3.463 1 98.06 173 ILE B C 1
ATOM 3627 O O . ILE B 1 173 ? 2.205 26.594 3.293 1 98.06 173 ILE B O 1
ATOM 3631 N N . GLU B 1 174 ? 4.027 27.641 4.082 1 97.69 174 GLU B N 1
ATOM 3632 C CA . GLU B 1 174 ? 3.275 28.781 4.598 1 97.69 174 GLU B CA 1
ATOM 3633 C C . GLU B 1 174 ? 2.541 29.516 3.475 1 97.69 174 GLU B C 1
ATOM 3635 O O . GLU B 1 174 ? 1.404 29.953 3.656 1 97.69 174 GLU B O 1
ATOM 3640 N N . GLU B 1 175 ? 3.203 29.609 2.404 1 97 175 GLU B N 1
ATOM 3641 C CA . GLU B 1 175 ? 2.598 30.25 1.242 1 97 175 GLU B CA 1
ATOM 3642 C C . GLU B 1 175 ? 1.587 29.328 0.565 1 97 175 GLU B C 1
ATOM 3644 O O . GLU B 1 175 ? 0.556 29.797 0.068 1 97 175 GLU B O 1
ATOM 3649 N N . VAL B 1 176 ? 1.876 28.016 0.512 1 97.19 176 VAL B N 1
ATOM 3650 C CA . VAL B 1 176 ? 0.95 27.047 -0.072 1 97.19 176 VAL B CA 1
ATOM 3651 C C . VAL B 1 176 ? -0.376 27.078 0.683 1 97.19 176 VAL B C 1
ATOM 3653 O O . VAL B 1 176 ? -1.44 27.234 0.076 1 97.19 176 VAL B O 1
ATOM 3656 N N . TYR B 1 177 ? -0.273 27.016 1.987 1 96.12 177 TYR B N 1
ATOM 3657 C CA . TYR B 1 177 ? -1.489 26.953 2.791 1 96.12 177 TYR B CA 1
ATOM 3658 C C . TYR B 1 177 ? -2.156 28.328 2.863 1 96.12 177 TYR B C 1
ATOM 3660 O O . TYR B 1 177 ? -3.383 28.422 2.787 1 96.12 177 TYR B O 1
ATOM 3668 N N . GLY B 1 178 ? -1.34 29.391 3.027 1 95.19 178 GLY B N 1
ATOM 3669 C CA . GLY B 1 178 ? -1.868 30.734 3.195 1 95.19 178 GLY B CA 1
ATOM 3670 C C . GLY B 1 178 ? -2.688 30.891 4.461 1 95.19 178 GLY B C 1
ATOM 3671 O O . GLY B 1 178 ? -3.719 31.578 4.457 1 95.19 178 GLY B O 1
ATOM 3672 N N . ILE B 1 179 ? -2.346 30.203 5.496 1 96.44 179 ILE B N 1
ATOM 3673 C CA . ILE B 1 179 ? -3.041 30.203 6.777 1 96.44 179 ILE B CA 1
ATOM 3674 C C . ILE B 1 179 ? -2.08 30.625 7.883 1 96.44 179 ILE B C 1
ATOM 3676 O O . ILE B 1 179 ? -0.946 30.141 7.949 1 96.44 179 ILE B O 1
ATOM 3680 N N . PRO B 1 180 ? -2.553 31.562 8.758 1 96.5 180 PRO B N 1
ATOM 3681 C CA . PRO B 1 180 ? -1.682 31.891 9.883 1 96.5 180 PRO B CA 1
ATOM 3682 C C . PRO B 1 180 ? -1.363 30.688 10.766 1 96.5 180 PRO B C 1
ATOM 3684 O O . PRO B 1 180 ? -2.223 29.844 10.977 1 96.5 180 PRO B O 1
ATOM 3687 N N . GLU B 1 181 ? -0.15 30.641 11.266 1 95.19 181 GLU B N 1
ATOM 3688 C CA . GLU B 1 181 ? 0.307 29.469 12.016 1 95.19 181 GLU B CA 1
ATOM 3689 C C . GLU B 1 181 ? -0.507 29.281 13.289 1 95.19 181 GLU B C 1
ATOM 3691 O O . GLU B 1 181 ? -0.645 28.172 13.789 1 95.19 181 GLU B O 1
ATOM 3696 N N . ASP B 1 182 ? -1.107 30.406 13.797 1 94.44 182 ASP B N 1
ATOM 3697 C CA . ASP B 1 182 ? -1.885 30.344 15.031 1 94.44 182 ASP B CA 1
ATOM 3698 C C . ASP B 1 182 ? -3.383 30.406 14.742 1 94.44 182 ASP B C 1
ATOM 3700 O O . ASP B 1 182 ? -4.176 30.75 15.625 1 94.44 182 ASP B O 1
ATOM 3704 N N . ALA B 1 183 ? -3.686 30.078 13.523 1 94.75 183 ALA B N 1
ATOM 3705 C CA . ALA B 1 183 ? -5.094 30.156 13.141 1 94.75 183 ALA B CA 1
ATOM 3706 C C . ALA B 1 183 ? -5.934 29.156 13.922 1 94.75 183 ALA B C 1
ATOM 3708 O O . ALA B 1 183 ? -5.5 28.016 14.164 1 94.75 183 ALA B O 1
ATOM 3709 N N . THR B 1 184 ? -7.125 29.594 14.32 1 94 184 THR B N 1
ATOM 3710 C CA . THR B 1 184 ? -8.117 28.672 14.852 1 94 184 THR B CA 1
ATOM 3711 C C . THR B 1 184 ? -8.836 27.938 13.719 1 94 184 THR B C 1
ATOM 3713 O O . THR B 1 184 ? -9.055 28.5 12.648 1 94 184 THR B O 1
ATOM 3716 N N . MET B 1 185 ? -9.227 26.75 13.969 1 93.25 185 MET B N 1
ATOM 3717 C CA . MET B 1 185 ? -9.859 25.922 12.938 1 93.25 185 MET B CA 1
ATOM 3718 C C . MET B 1 185 ? -11.32 26.312 12.75 1 93.25 185 MET B C 1
ATOM 3720 O O . MET B 1 185 ? -12.227 25.531 13.039 1 93.25 185 MET B O 1
ATOM 3724 N N . THR B 1 186 ? -11.516 27.5 12.266 1 96.12 186 THR B N 1
ATOM 3725 C CA . THR B 1 186 ? -12.852 27.922 11.844 1 96.12 186 THR B CA 1
ATOM 3726 C C . THR B 1 186 ? -13.25 27.234 10.547 1 96.12 186 THR B C 1
ATOM 3728 O O . THR B 1 186 ? -12.398 26.688 9.844 1 96.12 186 THR B O 1
ATOM 3731 N N . PRO B 1 187 ? -14.516 27.172 10.258 1 95.88 187 PRO B N 1
ATOM 3732 C CA . PRO B 1 187 ? -14.938 26.578 8.977 1 95.88 187 PRO B CA 1
ATOM 3733 C C . PRO B 1 187 ? -14.188 27.172 7.785 1 95.88 187 PRO B C 1
ATOM 3735 O O . PRO B 1 187 ? -13.828 26.453 6.859 1 95.88 187 PRO B O 1
ATOM 3738 N N . GLU B 1 188 ? -13.961 28.422 7.836 1 95.44 188 GLU B N 1
ATOM 3739 C CA . GLU B 1 188 ? -13.25 29.094 6.75 1 95.44 188 GLU B CA 1
ATOM 3740 C C . GLU B 1 188 ? -11.805 28.594 6.652 1 95.44 188 GLU B C 1
ATOM 3742 O O . GLU B 1 188 ? -11.297 28.359 5.551 1 95.44 188 GLU B O 1
ATOM 3747 N N . VAL B 1 189 ? -11.148 28.422 7.723 1 96.12 189 VAL B N 1
ATOM 3748 C CA . VAL B 1 189 ? -9.773 27.938 7.766 1 96.12 189 VAL B CA 1
ATOM 3749 C C . VAL B 1 189 ? -9.727 26.484 7.293 1 96.12 189 VAL B C 1
ATOM 3751 O O . VAL B 1 189 ? -8.828 26.109 6.527 1 96.12 189 VAL B O 1
ATOM 3754 N N . ILE B 1 190 ? -10.68 25.703 7.695 1 96.12 190 ILE B N 1
ATOM 3755 C CA . ILE B 1 190 ? -10.75 24.297 7.305 1 96.12 190 ILE B CA 1
ATOM 3756 C C . ILE B 1 190 ? -10.961 24.188 5.797 1 96.12 190 ILE B C 1
ATOM 3758 O O . ILE B 1 190 ? -10.297 23.391 5.125 1 96.12 190 ILE B O 1
ATOM 3762 N N . LYS B 1 191 ? -11.82 25 5.324 1 94.25 191 LYS B N 1
ATOM 3763 C CA . LYS B 1 191 ? -12.07 25.016 3.887 1 94.25 191 LYS B CA 1
ATOM 3764 C C . LYS B 1 191 ? -10.812 25.391 3.113 1 94.25 191 LYS B C 1
ATOM 3766 O O . LYS B 1 191 ? -10.508 24.781 2.08 1 94.25 191 LYS B O 1
ATOM 3771 N N . ARG B 1 192 ? -10.094 26.375 3.611 1 94.06 192 ARG B N 1
ATOM 3772 C CA . ARG B 1 192 ? -8.828 26.766 3.002 1 94.06 192 ARG B CA 1
ATOM 3773 C C . ARG B 1 192 ? -7.824 25.625 3.035 1 94.06 192 ARG B C 1
ATOM 3775 O O . ARG B 1 192 ? -7.145 25.359 2.043 1 94.06 192 ARG B O 1
ATOM 3782 N N . LEU B 1 193 ? -7.762 24.984 4.105 1 94.44 193 LEU B N 1
ATOM 3783 C CA . LEU B 1 193 ? -6.859 23.859 4.27 1 94.44 193 LEU B CA 1
ATOM 3784 C C . LEU B 1 193 ? -7.199 22.734 3.285 1 94.44 193 LEU B C 1
ATOM 3786 O O . LEU B 1 193 ? -6.312 22.203 2.619 1 94.44 193 LEU B O 1
ATOM 3790 N N . MET B 1 194 ? -8.469 22.406 3.145 1 93.88 194 MET B N 1
ATOM 3791 C CA . MET B 1 194 ? -8.922 21.359 2.227 1 93.88 194 MET B CA 1
ATOM 3792 C C . MET B 1 194 ? -8.57 21.719 0.786 1 93.88 194 MET B C 1
ATOM 3794 O O . MET B 1 194 ? -8.078 20.875 0.038 1 93.88 194 MET B O 1
ATOM 3798 N N . GLU B 1 195 ? -8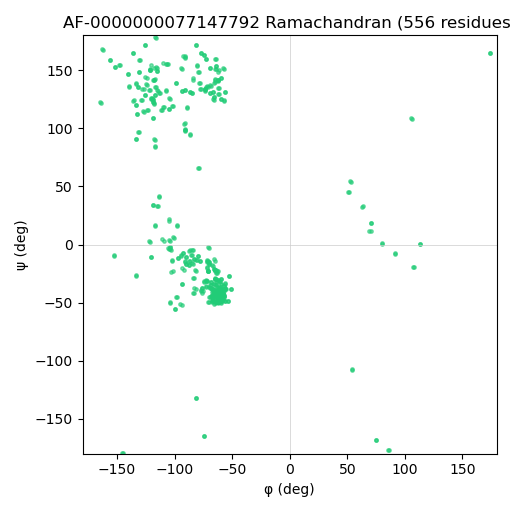.742 22.953 0.477 1 93.12 195 GLU B N 1
ATOM 3799 C CA . GLU B 1 195 ? -8.477 23.422 -0.875 1 93.12 195 GLU B CA 1
ATOM 3800 C C . GLU B 1 195 ? -6.996 23.281 -1.228 1 93.12 195 GLU B C 1
ATOM 3802 O O . GLU B 1 195 ? -6.645 23.109 -2.396 1 93.12 195 GLU B O 1
ATOM 3807 N N . ARG B 1 196 ? -6.176 23.375 -0.235 1 93.88 196 ARG B N 1
ATOM 3808 C CA . ARG B 1 196 ? -4.734 23.375 -0.476 1 93.88 196 ARG B CA 1
ATOM 3809 C C . ARG B 1 196 ? -4.152 21.969 -0.356 1 93.88 196 ARG B C 1
ATOM 3811 O O . ARG B 1 196 ? -3.092 21.688 -0.914 1 93.88 196 ARG B O 1
ATOM 3818 N N . LEU B 1 197 ? -4.863 21.094 0.311 1 92.44 197 LEU B N 1
ATOM 3819 C CA . LEU B 1 197 ? -4.332 19.75 0.562 1 92.44 197 LEU B CA 1
ATOM 3820 C C . LEU B 1 197 ? -4.965 18.734 -0.375 1 92.44 197 LEU B C 1
ATOM 3822 O O . LEU B 1 197 ? -4.402 17.656 -0.596 1 92.44 197 LEU B O 1
ATOM 3826 N N . ILE B 1 198 ? -6.133 19.062 -0.861 1 95 198 ILE B N 1
ATOM 3827 C CA . ILE B 1 198 ? -6.852 18.156 -1.746 1 95 198 ILE B CA 1
ATOM 3828 C C . ILE B 1 198 ? -7.039 18.812 -3.113 1 95 198 ILE B C 1
ATOM 3830 O O . ILE B 1 198 ? -8.055 19.453 -3.361 1 95 198 ILE B O 1
ATOM 3834 N N . PRO B 1 199 ? -6.117 18.594 -3.979 1 94.38 199 PRO B N 1
ATOM 3835 C CA . PRO B 1 199 ? -6.191 19.281 -5.266 1 94.38 199 PRO B CA 1
ATOM 3836 C C . PRO B 1 199 ? -7.402 18.859 -6.094 1 94.38 199 PRO B C 1
ATOM 3838 O O . PRO B 1 199 ? -7.887 19.625 -6.93 1 94.38 199 PRO B O 1
ATOM 3841 N N . GLU B 1 200 ? -7.836 17.641 -5.914 1 91.69 200 GLU B N 1
ATOM 3842 C CA . GLU B 1 200 ? -9 17.094 -6.613 1 91.69 200 GLU B CA 1
ATOM 3843 C C . GLU B 1 200 ? -9.961 16.406 -5.645 1 91.69 200 GLU B C 1
ATOM 3845 O O . GLU B 1 200 ? -9.797 15.234 -5.328 1 91.69 200 GLU B O 1
ATOM 3850 N N . MET B 1 201 ? -10.953 17.188 -5.285 1 90.06 201 MET B N 1
ATOM 3851 C CA . MET B 1 201 ? -11.938 16.641 -4.359 1 90.06 201 MET B CA 1
ATOM 3852 C C . MET B 1 201 ? -12.852 15.641 -5.066 1 90.06 201 MET B C 1
ATOM 3854 O O . MET B 1 201 ? -13.375 15.938 -6.141 1 90.06 201 MET B O 1
ATOM 3858 N N . PRO B 1 202 ? -13.031 14.539 -4.453 1 91.25 202 PRO B N 1
ATOM 3859 C CA . PRO B 1 202 ? -13.953 13.578 -5.066 1 91.25 202 PRO B CA 1
ATOM 3860 C C . PRO B 1 202 ? -15.391 14.086 -5.117 1 91.25 202 PRO B C 1
ATOM 3862 O O . PRO B 1 202 ? -15.812 14.844 -4.242 1 91.25 202 PRO B O 1
ATOM 3865 N N . SER B 1 203 ? -16.141 13.602 -6.145 1 90.69 203 SER B N 1
ATOM 3866 C CA . SER B 1 203 ? -17.531 14.023 -6.324 1 90.69 203 SER B CA 1
ATOM 3867 C C . SER B 1 203 ? -18.469 13.188 -5.457 1 90.69 203 SER B C 1
ATOM 3869 O O . SER B 1 203 ? -19.656 13.492 -5.355 1 90.69 203 SER B O 1
ATOM 3871 N N . TYR B 1 204 ? -18.031 12.109 -4.992 1 94.69 204 TYR B N 1
ATOM 3872 C CA . TYR B 1 204 ? -18.766 11.242 -4.086 1 94.69 204 TYR B CA 1
ATOM 3873 C C . TYR B 1 204 ? -17.969 10.984 -2.812 1 94.69 204 TYR B C 1
ATOM 3875 O O . TYR B 1 204 ? -16.766 10.727 -2.865 1 94.69 204 TYR B O 1
ATOM 3883 N N . PRO B 1 205 ? -18.672 11.016 -1.57 1 96.38 205 PRO B N 1
ATOM 3884 C CA . PRO B 1 205 ? -20.109 11.25 -1.355 1 96.38 205 PRO B CA 1
ATOM 3885 C C . PRO B 1 205 ? -20.5 12.711 -1.546 1 96.38 205 PRO B C 1
ATOM 3887 O O . PRO B 1 205 ? -19.75 13.484 -2.162 1 96.38 205 PRO B O 1
ATOM 3890 N N . SER B 1 206 ? -21.766 13.133 -1.047 1 97 206 SER B N 1
ATOM 3891 C CA . SER B 1 206 ? -22.281 14.484 -1.257 1 97 206 SER B CA 1
ATOM 3892 C C . SER B 1 206 ? -21.406 15.516 -0.553 1 97 206 SER B C 1
ATOM 3894 O O . SER B 1 206 ? -20.719 15.203 0.421 1 97 206 SER B O 1
ATOM 3896 N N . LYS B 1 207 ? -21.453 16.703 -1.123 1 95.44 207 LYS B N 1
ATOM 3897 C CA . LYS B 1 207 ? -20.734 17.812 -0.5 1 95.44 207 LYS B CA 1
ATOM 3898 C C . LYS B 1 207 ? -21.172 18.016 0.948 1 95.44 207 LYS B C 1
ATOM 3900 O O . LYS B 1 207 ? -20.344 18.297 1.818 1 95.44 207 LYS B O 1
ATOM 3905 N N . GLU B 1 208 ? -22.375 17.859 1.2 1 96.81 208 GLU B N 1
ATOM 3906 C CA . GLU B 1 208 ? -22.906 18 2.547 1 96.81 208 GLU B CA 1
ATOM 3907 C C . GLU B 1 208 ? -22.281 17 3.51 1 96.81 208 GLU B C 1
ATOM 3909 O O . GLU B 1 208 ? -21.938 17.359 4.637 1 96.81 208 GLU B O 1
ATOM 3914 N N . MET B 1 209 ? -22.188 15.852 3.08 1 96.94 209 MET B N 1
ATOM 3915 C CA . MET B 1 209 ? -21.594 14.805 3.91 1 96.94 209 MET B CA 1
ATOM 3916 C C . MET B 1 209 ? -20.109 15.086 4.172 1 96.94 209 MET B C 1
ATOM 3918 O O . MET B 1 209 ? -19.641 14.945 5.301 1 96.94 209 MET B O 1
ATOM 3922 N N . LEU B 1 210 ? -19.391 15.5 3.16 1 95.25 210 LEU B N 1
ATOM 3923 C CA . LEU B 1 210 ? -17.984 15.828 3.311 1 95.25 210 LEU B CA 1
ATOM 3924 C C . LEU B 1 210 ? -17.797 17.031 4.242 1 95.25 210 LEU B C 1
ATOM 3926 O O . LEU B 1 210 ? -16.906 17.031 5.09 1 95.25 210 LEU B O 1
ATOM 3930 N N . ASP B 1 211 ? -18.672 18.016 4.109 1 95.62 211 ASP B N 1
ATOM 3931 C CA . ASP B 1 211 ? -18.641 19.156 5.023 1 95.62 211 ASP B CA 1
ATOM 3932 C C . ASP B 1 211 ? -18.875 18.703 6.461 1 95.62 211 ASP B C 1
ATOM 3934 O O . ASP B 1 211 ? -18.219 19.188 7.387 1 95.62 211 ASP B O 1
ATOM 3938 N N . HIS B 1 212 ? -19.828 17.844 6.605 1 96.75 212 HIS B N 1
ATOM 3939 C CA . HIS B 1 212 ? -20.125 17.344 7.938 1 96.75 212 HIS B CA 1
ATOM 3940 C C . HIS B 1 212 ? -18.891 16.703 8.578 1 96.75 212 HIS B C 1
ATOM 3942 O O . HIS B 1 212 ? -18.578 17 9.727 1 96.75 212 HIS B O 1
ATOM 3948 N N . TRP B 1 213 ? -18.188 15.906 7.805 1 96.12 213 TRP B N 1
ATOM 3949 C CA . TRP B 1 213 ? -17.016 15.211 8.32 1 96.12 213 TRP B CA 1
ATOM 3950 C C . TRP B 1 213 ? -15.867 16.188 8.562 1 96.12 213 TRP B C 1
ATOM 3952 O O . TRP B 1 213 ? -15.289 16.219 9.656 1 96.12 213 TRP B O 1
ATOM 3962 N N . PHE B 1 214 ? -15.547 17.016 7.613 1 95.38 214 PHE B N 1
ATOM 3963 C CA . PHE B 1 214 ? -14.359 17.859 7.668 1 95.38 214 PHE B CA 1
ATOM 3964 C C . PHE B 1 214 ? -14.578 19.047 8.602 1 95.38 214 PHE B C 1
ATOM 3966 O O . PHE B 1 214 ? -13.672 19.422 9.352 1 95.38 214 PHE B O 1
ATOM 3973 N N . ILE B 1 215 ? -15.742 19.594 8.547 1 95.56 215 ILE B N 1
ATOM 3974 C CA . ILE B 1 215 ? -15.977 20.875 9.227 1 95.56 215 ILE B CA 1
ATOM 3975 C C . ILE B 1 215 ? -16.672 20.625 10.562 1 95.56 215 ILE B C 1
ATOM 3977 O O . ILE B 1 215 ? -16.125 20.969 11.617 1 95.56 215 ILE B O 1
ATOM 3981 N N . ASP B 1 216 ? -17.828 19.938 10.531 1 96.31 216 ASP B N 1
ATOM 3982 C CA . ASP B 1 216 ? -18.594 19.75 11.766 1 96.31 216 ASP B CA 1
ATOM 3983 C C . ASP B 1 216 ? -17.844 18.844 12.742 1 96.31 216 ASP B C 1
ATOM 3985 O O . ASP B 1 216 ? -17.766 19.156 13.938 1 96.31 216 ASP B O 1
ATOM 3989 N N . LEU B 1 217 ? -17.312 17.781 12.227 1 94.5 217 LEU B N 1
ATOM 3990 C CA . LEU B 1 217 ? -16.656 16.812 13.094 1 94.5 217 LEU B CA 1
ATOM 3991 C C . LEU B 1 217 ? -15.172 17.125 13.25 1 94.5 217 LEU B C 1
ATOM 3993 O O . LEU B 1 217 ? -14.508 16.578 14.133 1 94.5 217 LEU B O 1
ATOM 3997 N N . GLU B 1 218 ? -14.672 18.016 12.367 1 92.88 218 GLU B N 1
ATOM 3998 C CA . GLU B 1 218 ? -13.25 18.344 12.328 1 92.88 218 GLU B CA 1
ATOM 3999 C C . GLU B 1 218 ? -12.398 17.078 12.258 1 92.88 218 GLU B C 1
ATOM 4001 O O . GLU B 1 218 ? -11.445 16.922 13.023 1 92.88 218 GLU B O 1
ATOM 4006 N N . ARG B 1 219 ? -12.852 16.156 11.359 1 92 219 ARG B N 1
ATOM 4007 C CA . ARG B 1 219 ? -12.195 14.883 11.094 1 92 219 ARG B CA 1
ATOM 4008 C C . ARG B 1 219 ? -12.211 14.562 9.602 1 92 219 ARG B C 1
ATOM 4010 O O . ARG B 1 219 ? -13.211 14.805 8.922 1 92 219 ARG B O 1
ATOM 4017 N N . MET B 1 220 ? -11.172 14.164 9.18 1 91.44 220 MET B N 1
ATOM 4018 C CA . MET B 1 220 ? -11.133 13.664 7.809 1 91.44 220 MET B CA 1
ATOM 4019 C C . MET B 1 220 ? -11.453 12.172 7.758 1 91.44 220 MET B C 1
ATOM 4021 O O . MET B 1 220 ? -10.781 11.367 8.398 1 91.44 220 MET B O 1
ATOM 4025 N N . PRO B 1 221 ? -12.539 11.805 7.086 1 95.44 221 PRO B N 1
ATOM 4026 C CA . PRO B 1 221 ? -12.727 10.367 6.867 1 95.44 221 PRO B CA 1
ATOM 4027 C C . PRO B 1 221 ? -11.609 9.75 6.031 1 95.44 221 PRO B C 1
ATOM 4029 O O . PRO B 1 221 ? -11.094 10.391 5.113 1 95.44 221 PRO B O 1
ATOM 4032 N N . ILE B 1 222 ? -11.195 8.547 6.375 1 96.5 222 ILE B N 1
ATOM 4033 C CA . ILE B 1 222 ? -10.156 7.809 5.66 1 96.5 222 ILE B CA 1
ATOM 4034 C C . ILE B 1 222 ? -10.617 6.379 5.406 1 96.5 222 ILE B C 1
ATOM 4036 O O . ILE B 1 222 ? -10.836 5.613 6.352 1 96.5 222 ILE B O 1
ATOM 4040 N N . PHE B 1 223 ? -10.828 6.098 4.191 1 96.69 223 PHE B N 1
ATOM 4041 C CA . PHE B 1 223 ? -11.164 4.719 3.857 1 96.69 223 PHE B CA 1
ATOM 4042 C C . PHE B 1 223 ? -9.961 3.805 4.059 1 96.69 223 PHE B C 1
ATOM 4044 O O . PHE B 1 223 ? -8.891 4.051 3.506 1 96.69 223 PHE B O 1
ATOM 4051 N N . ALA B 1 224 ? -10.141 2.748 4.734 1 96.19 224 ALA B N 1
ATOM 4052 C CA . ALA B 1 224 ? -9.078 1.91 5.285 1 96.19 224 ALA B CA 1
ATOM 4053 C C . ALA B 1 224 ? -8.273 1.248 4.172 1 96.19 224 ALA B C 1
ATOM 4055 O O . ALA B 1 224 ? -7.133 0.82 4.391 1 96.19 224 ALA B O 1
ATOM 4056 N N . GLY B 1 225 ? -8.758 1.121 3.02 1 96.06 225 GLY B N 1
ATOM 4057 C CA . GLY B 1 225 ? -8.047 0.499 1.911 1 96.06 225 GLY B CA 1
ATOM 4058 C C . GLY B 1 225 ? -7.039 1.423 1.254 1 96.06 225 GLY B C 1
ATOM 4059 O O . GLY B 1 225 ? -6.195 0.975 0.476 1 96.06 225 GLY B O 1
ATOM 4060 N N . CYS B 1 226 ? -7.027 2.65 1.566 1 97.12 226 CYS B N 1
ATOM 4061 C CA . CYS B 1 226 ? -6.266 3.637 0.809 1 97.12 226 CYS B CA 1
ATOM 4062 C C . CYS B 1 226 ? -4.887 3.846 1.421 1 97.12 226 CYS B C 1
ATOM 4064 O O . CYS B 1 226 ? -3.912 4.082 0.703 1 97.12 226 CYS B O 1
ATOM 4066 N N . PRO B 1 227 ? -4.73 3.754 2.789 1 97.88 227 PRO B N 1
ATOM 4067 C CA . PRO B 1 227 ? -3.426 4.027 3.396 1 97.88 227 PRO B CA 1
ATOM 4068 C C . PRO B 1 227 ? -2.316 3.135 2.844 1 97.88 227 PRO B C 1
ATOM 4070 O O . PRO B 1 227 ? -1.202 3.605 2.605 1 97.88 227 PRO B O 1
ATOM 4073 N N . PRO B 1 228 ? -2.578 1.855 2.51 1 97.75 228 PRO B N 1
ATOM 4074 C CA . PRO B 1 228 ? -1.49 1.076 1.913 1 97.75 228 PRO B CA 1
ATOM 4075 C C . PRO B 1 228 ? -1.046 1.625 0.559 1 97.75 228 PRO B C 1
ATOM 4077 O O . PRO B 1 228 ? 0.134 1.535 0.209 1 97.75 228 PRO B O 1
ATOM 4080 N N . LEU B 1 229 ? -1.989 2.164 -0.199 1 97.5 229 LEU B N 1
ATOM 4081 C CA . LEU B 1 229 ? -1.624 2.814 -1.452 1 97.5 229 LEU B CA 1
ATOM 4082 C C . LEU B 1 229 ? -0.627 3.941 -1.209 1 97.5 229 LEU B C 1
ATOM 4084 O O . LEU B 1 229 ? 0.391 4.035 -1.898 1 97.5 229 LEU B O 1
ATOM 4088 N N . ALA B 1 230 ? -0.946 4.723 -0.267 1 98.12 230 ALA B N 1
ATOM 4089 C CA . ALA B 1 230 ? -0.079 5.844 0.087 1 98.12 230 ALA B CA 1
ATOM 4090 C C . ALA B 1 230 ? 1.275 5.352 0.589 1 98.12 230 ALA B C 1
ATOM 4092 O O . ALA B 1 230 ? 2.316 5.91 0.23 1 98.12 230 ALA B O 1
ATOM 4093 N N . GLU B 1 231 ? 1.242 4.32 1.411 1 98.19 231 GLU B N 1
ATOM 4094 C CA . GLU B 1 231 ? 2.479 3.705 1.882 1 98.19 231 GLU B CA 1
ATOM 4095 C C . GLU B 1 231 ? 3.348 3.25 0.713 1 98.19 231 GLU B C 1
ATOM 4097 O O . GLU B 1 231 ? 4.551 3.518 0.688 1 98.19 231 GLU B O 1
ATOM 4102 N N . GLY B 1 232 ? 2.705 2.557 -0.207 1 98.12 232 GLY B N 1
ATOM 4103 C CA . GLY B 1 232 ? 3.434 2.053 -1.359 1 98.12 232 GLY B CA 1
ATOM 4104 C C . GLY B 1 232 ? 4.047 3.152 -2.205 1 98.12 232 GLY B C 1
ATOM 4105 O O . GLY B 1 232 ? 5.223 3.08 -2.566 1 98.12 232 GLY B O 1
ATOM 4106 N N . VAL B 1 233 ? 3.262 4.168 -2.475 1 98.31 233 VAL B N 1
ATOM 4107 C CA . VAL B 1 233 ? 3.723 5.305 -3.264 1 98.31 233 VAL B CA 1
ATOM 4108 C C . VAL B 1 233 ? 4.906 5.973 -2.564 1 98.31 233 VAL B C 1
ATOM 4110 O O . VAL B 1 233 ? 5.926 6.254 -3.195 1 98.31 233 VAL B O 1
ATOM 4113 N N . LEU B 1 234 ? 4.766 6.148 -1.323 1 98.56 234 LEU B N 1
ATOM 4114 C CA . LEU B 1 234 ? 5.789 6.828 -0.535 1 98.56 234 LEU B CA 1
ATOM 4115 C C . LEU B 1 234 ? 7.062 5.988 -0.46 1 98.56 234 LEU B C 1
ATOM 4117 O O . LEU B 1 234 ? 8.156 6.496 -0.702 1 98.56 234 LEU B O 1
ATOM 4121 N N . ALA B 1 235 ? 6.965 4.707 -0.152 1 98.62 235 ALA B N 1
ATOM 4122 C CA . ALA B 1 235 ? 8.109 3.805 -0.063 1 98.62 235 ALA B CA 1
ATOM 4123 C C . ALA B 1 235 ? 8.859 3.74 -1.39 1 98.62 235 ALA B C 1
ATOM 4125 O O . ALA B 1 235 ? 10.094 3.824 -1.419 1 98.62 235 ALA B O 1
ATOM 4126 N N . GLU B 1 236 ? 8.102 3.639 -2.439 1 98.56 236 GLU B N 1
ATOM 4127 C CA . GLU B 1 236 ? 8.68 3.514 -3.773 1 98.56 236 GLU B CA 1
ATOM 4128 C C . GLU B 1 236 ? 9.438 4.781 -4.164 1 98.56 236 GLU B C 1
ATOM 4130 O O . GLU B 1 236 ? 10.617 4.719 -4.52 1 98.56 236 GLU B O 1
ATOM 4135 N N . ARG B 1 237 ? 8.789 5.883 -4.02 1 98.75 237 ARG B N 1
ATOM 4136 C CA . ARG B 1 237 ? 9.398 7.109 -4.531 1 98.75 237 ARG B CA 1
ATOM 4137 C C . ARG B 1 237 ? 10.57 7.543 -3.656 1 98.75 237 ARG B C 1
ATOM 4139 O O . ARG B 1 237 ? 11.555 8.094 -4.156 1 98.75 237 ARG B O 1
ATOM 4146 N N . LEU B 1 238 ? 10.453 7.34 -2.359 1 98.88 238 LEU B N 1
ATOM 4147 C CA . LEU B 1 238 ? 11.586 7.605 -1.479 1 98.88 238 LEU B CA 1
ATOM 4148 C C . LEU B 1 238 ? 12.773 6.707 -1.824 1 98.88 238 LEU B C 1
ATOM 4150 O O . LEU B 1 238 ? 13.906 7.18 -1.942 1 98.88 238 LEU B O 1
ATOM 4154 N N . ALA B 1 239 ? 12.547 5.438 -2.033 1 98.75 239 ALA B N 1
ATOM 4155 C CA . ALA B 1 239 ? 13.617 4.484 -2.338 1 98.75 239 ALA B CA 1
ATOM 4156 C C . ALA B 1 239 ? 14.258 4.801 -3.686 1 98.75 239 ALA B C 1
ATOM 4158 O O . ALA B 1 239 ? 15.477 4.695 -3.836 1 98.75 239 ALA B O 1
ATOM 4159 N N . LEU B 1 240 ? 13.398 5.133 -4.652 1 98.62 240 LEU B N 1
ATOM 4160 C CA . LEU B 1 240 ? 13.922 5.504 -5.961 1 98.62 240 LEU B CA 1
ATOM 4161 C C . LEU B 1 240 ? 14.891 6.68 -5.844 1 98.62 240 LEU B C 1
ATOM 4163 O O . LEU B 1 240 ? 15.938 6.699 -6.492 1 98.62 240 LEU B O 1
ATOM 4167 N N . ALA B 1 241 ? 14.531 7.625 -4.996 1 98.75 241 ALA B N 1
ATOM 4168 C CA . ALA B 1 241 ? 15.398 8.781 -4.793 1 98.75 241 ALA B CA 1
ATOM 4169 C C . ALA B 1 241 ? 16.672 8.398 -4.066 1 98.75 241 ALA B C 1
ATOM 4171 O O . ALA B 1 241 ? 17.781 8.781 -4.477 1 98.75 241 ALA B O 1
ATOM 4172 N N . ILE B 1 242 ? 16.594 7.609 -3.016 1 98.81 242 ILE B N 1
ATOM 4173 C CA . ILE B 1 242 ? 17.734 7.215 -2.197 1 98.81 242 ILE B CA 1
ATOM 4174 C C . ILE B 1 242 ? 18.719 6.426 -3.045 1 98.81 242 ILE B C 1
ATOM 4176 O O . ILE B 1 242 ? 19.938 6.613 -2.924 1 98.81 242 ILE B O 1
ATOM 4180 N N . THR B 1 243 ? 18.219 5.598 -3.924 1 98.62 243 THR B N 1
ATOM 4181 C CA . THR B 1 243 ? 19.062 4.703 -4.711 1 98.62 243 THR B CA 1
ATOM 4182 C C . THR B 1 243 ? 19.438 5.34 -6.047 1 98.62 243 THR B C 1
ATOM 4184 O O . THR B 1 243 ? 20.141 4.738 -6.855 1 98.62 243 THR B O 1
ATOM 4187 N N . GLU B 1 244 ? 18.859 6.473 -6.359 1 98.06 244 GLU B N 1
ATOM 4188 C CA . GLU B 1 244 ? 19.125 7.254 -7.566 1 98.06 244 GLU B CA 1
ATOM 4189 C C . GLU B 1 244 ? 18.578 6.551 -8.805 1 98.06 244 GLU B C 1
ATOM 4191 O O . GLU B 1 244 ? 19.016 6.816 -9.922 1 98.06 244 GLU B O 1
ATOM 4196 N N . LEU B 1 245 ? 17.703 5.645 -8.609 1 97.88 245 LEU B N 1
ATOM 4197 C CA . LEU B 1 245 ? 17.031 4.984 -9.734 1 97.88 245 LEU B CA 1
ATOM 4198 C C . LEU B 1 245 ? 16.047 5.922 -10.414 1 97.88 245 LEU B C 1
ATOM 4200 O O . LEU B 1 245 ? 15.633 5.676 -11.547 1 97.88 245 LEU B O 1
ATOM 4204 N N . ASP B 1 246 ? 15.641 6.977 -9.688 1 97.56 246 ASP B N 1
ATOM 4205 C CA . ASP B 1 246 ? 14.742 7.965 -10.289 1 97.56 246 ASP B CA 1
ATOM 4206 C C . ASP B 1 246 ? 15.477 8.789 -11.352 1 97.56 246 ASP B C 1
ATOM 4208 O O . ASP B 1 246 ? 14.867 9.633 -12.008 1 97.56 246 ASP B O 1
ATOM 4212 N N . GLN B 1 247 ? 16.828 8.516 -11.523 1 97.12 247 GLN B N 1
ATOM 4213 C CA . GLN B 1 247 ? 17.609 9.211 -12.539 1 97.12 247 GLN B CA 1
ATOM 4214 C C . GLN B 1 247 ? 17.672 8.406 -13.836 1 97.12 247 GLN B C 1
ATOM 4216 O O . GLN B 1 247 ? 18.203 8.883 -14.844 1 97.12 247 GLN B O 1
ATOM 4221 N N . LEU B 1 248 ? 17.203 7.176 -13.805 1 96.25 248 LEU B N 1
ATOM 4222 C CA . LEU B 1 248 ? 17.188 6.332 -15 1 96.25 248 LEU B CA 1
ATOM 4223 C C . LEU B 1 248 ? 16.266 6.91 -16.062 1 96.25 248 LEU B C 1
ATOM 4225 O O . LEU B 1 248 ? 15.32 7.629 -15.75 1 96.25 248 LEU B O 1
ATOM 4229 N N . SER B 1 249 ? 16.594 6.402 -17.297 1 91.75 249 SER B N 1
ATOM 4230 C CA . SER B 1 249 ? 15.727 6.785 -18.406 1 91.75 249 SER B CA 1
ATOM 4231 C C . SER B 1 249 ? 14.328 6.215 -18.234 1 91.75 249 SER B C 1
ATOM 4233 O O . SER B 1 249 ? 14.164 5.043 -17.875 1 91.75 249 SER B O 1
ATOM 4235 N N . GLY B 1 250 ? 13.273 6.973 -18.281 1 90.75 250 GLY B N 1
ATOM 4236 C CA . GLY B 1 250 ? 11.898 6.516 -18.172 1 90.75 250 GLY B CA 1
ATOM 4237 C C . GLY B 1 250 ? 11.25 6.875 -16.859 1 90.75 250 GLY B C 1
ATOM 4238 O O . GLY B 1 250 ? 10.023 6.828 -16.719 1 90.75 250 GLY B O 1
ATOM 4239 N N . ALA B 1 251 ? 12.188 7.184 -15.875 1 96.31 251 ALA B N 1
ATOM 4240 C CA . ALA B 1 251 ? 11.648 7.605 -14.586 1 96.31 251 ALA B CA 1
ATOM 4241 C C . ALA B 1 251 ? 11.086 9.023 -14.664 1 96.31 251 ALA B C 1
ATOM 4243 O O . ALA B 1 251 ? 11.688 9.906 -15.281 1 96.31 251 ALA B O 1
ATOM 4244 N N . GLN B 1 252 ? 9.945 9.141 -14.117 1 97.56 252 GLN B N 1
ATOM 4245 C CA . GLN B 1 252 ? 9.336 10.469 -14.047 1 97.56 252 GLN B CA 1
ATOM 4246 C C . GLN B 1 252 ? 9.703 11.18 -12.75 1 97.56 252 GLN B C 1
ATOM 4248 O O . GLN B 1 252 ? 9.594 10.594 -11.672 1 97.56 252 GLN B O 1
ATOM 4253 N N . GLN B 1 253 ? 10.102 12.414 -12.852 1 97.44 253 GLN B N 1
ATOM 4254 C CA . GLN B 1 253 ? 10.414 13.195 -11.656 1 97.44 253 GLN B CA 1
ATOM 4255 C C . GLN B 1 253 ? 9.141 13.703 -10.992 1 97.44 253 GLN B C 1
ATOM 4257 O O . GLN B 1 253 ? 8.188 14.102 -11.672 1 97.44 253 GLN B O 1
ATOM 4262 N N . LEU B 1 254 ? 9.109 13.648 -9.672 1 97.81 254 LEU B N 1
ATOM 4263 C CA . LEU B 1 254 ? 8.016 14.273 -8.945 1 97.81 254 LEU B CA 1
ATOM 4264 C C . LEU B 1 254 ? 8.094 15.797 -9.047 1 97.81 254 LEU B C 1
ATOM 4266 O O . LEU B 1 254 ? 9.18 16.375 -8.961 1 97.81 254 LEU B O 1
ATOM 4270 N N . PRO B 1 255 ? 6.945 16.375 -9.258 1 97.88 255 PRO B N 1
ATOM 4271 C CA . PRO B 1 255 ? 6.949 17.844 -9.172 1 97.88 255 PRO B CA 1
ATOM 4272 C C . PRO B 1 255 ? 7.156 18.359 -7.75 1 97.88 255 PRO B C 1
ATOM 4274 O O . PRO B 1 255 ? 6.812 17.656 -6.789 1 97.88 255 PRO B O 1
ATOM 4277 N N . VAL B 1 256 ? 7.719 19.516 -7.691 1 98.06 256 VAL B N 1
ATOM 4278 C CA . VAL B 1 256 ? 7.844 20.141 -6.379 1 98.06 256 VAL B CA 1
ATOM 4279 C C . VAL B 1 256 ? 6.641 21.047 -6.117 1 98.06 256 VAL B C 1
ATOM 4281 O O . VAL B 1 256 ? 5.938 21.438 -7.051 1 98.06 256 VAL B O 1
ATOM 4284 N N . GLN B 1 257 ? 6.395 21.406 -4.914 1 97.75 257 GLN B N 1
ATOM 4285 C CA . GLN B 1 257 ? 5.297 22.297 -4.562 1 97.75 257 GLN B CA 1
ATOM 4286 C C . GLN B 1 257 ? 5.484 23.672 -5.203 1 97.75 257 GLN B C 1
ATOM 4288 O O . GLN B 1 257 ? 6.59 24.219 -5.211 1 97.75 257 GLN B O 1
ATOM 4293 N N . PRO B 1 258 ? 4.402 24.156 -5.883 1 97.44 258 PRO B N 1
ATOM 4294 C CA . PRO B 1 258 ? 2.996 23.844 -5.609 1 97.44 258 PRO B CA 1
ATOM 4295 C C . PRO B 1 258 ? 2.443 22.75 -6.516 1 97.44 258 PRO B C 1
ATOM 4297 O O . PRO B 1 258 ? 1.228 22.531 -6.566 1 97.44 258 PRO B O 1
ATOM 4300 N N . GLY B 1 259 ? 3.24 21.969 -7.176 1 97.75 259 GLY B N 1
ATOM 4301 C CA . GLY B 1 259 ? 2.785 20.844 -7.977 1 97.75 259 GLY B CA 1
ATOM 4302 C C . GLY B 1 259 ? 2.506 19.609 -7.152 1 97.75 259 GLY B C 1
ATOM 4303 O O . GLY B 1 259 ? 2.764 19.578 -5.949 1 97.75 259 GLY B O 1
ATOM 4304 N N . TYR B 1 260 ? 1.926 18.578 -7.781 1 98.06 260 TYR B N 1
ATOM 4305 C CA . TYR B 1 260 ? 1.644 17.312 -7.121 1 98.06 260 TYR B CA 1
ATOM 4306 C C . TYR B 1 260 ? 1.55 16.188 -8.133 1 98.06 260 TYR B C 1
ATOM 4308 O O . TYR B 1 260 ? 1.438 16.422 -9.336 1 98.06 260 TYR B O 1
ATOM 4316 N N . ALA B 1 261 ? 1.729 15.039 -7.684 1 98.38 261 ALA B N 1
ATOM 4317 C CA . ALA B 1 261 ? 1.367 13.836 -8.43 1 98.38 261 ALA B CA 1
ATOM 4318 C C . ALA B 1 261 ? 0.259 13.062 -7.727 1 98.38 261 ALA B C 1
ATOM 4320 O O . ALA B 1 261 ? 0.13 13.133 -6.5 1 98.38 261 ALA B O 1
ATOM 4321 N N . MET B 1 262 ? -0.531 12.344 -8.477 1 98.25 262 MET B N 1
ATOM 4322 C CA . MET B 1 262 ? -1.626 11.617 -7.844 1 98.25 262 MET B CA 1
ATOM 4323 C C . MET B 1 262 ? -1.92 10.312 -8.586 1 98.25 262 MET B C 1
ATOM 4325 O O . MET B 1 262 ? -1.558 10.164 -9.75 1 98.25 262 MET B O 1
ATOM 4329 N N . PHE B 1 263 ? -2.451 9.398 -7.934 1 98.44 263 PHE B N 1
ATOM 4330 C CA . PHE B 1 263 ? -3.031 8.172 -8.461 1 98.44 263 PHE B CA 1
ATOM 4331 C C . PHE B 1 263 ? -4.367 7.871 -7.793 1 98.44 263 PHE B C 1
ATOM 4333 O O . PHE B 1 263 ? -4.461 7.848 -6.566 1 98.44 263 PHE B O 1
ATOM 4340 N N . ASP B 1 264 ? -5.379 7.738 -8.547 1 97.75 264 ASP B N 1
ATOM 4341 C CA . ASP B 1 264 ? -6.73 7.406 -8.102 1 97.75 264 ASP B CA 1
ATOM 4342 C C . ASP B 1 264 ? -7.133 6.008 -8.562 1 97.75 264 ASP B C 1
ATOM 4344 O O . ASP B 1 264 ? -7.293 5.766 -9.758 1 97.75 264 ASP B O 1
ATOM 4348 N N . THR B 1 265 ? -7.34 5.117 -7.621 1 97.94 265 THR B N 1
ATOM 4349 C CA . THR B 1 265 ? -7.578 3.717 -7.949 1 97.94 265 THR B CA 1
ATOM 4350 C C . THR B 1 265 ? -8.984 3.52 -8.5 1 97.94 265 THR B C 1
ATOM 4352 O O . THR B 1 265 ? -9.227 2.609 -9.297 1 97.94 265 THR B O 1
ATOM 4355 N N . MET B 1 266 ? -9.953 4.309 -8.055 1 97.56 266 MET B N 1
ATOM 4356 C CA . MET B 1 266 ? -11.32 4.18 -8.547 1 97.56 266 MET B CA 1
ATOM 4357 C C . MET B 1 266 ? -11.414 4.578 -10.016 1 97.56 266 MET B C 1
ATOM 4359 O O . MET B 1 266 ? -11.977 3.842 -10.828 1 97.56 266 MET B O 1
ATOM 4363 N N . ALA B 1 267 ? -10.852 5.75 -10.328 1 97.19 267 ALA B N 1
ATOM 4364 C CA . ALA B 1 267 ? -10.844 6.223 -11.711 1 97.19 267 ALA B CA 1
ATOM 4365 C C . ALA B 1 267 ? -9.727 5.555 -12.508 1 97.19 267 ALA B C 1
ATOM 4367 O O . ALA B 1 267 ? -9.688 5.652 -13.734 1 97.19 267 ALA B O 1
ATOM 4368 N N . TRP B 1 268 ? -8.789 4.898 -11.867 1 98.19 268 TRP B N 1
ATOM 4369 C CA . TRP B 1 268 ? -7.574 4.285 -12.391 1 98.19 268 TRP B CA 1
ATOM 4370 C C . TRP B 1 268 ? -6.773 5.289 -13.219 1 98.19 268 TRP B C 1
ATOM 4372 O O . TRP B 1 268 ? -6.402 5.012 -14.359 1 98.19 268 TRP B O 1
ATOM 4382 N N . GLN B 1 269 ? -6.48 6.395 -12.602 1 97.5 269 GLN B N 1
ATOM 4383 C CA . GLN B 1 269 ? -5.805 7.496 -13.281 1 97.5 269 GLN B CA 1
ATOM 4384 C C . GLN B 1 269 ? -4.633 8.016 -12.453 1 97.5 269 GLN B C 1
ATOM 4386 O O . GLN B 1 269 ? -4.734 8.133 -11.227 1 97.5 269 GLN B O 1
ATOM 4391 N N . SER B 1 270 ? -3.545 8.227 -13.109 1 98.25 270 SER B N 1
ATOM 4392 C CA . SER B 1 270 ? -2.412 8.938 -12.516 1 98.25 270 SER B CA 1
ATOM 4393 C C . SER B 1 270 ? -2.145 10.25 -13.242 1 98.25 270 SER B C 1
ATOM 4395 O O . SER B 1 270 ? -2.432 10.375 -14.438 1 98.25 270 SER B O 1
ATOM 4397 N N . LYS B 1 271 ? -1.662 11.188 -12.5 1 97.06 271 LYS B N 1
ATOM 4398 C CA . LYS B 1 271 ? -1.339 12.461 -13.133 1 97.06 271 LYS B CA 1
ATOM 4399 C C . LYS B 1 271 ? -0.207 13.172 -12.383 1 97.06 271 LYS B C 1
ATOM 4401 O O . LYS B 1 271 ? 0.025 12.906 -11.203 1 97.06 271 LYS B O 1
ATOM 4406 N N . ILE B 1 272 ? 0.493 13.945 -13.109 1 97.94 272 ILE B N 1
ATOM 4407 C CA . ILE B 1 272 ? 1.503 14.875 -12.609 1 97.94 272 ILE B CA 1
ATOM 4408 C C . ILE B 1 272 ? 1.11 16.297 -12.969 1 97.94 272 ILE B C 1
ATOM 4410 O O . ILE B 1 272 ? 0.839 16.609 -14.133 1 97.94 272 ILE B O 1
ATOM 4414 N N . VAL B 1 273 ? 0.996 17.109 -12.031 1 97.94 273 VAL B N 1
ATOM 4415 C CA . VAL B 1 273 ? 0.614 18.5 -12.203 1 97.94 273 VAL B CA 1
ATOM 4416 C C . VAL B 1 273 ? 1.737 19.422 -11.711 1 97.94 273 VAL B C 1
ATOM 4418 O O . VAL B 1 273 ? 2.188 19.297 -10.57 1 97.94 273 VAL B O 1
ATOM 4421 N N . HIS B 1 274 ? 2.123 20.281 -12.664 1 96.81 274 HIS B N 1
ATOM 4422 C CA . HIS B 1 274 ? 3.145 21.266 -12.289 1 96.81 274 HIS B CA 1
ATOM 4423 C C . HIS B 1 274 ? 2.521 22.609 -11.961 1 96.81 274 HIS B C 1
ATOM 4425 O O . HIS B 1 274 ? 1.549 23.031 -12.594 1 96.81 274 HIS B O 1
ATOM 4431 N N . GLY B 1 275 ? 2.998 23.25 -10.938 1 94.31 275 GLY B N 1
ATOM 4432 C CA . GLY B 1 275 ? 2.586 24.609 -10.625 1 94.31 275 GLY B CA 1
ATOM 4433 C C . GLY B 1 275 ? 1.328 24.672 -9.773 1 94.31 275 GLY B C 1
ATOM 4434 O O . GLY B 1 275 ? 0.786 23.641 -9.391 1 94.31 275 GLY B O 1
ATOM 4435 N N . LYS B 1 276 ? 0.884 25.844 -9.523 1 94.81 276 LYS B N 1
ATOM 44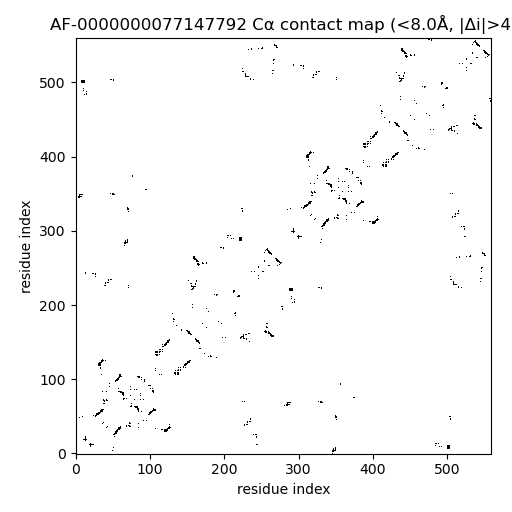36 C CA . LYS B 1 276 ? -0.265 26.109 -8.664 1 94.81 276 LYS B CA 1
ATOM 4437 C C . LYS B 1 276 ? -1.554 25.578 -9.289 1 94.81 276 LYS B C 1
ATOM 4439 O O . LYS B 1 276 ? -1.836 25.859 -10.461 1 94.81 276 LYS B O 1
ATOM 4444 N N . TRP B 1 277 ? -2.299 24.875 -8.555 1 92.44 277 TRP B N 1
ATOM 4445 C CA . TRP B 1 277 ? -3.545 24.312 -9.062 1 92.44 277 TRP B CA 1
ATOM 4446 C C . TRP B 1 277 ? -4.75 25.062 -8.516 1 92.44 277 TRP B C 1
ATOM 4448 O O . TRP B 1 277 ? -5.895 24.688 -8.766 1 92.44 277 TRP B O 1
ATOM 4458 N N . TRP B 1 278 ? -4.48 26.062 -7.617 1 90.44 278 TRP B N 1
ATOM 4459 C CA . TRP B 1 278 ? -5.566 26.859 -7.062 1 90.44 278 TRP B CA 1
ATOM 4460 C C . TRP B 1 278 ? -5.516 28.281 -7.598 1 90.44 278 TRP B C 1
ATOM 4462 O O . TRP B 1 278 ? -4.488 28.734 -8.117 1 90.44 278 TRP B O 1
ATOM 4472 N N . SER B 1 279 ? -6.773 28.938 -7.559 1 83.06 279 SER B N 1
ATOM 4473 C CA . SER B 1 279 ? -6.859 30.344 -7.906 1 83.06 279 SER B CA 1
ATOM 4474 C C . SER B 1 279 ? -6.516 31.234 -6.711 1 83.06 279 SER B C 1
ATOM 4476 O O . SER B 1 279 ? -6.773 30.859 -5.562 1 83.06 279 SER B O 1
ATOM 4478 N N . GLU B 1 280 ? -5.789 32.438 -7.043 1 74.38 280 GLU B N 1
ATOM 4479 C CA . GLU B 1 280 ? -5.41 33.375 -5.984 1 74.38 280 GLU B CA 1
ATOM 4480 C C . GLU B 1 280 ? -6.645 33.969 -5.316 1 74.38 280 GLU B C 1
ATOM 4482 O O . GLU B 1 280 ? -7.672 34.156 -5.965 1 74.38 280 GLU B O 1
#

Nearest PDB structures (foldseek):
  1jw9-assembly1_B  TM=8.392E-01  e=3.611E-15  Escherichia coli
  1jwa-assembly1_B-2  TM=8.868E-01  e=2.627E-14  Escherichia coli
  1zud-assembly3_1  TM=8.349E-01  e=1.004E-14  Escherichia coli K-12
  6yub-assembly1_A  TM=7.043E-01  e=9.694E-13  Thermochaetoides thermophila
  3h9j-assembly2_C  TM=7.769E-01  e=1.141E-11  Escherichia coli

pLDDT: mean 97.09, std 2.5, range [74.38, 99.0]

Solvent-accessible surface area (backbone atoms only — not comparable to full-atom values): 27913 Å² total; per-residue (Å²): 109,70,64,53,20,37,44,40,28,35,59,60,47,28,61,41,71,66,45,16,50,54,31,49,47,39,36,32,68,40,27,39,29,31,37,17,34,45,43,38,37,28,46,36,54,42,46,40,43,23,57,42,32,27,35,39,33,34,18,15,57,49,53,28,43,61,56,37,33,16,48,20,79,64,26,31,75,87,34,55,71,36,46,30,16,56,50,37,48,52,57,40,36,61,45,74,68,74,54,48,74,50,74,31,56,78,26,62,31,75,85,41,15,51,68,62,48,55,84,18,42,33,37,33,55,44,56,62,94,84,50,51,44,34,48,50,28,40,53,54,28,46,65,70,40,90,62,40,63,40,34,39,31,55,55,63,54,62,57,27,30,38,42,37,30,41,45,84,83,32,62,51,64,61,68,64,52,67,58,65,58,82,57,69,86,41,65,69,49,46,51,43,48,45,58,59,74,40,86,72,72,69,83,69,33,40,69,66,43,49,45,43,34,46,53,76,64,63,38,76,50,44,35,40,37,32,37,38,32,29,28,10,53,48,42,39,55,52,47,27,55,62,49,48,54,49,72,41,92,73,35,49,75,80,39,45,27,62,11,31,33,38,42,26,67,48,50,53,43,48,47,77,41,76,46,71,85,70,84,134,109,69,65,55,21,36,45,41,28,36,59,61,47,28,59,42,71,66,45,15,51,54,31,49,47,40,37,31,68,39,28,40,28,31,37,16,36,45,44,37,35,28,45,37,54,41,46,40,43,25,56,41,32,26,35,39,35,34,17,15,57,49,52,29,42,61,56,38,34,17,49,19,78,64,24,32,74,88,32,56,71,36,47,30,16,56,49,38,48,51,57,39,35,61,46,74,68,74,55,48,73,49,73,31,56,78,24,62,31,75,84,40,15,51,67,63,47,55,83,18,40,32,37,34,55,46,54,61,92,82,48,50,43,34,48,51,27,41,54,52,29,46,65,70,39,89,61,40,62,41,36,40,32,56,56,62,53,62,57,26,29,37,40,37,29,42,45,85,84,29,62,50,66,62,67,64,51,66,58,65,58,84,60,67,87,41,65,68,49,48,52,43,46,47,58,59,73,41,87,73,73,69,84,68,34,41,70,66,44,51,42,41,34,46,54,75,64,64,38,77,50,46,35,42,37,30,36,37,32,28,29,10,54,50,43,38,55,52,46,28,55,60,48,49,54,49,72,41,92,73,35,48,77,80,38,45,28,63,10,31,33,38,40,25,68,48,52,54,43,47,48,76,41,77,46,71,86,70,84,135

InterPro domains:
  IPR000594 THIF-type NAD/FAD binding fold [PF00899] (22-134)
  IPR035985 Ubiquitin-activating enzyme-like [SSF69572] (22-204)
  IPR045886 ThiF/MoeB/HesA family [PTHR43267] (2-268)

Foldseek 3Di:
DLCVLQVVVLVVQDPDNVSSVVLLVLLQDAAEEEQDCAQQNLVLLLVSVSNRHAHYEYFDQDFAAPVRVLGGPQHDPVGGPHQRQVSSVVVSCVVPVRHHYHYHNNTAALVCQLVSLPPHQEYEYADDLPQQLRVLSNQVSVLVDPRHAKYWYWDDADQKIKIAIAGNPADRVCVLLVDDSPDDLALVSLVSSCVSPPLDHDVPDDPVVQCCQCHVVVHGDDRNVRSVVRNVVVNVVVSCVSSVVCVDPPRDDAEHPVWMWMAGVVVRDIDTGHDHSDDD/DLCVLQVVVLVVQDPDNVSSVVLLVLLQDAAEEEQDCAQQRLVLLLVSVSNRHAHYEYFDQDFAAPVSVLGGPQHDPVGGPHQRQVSSVVVSCVVPVRHHYHYHNNTAALVCQLVSPPPHQEYEYADDLPQQLRVLSNQVSVLVDPRHAKYWYWDDADQKIKIAIAGNPADGVCVLLVDDSPDDLALVSLVSSCVSPPLDHDVPDDPVVQCCQCHVVVHGDDRNVRSVVRNVVVNVVVSCVSSVVCVDPPRDDAEHPVWMWMAGVVVRDIDTGHDHSDDD

Secondary structure (DSSP, 8-state):
-HHHHHHHHHTTS-SSHHHHHHHHHHHHH-EEEEE--STTHHHHHHHHHHHT--EEEEE---B--GGGTTT-TT-STTTTTSBHHHHHHHHHHHHHS--EEEEETT---TTTHHHHHTT-SEEEE---TT--HHHHHHHHHHHH-SS--EEEE--EETTEEEEEEE-TTSPPHHHHH---TT----HHHHHHHHHHH-SS--S-S-HHHHHIIIIIS------TTSHHHHHHHHHHHHHHHHTTGGGSTTPPPPPBTT-EEEEETTTTEEEEE-S--S--/-HHHHHHHHHTTS-SSHHHHHHHHHHHHH-EEEEE--STTHHHHHHHHHHHT--EEEEE---B--GGGTTT-TT-STTTTTSBHHHHHHHHHHHHHS--EEEEETT---TTTHHHHHTT-SEEEE---TT-HHHHHHHHHHHHH-SS--EEEE--EETTEEEEEEE-TTSPPHHHHH---TT----HHHHHHHHHHH-SS--S-S-HHHHHIIIIIS------TTSHHHHHHHHHHHHHHHHTTGGGSTTPPPPPBTT-EEEEETTTTEEEEE-S--S--

Sequence (560 aa):
MYWERVNRSLGWLGSTEEEQVQRQKKLRDAVVGIAGTGGIGGALATRLVRMGVRNLKLADPDSFDVSNMNRQMGADLDHLGKNKAEVVAEMTYNLTKDVNIEVYPEGITPESAEEFMKDCDYVLDQMDFYEIRNRYALHRAFRKSDRCKFMLKVPTVAHGTYIYKYTKDSMPIEEVYGIPEDATMTPEVIKRLMERLIPEMPSYPSKEMLDHWFIDLERMPIFAGCPPLAEGVLAERLALAITELDQLSGAQQLPVQPGYAMFDTMAWQSKIVHGKWWSEMYWERVNRSLGWLGSTEEEQVQRQKKLRDAVVGIAGTGGIGGALATRLVRMGVRNLKLADPDSFDVSNMNRQMGADLDHLGKNKAEVVAEMTYNLTKDVNIEVYPEGITPESAEEFMKDCDYVLDQMDFYEIRNRYALHRAFRKSDRCKFMLKVPTVAHGTYIYKYTKDSMPIEEVYGIPEDATMTPEVIKRLMERLIPEMPSYPSKEMLDHWFIDLERMPIFAGCPPLAEGVLAERLALAITELDQLSGAQQLPVQPGYAMFDTMAWQSKIVHGKWWSE

Organism: Bacillus cereus (strain ATCC 14579 / DSM 31 / CCUG 7414 / JCM 2152 / NBRC 15305 / NCIMB 9373 / NCTC 2599 / NRRL B-3711) (NCBI:txid226900)